Protein AF-A0A2V7Z9N4-F1 (afdb_monomer)

Foldseek 3Di:
DVVLLVVCVVVLLFDDLVSCVVLLVLLVVLQVLLVVQCPDPDPVSVVLSVLQDNCVVLNVLCPLQADPVSHGDCVSDPQSVVLVVLLVVLVVVLVVVVLVCLVVPVVQAPDSDFDAAPNFTWTWGFLVSVVVAAFDFRDADPVNGTTTGDGPVCPVSRVVSVVSVVVSVVVSSVSSSVSSVVCNVCVVSSVSSVVSVVVVVVLVVLVVQCVLLVFALAAEDPLQKFWFAQFDDLVLAPSCVVVCCVPVVDDDQPPDDNDHGFGATDTDGSLAQEEEEEDDPQQCLLVVLCRSVVQQVCSVVVRGGSTDHNGYHYAAPDEAEDDDDQDPPPPPDHSVVVSVVSLVVLLVVQAQRYEYEYEAFLPSDDLVVRLVVRLVSVVSSVVRNHGYYYYHHRPSVQVSQLVDPNHWYWYFDADLVVRHTNNYTDTNAPDAHCPLSNCVVVPNDPVVSVVVDVVVDDVSVVVNVVSVVVVVVVVVVVVVVVVVVVVVVVVVVVVVVVVVVVVVVVVVVVVCVVVVVVVVVVVVVVVVVVVVVVVVVCVVVPPDDDDDDPVVVVVVVCVVVVVVVVVVVVVVQQVQLVPQDQQFWKDFAPDPFIAGFHDDDPQWTWGQGPNDIDIDGSSRIGTDPDDDDDDDDDDDDDDDDDDPDPDPDDAAEDEQAPHDLVVLLVSVVVSVVVCVVVVPQKHKYFHADPPCPNVVSNVVVLVPDPQFDDKDADDPVRRGNRMIMTGGD

Secondary structure (DSSP, 8-state):
-HHHHHHHHHTTT---TTTHHHHHHHHHHHHHHHHHHTT-S-HHHHHHHHHS---HHHHHHHHHHB-TTSPBPTTSSHHHHHHHHHHHHHHHHHHHHHHHHHHH-GGGBS-SS-EEETTEEEEEEEGGGGGGS-EEEEEE-TTSSEEEEEEGGGHHHHHHHHHHHHHHHHHHHHHHHHHHHHHHTTHHHHHHHHHHHHHHHHHHHHHHHHHHTT-BPPEEESS--EEEEEE--TTT-GGGHHHHHHHH---SSSTT----PPPEEEEE-TT--EEEEES-GGG-HHHHHHHHHHHHHHHHTTPPBSS-TT-EEE--SEEEEE---S--TTSSS-HHHHHHHHHHHHHHT--TTEEEEESSTT-SS-HHHHHHHHHHHHHHHHHTT-EEEEEE--HHHHHHHHT-TTEEEEEEEEETTTTEEEEEEEET------HHHHHHHTT--HHHHHHHHHHHHHHHHHHHHHHHHHHHHHHHHHHHHHHHHHHHHHHHHHHHHHHHHHHHHHHHHHHHHHHHHHHHHHHHHHHHHHHHHHHHHHHHS-SS---S-HHHHHHHHHHHHHHHHHHHHHHHHHHHHHT--TT-EEEETTSS-EEEEEEEETTEEEEEETTEEEEEEGGGEEE-----PPPP--------S-----------EEE-TT--HHHHHHHHHHHHHHHHHTT-SEEEEE--SSSSHHHHHHHHHHTT-TTEEEEEEPPTTTTGGGEEEEEE-

pLDDT: mean 79.45, std 16.52, range [24.05, 96.56]

Sequence (729 aa):
MSASLAALEDSGGAAAPEDFRPILSSARAGQAVRRVLARSESPALAERATRLPDLQGLVDAAARIFGPDGAVRDDASPELAAIRRRLRRRRTEVSRMLDRMLETRRDALADSVIVLRNDRYCLPIAASARSRVAGIVHDRSGSGQTVFVEPLEVVESNNELALAGAEERREVERLLAEFGRAVLDRAGDLLTVEEELAALDAGEASVEFGEISAGRVPEISDDGGWTIAGARHPLLDARLAPLRSRVLGESGPPTGIARDAVPLDLELSAEKRMLVVSGPNAGGKTVVLKTAGLLTLMAQSGIPVPAGSGTRLPVFSAVRTEIGDAQEILSDRSTFSSSMETLAQMLEAAAPDRLALVDEIGTATDPEEGSAIAVAFLEEFLARGGRAIVTTHLSAVKGFAAARDDAVCAAMEFDEKTGRPNYRLHPGLSGRSRALSVAGQQGLPPNVIRRAREILGSAWERRDRAESEAEAALERLRQAESGLAGERETARREVERLAVEREAVFRERERMLETGLAGFEKAKKDLARRVEAELQAIRAEAPRRAGRSAASVLSRAEEESAAEAVAEARLERDRRALEVSVGDRARVRGTKADGVVVSIEGADAWLEAGGKRMRVPRTELERTASLQKVAPRAARRASPDDATPDLGGSTPEVNVIGRRLDEAIEDVEKALDGALLAGAGRFRVVHGHGTGRLRAGLRDHLRKHPAVSRLRAADPREGGNGATIVEMK

Mean predicted aligned error: 20.21 Å

Radius of gyration: 50.17 Å; Cα contacts (8 Å, |Δi|>4): 948; chains: 1; bounding box: 95×110×152 Å

Structure (mmCIF, N/CA/C/O backbone):
data_AF-A0A2V7Z9N4-F1
#
_entry.id   AF-A0A2V7Z9N4-F1
#
loop_
_atom_site.group_PDB
_atom_site.id
_atom_site.type_symbol
_atom_site.label_atom_id
_atom_site.label_alt_id
_atom_site.label_comp_id
_atom_site.label_asym_id
_atom_site.label_entity_id
_atom_site.label_seq_id
_atom_site.pdbx_PDB_ins_code
_atom_site.Cartn_x
_atom_site.Cartn_y
_atom_site.Cartn_z
_atom_site.occupancy
_atom_site.B_iso_or_equiv
_atom_site.auth_seq_id
_atom_site.auth_comp_id
_atom_site.auth_asym_id
_atom_site.auth_atom_id
_atom_site.pdbx_PDB_model_num
ATOM 1 N N . MET A 1 1 ? -9.793 -3.010 15.992 1.00 81.81 1 MET A N 1
ATOM 2 C CA . MET A 1 1 ? -11.175 -3.152 16.502 1.00 81.81 1 MET A CA 1
ATOM 3 C C . MET A 1 1 ? -11.563 -4.608 16.742 1.00 81.81 1 MET A C 1
ATOM 5 O O . MET A 1 1 ? -12.200 -4.872 17.754 1.00 81.81 1 MET A O 1
ATOM 9 N N . SER A 1 2 ? -11.139 -5.545 15.885 1.00 81.81 2 SER A N 1
ATOM 10 C CA . SER A 1 2 ? -11.373 -6.995 16.049 1.00 81.81 2 SER A CA 1
ATOM 11 C C . SER A 1 2 ? -11.160 -7.532 17.481 1.00 81.81 2 SER A C 1
ATOM 13 O O . SER A 1 2 ? -12.065 -8.148 18.035 1.00 81.81 2 SER A O 1
ATOM 15 N N . ALA A 1 3 ? -10.040 -7.210 18.143 1.00 85.06 3 ALA A N 1
ATOM 16 C CA . ALA A 1 3 ? -9.787 -7.649 19.523 1.00 85.06 3 ALA A CA 1
ATOM 17 C C . ALA A 1 3 ? -10.809 -7.110 20.547 1.00 85.06 3 ALA A C 1
ATOM 19 O O . ALA A 1 3 ? -11.177 -7.813 21.482 1.00 85.06 3 ALA A O 1
ATOM 20 N N . SER A 1 4 ? -11.289 -5.874 20.367 1.00 86.94 4 SER A N 1
ATOM 21 C CA . SER A 1 4 ? -12.307 -5.272 21.239 1.00 86.94 4 SER A CA 1
ATOM 22 C C . SER A 1 4 ? -13.687 -5.893 21.022 1.00 86.94 4 SER A C 1
ATOM 24 O O . SER A 1 4 ? -14.434 -6.046 21.980 1.00 86.94 4 SER A O 1
ATOM 26 N N . LEU A 1 5 ? -14.023 -6.263 19.780 1.00 88.88 5 LEU A N 1
ATOM 27 C CA . LEU A 1 5 ? -15.268 -6.970 19.471 1.00 88.88 5 LEU A CA 1
ATOM 28 C C . LEU A 1 5 ? -15.246 -8.404 20.009 1.00 88.88 5 LEU A C 1
ATOM 30 O O . LEU A 1 5 ? -16.222 -8.814 20.622 1.00 88.88 5 LEU A O 1
ATOM 34 N N . ALA A 1 6 ? -14.125 -9.118 19.868 1.00 87.81 6 ALA A N 1
ATOM 35 C CA . ALA A 1 6 ? -13.961 -10.459 20.428 1.00 87.81 6 ALA A CA 1
ATOM 36 C C . ALA A 1 6 ? -14.093 -10.456 21.961 1.00 87.81 6 ALA A C 1
ATOM 38 O O . ALA A 1 6 ? -14.852 -11.239 22.519 1.00 87.81 6 ALA A O 1
ATOM 39 N N . ALA A 1 7 ? -13.440 -9.507 22.641 1.00 88.31 7 ALA A N 1
ATOM 40 C CA . ALA A 1 7 ? -13.569 -9.360 24.091 1.00 88.31 7 ALA A CA 1
ATOM 41 C C . ALA A 1 7 ? -15.014 -9.059 24.534 1.00 88.31 7 ALA A C 1
ATOM 43 O O . ALA A 1 7 ? -15.450 -9.522 25.587 1.00 88.31 7 ALA A O 1
ATOM 44 N N . LEU A 1 8 ? -15.759 -8.288 23.733 1.00 91.00 8 LEU A N 1
ATOM 45 C CA . LEU A 1 8 ? -17.166 -7.980 23.984 1.00 91.00 8 LEU A CA 1
ATOM 46 C C . LEU A 1 8 ? -18.084 -9.185 23.719 1.00 91.00 8 LEU A C 1
ATOM 48 O O . LEU A 1 8 ? -19.098 -9.350 24.395 1.00 91.00 8 LEU A O 1
ATOM 52 N N . GLU A 1 9 ? -17.749 -10.018 22.737 1.00 89.69 9 GLU A N 1
ATOM 53 C CA . GLU A 1 9 ? -18.471 -11.251 22.420 1.00 89.69 9 GLU A CA 1
ATOM 54 C C . GLU A 1 9 ? -18.289 -12.293 23.531 1.00 89.69 9 GLU A C 1
ATOM 56 O O . GLU A 1 9 ? -19.279 -12.825 24.038 1.00 89.69 9 GLU A O 1
ATOM 61 N N . ASP A 1 10 ? -17.051 -12.485 23.999 1.00 88.69 10 ASP A N 1
ATOM 62 C CA . ASP A 1 10 ? -16.708 -13.392 25.103 1.00 88.69 10 ASP A CA 1
ATOM 63 C C . ASP A 1 10 ? -17.442 -13.038 26.406 1.00 88.69 10 ASP A C 1
ATOM 65 O O . ASP A 1 10 ? -17.790 -13.912 27.204 1.00 88.69 10 ASP A O 1
ATOM 69 N N . SER A 1 11 ? -17.713 -11.749 26.626 1.00 87.06 11 SER A N 1
ATOM 70 C CA . SER A 1 11 ? -18.449 -11.257 27.791 1.00 87.06 11 SER A CA 1
ATOM 71 C C . SER A 1 11 ? -19.968 -11.172 27.585 1.00 87.06 11 SER A C 1
ATOM 73 O O . SER A 1 11 ? -20.688 -10.724 28.483 1.00 87.06 11 SER A O 1
ATOM 75 N N . GLY A 1 12 ? -20.486 -11.571 26.418 1.00 84.00 12 GLY A N 1
ATOM 76 C CA . GLY A 1 12 ? -21.914 -11.500 26.091 1.00 84.00 12 GLY A CA 1
ATOM 77 C C . GLY A 1 12 ? -22.468 -10.070 26.027 1.00 84.00 12 GLY A C 1
ATOM 78 O O . GLY A 1 12 ? -23.645 -9.843 26.334 1.00 84.00 12 GLY A O 1
ATOM 79 N N . GLY A 1 13 ? -21.622 -9.100 25.669 1.00 84.38 13 GLY A N 1
ATOM 80 C CA . GLY A 1 13 ? -21.951 -7.677 25.593 1.00 84.38 13 GLY A CA 1
ATOM 81 C C . GLY A 1 13 ? -21.674 -6.889 26.876 1.00 84.38 13 GLY A C 1
ATOM 82 O O . GLY A 1 13 ? -21.928 -5.686 26.910 1.00 84.38 13 GLY A O 1
ATOM 83 N N . ALA A 1 14 ? -21.165 -7.524 27.936 1.00 87.31 14 ALA A N 1
ATOM 84 C CA . ALA A 1 14 ? -20.836 -6.841 29.184 1.00 87.31 14 ALA A CA 1
ATOM 85 C C . ALA A 1 14 ? -19.435 -6.213 29.116 1.00 87.31 14 ALA A C 1
ATOM 87 O O . ALA A 1 14 ? -18.434 -6.920 29.033 1.00 87.31 14 ALA A O 1
ATOM 88 N N . ALA A 1 15 ? -19.345 -4.886 29.179 1.00 90.38 15 ALA A N 1
ATOM 89 C CA . ALA A 1 15 ? -18.062 -4.190 29.165 1.00 90.38 15 ALA A CA 1
ATOM 90 C C . ALA A 1 15 ? -18.120 -2.870 29.940 1.00 90.38 15 ALA A C 1
ATOM 92 O O . ALA A 1 15 ? -19.201 -2.320 30.184 1.00 90.38 15 ALA A O 1
ATOM 93 N N . ALA A 1 16 ? -16.956 -2.358 30.335 1.00 90.19 16 ALA A N 1
ATOM 94 C CA . ALA A 1 16 ? -16.849 -1.045 30.947 1.00 90.19 16 ALA A CA 1
ATOM 95 C C . ALA A 1 16 ? -17.033 0.058 29.883 1.00 90.19 16 ALA A C 1
ATOM 97 O O . ALA A 1 16 ? -16.794 -0.164 28.695 1.00 90.19 16 ALA A O 1
ATOM 98 N N . PRO A 1 17 ? -17.403 1.292 30.277 1.00 89.62 17 PRO A N 1
ATOM 99 C CA . PRO A 1 17 ? -17.531 2.411 29.338 1.00 89.62 17 PRO A CA 1
ATOM 100 C C . PRO A 1 17 ? -16.279 2.659 28.481 1.00 89.62 17 PRO A C 1
ATOM 102 O O . PRO A 1 17 ? -16.374 3.103 27.338 1.00 89.62 17 PRO A O 1
ATOM 105 N N . GLU A 1 18 ? -15.100 2.372 29.034 1.00 89.44 18 GLU A N 1
ATOM 106 C CA . GLU A 1 18 ? -13.811 2.578 28.375 1.00 89.44 18 GLU A CA 1
ATOM 107 C C . GLU A 1 18 ? -13.592 1.620 27.200 1.00 89.44 18 GLU A C 1
ATOM 109 O O . GLU A 1 18 ? -13.040 2.032 26.178 1.00 89.44 18 GLU A O 1
ATOM 114 N N . ASP A 1 19 ? -14.111 0.395 27.299 1.00 90.12 19 ASP A N 1
ATOM 115 C CA . ASP A 1 19 ? -13.966 -0.652 26.284 1.00 90.12 19 ASP A CA 1
ATOM 116 C C . ASP A 1 19 ? -14.721 -0.303 24.990 1.00 90.12 19 ASP A C 1
ATOM 118 O O . ASP A 1 19 ? -14.312 -0.673 23.888 1.00 90.12 19 ASP A O 1
ATOM 122 N N . PHE A 1 20 ? -15.792 0.493 25.096 1.00 91.62 20 PHE A N 1
ATOM 123 C CA . PHE A 1 20 ? -16.563 0.966 23.944 1.00 91.62 20 PHE A CA 1
ATOM 124 C C . PHE A 1 20 ? -15.900 2.130 23.199 1.00 91.62 20 PHE A C 1
ATOM 126 O O . PHE A 1 20 ? -16.242 2.386 22.042 1.00 91.62 20 PHE A O 1
ATOM 133 N N . ARG A 1 21 ? -14.950 2.850 23.811 1.00 89.19 21 ARG A N 1
ATOM 134 C CA . ARG A 1 21 ? -14.308 4.028 23.195 1.00 89.19 21 ARG A CA 1
ATOM 135 C C . ARG A 1 21 ? -13.687 3.745 21.818 1.00 89.19 21 ARG A C 1
ATOM 137 O O . ARG A 1 21 ? -14.018 4.490 20.892 1.00 89.19 21 ARG A O 1
ATOM 144 N N . PRO A 1 22 ? -12.827 2.723 21.631 1.00 89.88 22 PRO A N 1
ATOM 145 C CA . PRO A 1 22 ? -12.243 2.439 20.320 1.00 89.88 22 PRO A CA 1
ATOM 146 C C . PRO A 1 22 ? -13.304 2.080 19.270 1.00 89.88 22 PRO A C 1
ATOM 148 O O . PRO A 1 22 ? -13.238 2.580 18.150 1.00 89.88 22 PRO A O 1
ATOM 151 N N . ILE A 1 23 ? -14.329 1.308 19.645 1.00 92.31 23 ILE A N 1
ATOM 152 C CA . ILE A 1 23 ? -15.433 0.922 18.750 1.00 92.31 23 ILE A CA 1
ATOM 153 C C . ILE A 1 23 ? -16.213 2.162 18.290 1.00 92.31 23 ILE A C 1
ATOM 155 O O . ILE A 1 23 ? -16.446 2.365 17.098 1.00 92.31 23 ILE A O 1
ATOM 159 N N . LEU A 1 24 ? -16.571 3.037 19.232 1.00 91.75 24 LEU A N 1
ATOM 160 C CA . LEU A 1 24 ? -17.293 4.276 18.948 1.00 91.75 24 LEU A CA 1
ATOM 161 C C . LEU A 1 24 ? -16.475 5.257 18.112 1.00 91.75 24 LEU A C 1
ATOM 163 O O . LEU A 1 24 ? -17.041 5.951 17.268 1.00 91.75 24 LEU A O 1
ATOM 167 N N . SER A 1 25 ? -15.164 5.329 18.347 1.00 91.31 25 SER A N 1
ATOM 168 C CA . SER A 1 25 ? -14.258 6.163 17.558 1.00 91.31 25 SER A CA 1
ATOM 169 C C . SER A 1 25 ? -14.312 5.766 16.085 1.00 91.31 25 SER A C 1
ATOM 171 O O . SER A 1 25 ? -14.604 6.600 15.227 1.00 91.31 25 SER A O 1
ATOM 173 N N . SER A 1 26 ? -14.149 4.475 15.795 1.00 92.25 26 SER A N 1
ATOM 174 C CA . SER A 1 26 ? -14.210 3.965 14.429 1.00 92.25 26 SER A CA 1
ATOM 175 C C . SER A 1 26 ? -15.600 4.085 13.805 1.00 92.25 26 SER A C 1
ATOM 177 O O . SER A 1 26 ? -15.702 4.482 12.650 1.00 92.25 26 SER A O 1
ATOM 179 N N . ALA A 1 27 ? -16.677 3.827 14.556 1.00 94.00 27 ALA A N 1
ATOM 180 C CA . ALA A 1 27 ? -18.042 4.006 14.054 1.00 94.00 27 ALA A CA 1
ATOM 181 C C . ALA A 1 27 ? -18.317 5.467 13.650 1.00 94.00 27 ALA A C 1
ATOM 183 O O . ALA A 1 27 ? -18.882 5.742 12.589 1.00 94.00 27 ALA A O 1
ATOM 184 N N . ARG A 1 28 ? -17.868 6.426 14.472 1.00 94.38 28 ARG A N 1
ATOM 185 C CA . ARG A 1 28 ? -17.971 7.864 14.177 1.00 94.38 28 ARG A CA 1
ATOM 186 C C . ARG A 1 28 ? -17.118 8.257 12.974 1.00 94.38 28 ARG A C 1
ATOM 188 O O . ARG A 1 28 ? -17.599 9.017 12.134 1.00 94.38 28 ARG A O 1
ATOM 195 N N . ALA A 1 29 ? -15.891 7.743 12.884 1.00 94.31 29 ALA A N 1
ATOM 196 C CA . ALA A 1 29 ? -15.000 7.979 11.751 1.00 94.31 29 ALA A CA 1
ATOM 197 C C . ALA A 1 29 ? -15.611 7.443 10.449 1.00 94.31 29 ALA A C 1
ATOM 199 O O . ALA A 1 29 ? -15.750 8.201 9.492 1.00 94.31 29 ALA A O 1
ATOM 200 N N . GLY A 1 30 ? -16.093 6.197 10.447 1.00 95.00 30 GLY A N 1
ATOM 201 C CA . GLY A 1 30 ? -16.779 5.585 9.309 1.00 95.00 30 GLY A CA 1
ATOM 202 C C . GLY A 1 30 ? -17.972 6.411 8.838 1.00 95.00 30 GLY A C 1
ATOM 203 O O . GLY A 1 30 ? -18.089 6.717 7.654 1.00 95.00 30 GLY A O 1
ATOM 204 N N . GLN A 1 31 ? -18.807 6.884 9.767 1.00 94.69 31 GLN A N 1
ATOM 205 C CA . GLN A 1 31 ? -19.958 7.726 9.431 1.00 94.69 31 GLN A CA 1
ATOM 206 C C . GLN A 1 31 ? -19.565 9.124 8.921 1.00 94.69 31 GLN A C 1
ATOM 208 O O . GLN A 1 31 ? -20.280 9.730 8.117 1.00 94.69 31 GLN A O 1
ATOM 213 N N . ALA A 1 32 ? -18.453 9.686 9.398 1.00 94.88 32 ALA A N 1
ATOM 214 C CA . ALA A 1 32 ? -17.924 10.946 8.883 1.00 94.88 32 ALA A CA 1
ATOM 215 C C . ALA A 1 32 ? -17.396 10.770 7.452 1.00 94.88 32 ALA A C 1
ATOM 217 O O . ALA A 1 32 ? -17.808 11.511 6.559 1.00 94.88 32 ALA A O 1
ATOM 218 N N . VAL A 1 33 ? -16.572 9.745 7.225 1.00 95.31 33 VAL A N 1
ATOM 219 C CA . VAL A 1 33 ? -15.995 9.413 5.917 1.00 95.31 33 VAL A CA 1
ATOM 220 C C . VAL A 1 33 ? -17.088 9.087 4.905 1.00 95.31 33 VAL A C 1
ATOM 222 O O . VAL A 1 33 ? -17.110 9.678 3.830 1.00 95.31 33 VAL A O 1
ATOM 225 N N . ARG A 1 34 ? -18.073 8.257 5.267 1.00 95.00 34 ARG A N 1
ATOM 226 C CA . ARG A 1 34 ? -19.227 7.938 4.413 1.00 95.00 34 ARG A CA 1
ATOM 227 C C . ARG A 1 34 ? -19.954 9.193 3.923 1.00 95.00 34 ARG A C 1
ATOM 229 O O . ARG A 1 34 ? -20.277 9.295 2.743 1.00 95.00 34 ARG A O 1
ATOM 236 N N . ARG A 1 35 ? -20.172 10.181 4.802 1.00 93.06 35 ARG A N 1
ATOM 237 C CA . ARG A 1 35 ? -20.813 11.461 4.440 1.00 93.06 35 ARG A CA 1
ATOM 238 C C . ARG A 1 35 ? -19.970 12.308 3.490 1.00 93.06 35 ARG A C 1
ATOM 240 O O . ARG A 1 35 ? -20.543 12.996 2.649 1.00 93.06 35 ARG A O 1
ATOM 247 N N . VAL A 1 36 ? -18.647 12.291 3.642 1.00 94.62 36 VAL A N 1
ATOM 248 C CA . VAL A 1 36 ? -17.725 13.008 2.750 1.00 94.62 36 VAL A CA 1
ATOM 249 C C . VAL A 1 36 ? -17.684 12.332 1.381 1.00 94.62 36 VAL A C 1
ATOM 251 O O . VAL A 1 36 ? -17.902 12.997 0.372 1.00 94.62 36 VAL A O 1
ATOM 254 N N . LEU A 1 37 ? -17.498 11.010 1.343 1.00 94.38 37 LEU A N 1
ATOM 255 C CA . LEU A 1 37 ? -17.428 10.237 0.103 1.00 94.38 37 LEU A CA 1
ATOM 256 C C . LEU A 1 37 ? -18.728 10.307 -0.706 1.00 94.38 37 LEU A C 1
ATOM 258 O O . LEU A 1 37 ? -18.678 10.479 -1.918 1.00 94.38 37 LEU A O 1
ATOM 262 N N . ALA A 1 38 ? -19.892 10.279 -0.047 1.00 91.69 38 ALA A N 1
ATOM 263 C CA . ALA A 1 38 ? -21.191 10.406 -0.713 1.00 91.69 38 ALA A CA 1
ATOM 264 C C . ALA A 1 38 ? -21.401 11.762 -1.417 1.00 91.69 38 ALA A C 1
ATOM 266 O O . ALA A 1 38 ? -22.300 11.895 -2.243 1.00 91.69 38 ALA A O 1
ATOM 267 N N . ARG A 1 39 ? -20.599 12.780 -1.077 1.00 93.56 39 ARG A N 1
ATOM 268 C CA . ARG A 1 39 ? -20.611 14.111 -1.705 1.00 93.56 39 ARG A CA 1
ATOM 269 C C . ARG A 1 39 ? -19.460 14.306 -2.695 1.00 93.56 39 ARG A C 1
ATOM 271 O O . ARG A 1 39 ? -19.282 15.417 -3.184 1.00 93.56 39 ARG A O 1
ATOM 278 N N . SER A 1 40 ? -18.657 13.272 -2.944 1.00 92.38 40 SER A N 1
ATOM 279 C CA . SER A 1 40 ? -17.524 13.350 -3.862 1.00 92.38 40 SER A CA 1
ATOM 280 C C . SER A 1 40 ? -17.996 13.504 -5.308 1.00 92.38 40 SER A C 1
ATOM 282 O O . SER A 1 40 ? -18.946 12.849 -5.730 1.00 92.38 40 SER A O 1
ATOM 284 N N . GLU A 1 41 ? -17.293 14.331 -6.083 1.00 92.94 41 GLU A N 1
ATOM 285 C CA . GLU A 1 41 ? -17.489 14.439 -7.535 1.00 92.94 41 GLU A CA 1
ATOM 286 C C . GLU A 1 41 ? -16.897 13.236 -8.292 1.00 92.94 41 GLU A C 1
ATOM 288 O O . GLU A 1 41 ? -17.246 13.000 -9.446 1.00 92.94 41 GLU A O 1
ATOM 293 N N . SER A 1 42 ? -16.017 12.454 -7.649 1.00 92.25 42 SER A N 1
ATOM 294 C CA . SER A 1 42 ? -15.440 11.235 -8.224 1.00 92.25 42 SER A CA 1
ATOM 295 C C . SER A 1 42 ? -16.422 10.063 -8.099 1.00 92.25 42 SER A C 1
ATOM 297 O O . SER A 1 42 ? -16.718 9.649 -6.972 1.00 92.25 42 SER A O 1
ATOM 299 N N . PRO A 1 43 ? -16.876 9.457 -9.217 1.00 91.19 43 PRO A N 1
ATOM 300 C CA . PRO A 1 43 ? -17.800 8.323 -9.177 1.00 91.19 43 PRO A CA 1
ATOM 301 C C . PRO A 1 43 ? -17.253 7.132 -8.384 1.00 91.19 43 PRO A C 1
ATOM 303 O O . PRO A 1 43 ? -17.987 6.521 -7.616 1.00 91.19 43 PRO A O 1
ATOM 306 N N . ALA A 1 44 ? -15.951 6.849 -8.505 1.00 89.44 44 ALA A N 1
ATOM 307 C CA . ALA A 1 44 ? -15.306 5.749 -7.792 1.00 89.44 44 ALA A CA 1
ATOM 308 C C . ALA A 1 44 ? -15.302 5.968 -6.269 1.00 89.44 44 ALA A C 1
ATOM 310 O O . ALA A 1 44 ? -15.524 5.032 -5.504 1.00 89.44 44 ALA A O 1
ATOM 311 N N . LEU A 1 45 ? -15.084 7.205 -5.807 1.00 90.62 45 LEU A N 1
ATOM 312 C CA . LEU A 1 45 ? -15.144 7.532 -4.377 1.00 90.62 45 LEU A CA 1
ATOM 313 C C . LEU A 1 45 ? -16.588 7.543 -3.857 1.00 90.62 45 LEU A C 1
ATOM 315 O O . LEU A 1 45 ? -16.836 7.077 -2.745 1.00 90.62 45 LEU A O 1
ATOM 319 N N . ALA A 1 46 ? -17.540 8.014 -4.665 1.00 91.25 46 ALA A N 1
ATOM 320 C CA . ALA A 1 46 ? -18.960 7.962 -4.332 1.00 91.25 46 ALA A CA 1
ATOM 321 C C . ALA A 1 46 ? -19.474 6.515 -4.215 1.00 91.25 46 ALA A C 1
ATOM 323 O O . ALA A 1 46 ? -20.224 6.201 -3.292 1.00 91.25 46 ALA A O 1
ATOM 324 N N . GLU A 1 47 ? -19.020 5.608 -5.084 1.00 91.06 47 GLU A N 1
ATOM 325 C CA . GLU A 1 47 ? -19.332 4.179 -5.000 1.00 91.06 47 GLU A CA 1
ATOM 326 C C . GLU A 1 47 ? -18.789 3.562 -3.705 1.00 91.06 47 GLU A C 1
ATOM 328 O O . GLU A 1 47 ? -19.521 2.850 -3.018 1.00 91.06 47 GLU A O 1
ATOM 333 N N . ARG A 1 48 ? -17.565 3.909 -3.277 1.00 91.31 48 ARG A N 1
ATOM 334 C CA . ARG A 1 48 ? -17.031 3.458 -1.975 1.00 91.31 48 ARG A CA 1
ATOM 335 C C . ARG A 1 48 ? -17.917 3.867 -0.796 1.00 91.31 48 ARG A C 1
ATOM 337 O O . ARG A 1 48 ? -18.046 3.104 0.158 1.00 91.31 48 ARG A O 1
ATOM 344 N N . ALA A 1 49 ? -18.594 5.016 -0.872 1.00 92.31 49 ALA A N 1
ATOM 345 C CA . ALA A 1 49 ? -19.549 5.434 0.157 1.00 92.31 49 ALA A CA 1
ATOM 346 C C . ALA A 1 49 ? -20.726 4.458 0.321 1.00 92.31 49 ALA A C 1
ATOM 348 O O . ALA A 1 49 ? -21.273 4.343 1.417 1.00 92.31 49 ALA A O 1
ATOM 349 N N . THR A 1 50 ? -21.117 3.755 -0.749 1.00 89.38 50 THR A N 1
ATOM 350 C CA . THR A 1 50 ? -22.188 2.746 -0.704 1.00 89.38 50 THR A CA 1
ATOM 351 C C . THR A 1 50 ? -21.746 1.429 -0.072 1.00 89.38 50 THR A C 1
ATOM 353 O O . THR A 1 50 ? -22.588 0.713 0.464 1.00 89.38 50 THR A O 1
ATOM 356 N N . ARG A 1 51 ? -20.438 1.138 -0.083 1.00 91.12 51 ARG A N 1
ATOM 357 C CA . ARG A 1 51 ? -19.854 -0.035 0.584 1.00 91.12 51 ARG A CA 1
ATOM 358 C C . ARG A 1 51 ? -19.696 0.175 2.085 1.00 91.12 51 ARG A C 1
ATOM 360 O O . ARG A 1 51 ? -19.740 -0.793 2.831 1.00 91.12 51 ARG A O 1
ATOM 367 N N . LEU A 1 52 ? -19.557 1.430 2.527 1.00 94.50 52 LEU A N 1
ATOM 368 C CA . LEU A 1 52 ? -19.549 1.787 3.943 1.00 94.50 52 LEU A CA 1
ATOM 369 C C . LEU A 1 52 ? -20.957 1.638 4.551 1.00 94.50 52 LEU A C 1
ATOM 371 O O . LEU A 1 52 ? -21.877 2.368 4.152 1.00 94.50 52 LEU A O 1
ATOM 375 N N . PRO A 1 53 ? -21.134 0.755 5.549 1.00 94.81 53 PRO A N 1
ATOM 376 C CA . PRO A 1 53 ? -22.404 0.597 6.244 1.00 94.81 53 PRO A CA 1
ATOM 377 C C . PRO A 1 53 ? -22.862 1.865 6.972 1.00 94.81 53 PRO A C 1
ATOM 379 O O . PRO A 1 53 ? -22.061 2.703 7.391 1.00 94.81 53 PRO A O 1
ATOM 382 N N . ASP A 1 54 ? -24.176 1.993 7.168 1.00 94.75 54 ASP A N 1
ATOM 383 C CA . ASP A 1 54 ? -24.735 3.064 7.992 1.00 94.75 54 ASP A CA 1
ATOM 384 C C . ASP A 1 54 ? -24.661 2.714 9.478 1.00 94.75 54 ASP A C 1
ATOM 386 O O . ASP A 1 54 ? -25.333 1.795 9.958 1.00 94.75 54 ASP A O 1
ATOM 390 N N . LEU A 1 55 ? -23.869 3.477 10.225 1.00 95.19 55 LEU A N 1
ATOM 391 C CA . LEU A 1 55 ? -23.733 3.317 11.670 1.00 95.19 55 LEU A CA 1
ATOM 392 C C . LEU A 1 55 ? -24.406 4.451 12.450 1.00 95.19 55 LEU A C 1
ATOM 394 O O . LEU A 1 55 ? -24.220 4.536 13.665 1.00 95.19 55 LEU A O 1
ATOM 398 N N . GLN A 1 56 ? -25.218 5.301 11.804 1.00 94.50 56 GLN A N 1
ATOM 399 C CA . GLN A 1 56 ? -25.862 6.436 12.473 1.00 94.50 56 GLN A CA 1
ATOM 400 C C . GLN A 1 56 ? -26.690 5.998 13.684 1.00 94.50 56 GLN A C 1
ATOM 402 O O . GLN A 1 56 ? -26.548 6.579 14.754 1.00 94.50 56 GLN A O 1
ATOM 407 N N . GLY A 1 57 ? -27.478 4.926 13.553 1.00 94.88 57 GLY A N 1
ATOM 408 C CA . GLY A 1 57 ? -28.287 4.407 14.659 1.00 94.88 57 GLY A CA 1
ATOM 409 C C . GLY A 1 57 ? -27.452 3.979 15.873 1.00 94.88 57 GLY A C 1
ATOM 410 O O . GLY A 1 57 ? -27.843 4.238 17.011 1.00 94.88 57 GLY A O 1
ATOM 411 N N . LEU A 1 58 ? -26.271 3.392 15.643 1.00 95.06 58 LEU A N 1
ATOM 412 C CA . LEU A 1 58 ? -25.342 3.008 16.709 1.00 95.06 58 LEU A CA 1
ATOM 413 C C . LEU A 1 58 ? -24.697 4.243 17.358 1.00 95.06 58 LEU A C 1
ATOM 415 O O . LEU A 1 58 ? -24.606 4.326 18.583 1.00 95.06 58 LEU A O 1
ATOM 419 N N . VAL A 1 59 ? -24.294 5.227 16.548 1.00 94.94 59 VAL A N 1
ATOM 420 C CA . VAL A 1 59 ? -23.725 6.499 17.024 1.00 94.94 59 VAL A CA 1
ATOM 421 C C . VAL A 1 59 ? -24.746 7.288 17.852 1.00 94.94 59 VAL A C 1
ATOM 423 O O . VAL A 1 59 ? -24.393 7.824 18.904 1.00 94.94 59 VAL A O 1
ATOM 426 N N . ASP A 1 60 ? -26.010 7.312 17.431 1.00 95.00 60 ASP A N 1
ATOM 427 C CA . ASP A 1 60 ? -27.101 7.981 18.142 1.00 95.00 60 ASP A CA 1
ATOM 428 C C . ASP A 1 60 ? -27.445 7.256 19.452 1.00 95.00 60 ASP A C 1
ATOM 430 O O . ASP A 1 60 ? -27.653 7.893 20.488 1.00 95.00 60 ASP A O 1
ATOM 434 N N . ALA A 1 61 ? -27.454 5.917 19.449 1.00 94.12 61 ALA A N 1
ATOM 435 C CA . ALA A 1 61 ? -27.601 5.125 20.669 1.00 94.12 61 ALA A CA 1
ATOM 436 C C . ALA A 1 61 ? -26.475 5.423 21.670 1.00 94.12 61 ALA A C 1
ATOM 438 O O . ALA A 1 61 ? -26.748 5.679 22.843 1.00 94.12 61 ALA A O 1
ATOM 439 N N . ALA A 1 62 ? -25.233 5.497 21.194 1.00 94.62 62 ALA A N 1
ATOM 440 C CA . ALA A 1 62 ? -24.086 5.848 22.016 1.00 94.62 62 ALA A CA 1
ATOM 441 C C . ALA A 1 62 ? -24.179 7.273 22.580 1.00 94.62 62 ALA A C 1
ATOM 443 O O . ALA A 1 62 ? -23.860 7.488 23.744 1.00 94.62 62 ALA A O 1
ATOM 444 N N . ALA A 1 63 ? -24.645 8.249 21.795 1.00 93.31 63 ALA A N 1
ATOM 445 C CA . ALA A 1 63 ? -24.791 9.638 22.240 1.00 93.31 63 ALA A CA 1
ATOM 446 C C . ALA A 1 63 ? -25.829 9.814 23.366 1.00 93.31 63 ALA A C 1
ATOM 448 O O . ALA A 1 63 ? -25.729 10.756 24.156 1.00 93.31 63 ALA A O 1
ATOM 449 N N . ARG A 1 64 ? -26.811 8.906 23.461 1.00 93.69 64 ARG A N 1
ATOM 450 C CA . ARG A 1 64 ? -27.772 8.865 24.576 1.00 93.69 64 ARG A CA 1
ATOM 451 C C . ARG A 1 64 ? -27.159 8.321 25.865 1.00 93.69 64 ARG A C 1
ATOM 453 O O . ARG A 1 64 ? -27.571 8.743 26.937 1.00 93.69 64 ARG A O 1
ATOM 460 N N . ILE A 1 65 ? -26.184 7.417 25.772 1.00 95.00 65 ILE A N 1
ATOM 461 C CA . ILE A 1 65 ? -25.600 6.729 26.933 1.00 95.00 65 ILE A CA 1
ATOM 462 C C . ILE A 1 65 ? -24.332 7.430 27.424 1.00 95.00 65 ILE A C 1
ATOM 464 O O . ILE A 1 65 ? -24.169 7.626 28.626 1.00 95.00 65 ILE A O 1
ATOM 468 N N . PHE A 1 66 ? -23.450 7.836 26.512 1.00 94.44 66 PHE A N 1
ATOM 469 C CA . PHE A 1 66 ? -22.123 8.359 26.828 1.00 94.44 66 PHE A CA 1
ATOM 470 C C . PHE A 1 66 ? -22.048 9.882 26.686 1.00 94.44 66 PHE A C 1
ATOM 472 O O . PHE A 1 66 ? -22.554 10.476 25.732 1.00 94.44 66 PHE A O 1
ATOM 479 N N . GLY A 1 67 ? -21.392 10.521 27.652 1.00 89.19 67 GLY A N 1
ATOM 480 C CA . GLY A 1 67 ? -21.028 11.929 27.621 1.00 89.19 67 GLY A CA 1
ATOM 481 C C . GLY A 1 67 ? -19.798 12.201 26.743 1.00 89.19 67 GLY A C 1
ATOM 482 O O . GLY A 1 67 ? -19.186 11.271 26.210 1.00 89.19 67 GLY A O 1
ATOM 483 N N . PRO A 1 68 ? -19.401 13.477 26.591 1.00 83.44 68 PRO A N 1
ATOM 484 C CA . PRO A 1 68 ? -18.216 13.863 25.816 1.00 83.44 68 PRO A CA 1
ATOM 485 C C . PRO A 1 68 ? -16.902 13.274 26.354 1.00 83.44 68 PRO A C 1
ATOM 487 O O . PRO A 1 68 ? -15.985 13.011 25.585 1.00 83.44 68 PRO A O 1
ATOM 490 N N . ASP A 1 69 ? -16.826 13.052 27.666 1.00 83.81 69 ASP A N 1
ATOM 491 C CA . ASP A 1 69 ? -15.712 12.431 28.393 1.00 83.81 69 ASP A CA 1
ATOM 492 C C . ASP A 1 69 ? -15.736 10.888 28.348 1.00 83.81 69 ASP A C 1
ATOM 494 O O . ASP A 1 69 ? -14.815 10.217 28.824 1.00 83.81 69 ASP A O 1
ATOM 498 N N . GLY A 1 70 ? -16.781 10.301 27.758 1.00 82.75 70 GLY A N 1
ATOM 499 C CA . GLY A 1 70 ? -17.012 8.859 27.725 1.00 82.75 70 GLY A CA 1
ATOM 500 C C . GLY A 1 70 ? -17.623 8.289 29.008 1.00 82.75 70 GLY A C 1
ATOM 501 O O . GLY A 1 70 ? -17.758 7.073 29.104 1.00 82.75 70 GLY A O 1
ATOM 502 N N . ALA A 1 71 ? -18.009 9.125 29.978 1.00 89.19 71 ALA A N 1
ATOM 503 C CA . ALA A 1 71 ? -18.742 8.673 31.157 1.00 89.19 71 ALA A CA 1
ATOM 504 C C . ALA A 1 71 ? -20.222 8.415 30.827 1.00 89.19 71 ALA A C 1
ATOM 506 O O . ALA A 1 71 ? -20.779 9.005 29.901 1.00 89.19 71 ALA A O 1
ATOM 507 N N . VAL A 1 72 ? -20.890 7.559 31.606 1.00 93.94 72 VAL A N 1
ATOM 508 C CA . VAL A 1 72 ? -22.334 7.322 31.444 1.00 93.94 72 VAL A CA 1
ATOM 509 C C . VAL A 1 72 ? -23.117 8.544 31.922 1.00 93.94 72 VAL A C 1
ATOM 511 O O . VAL A 1 72 ? -22.996 8.963 33.081 1.00 93.94 72 VAL A O 1
ATOM 514 N N . ARG A 1 73 ? -23.941 9.102 31.036 1.00 94.31 73 ARG A N 1
ATOM 515 C CA . ARG A 1 73 ? -24.719 10.318 31.282 1.00 94.31 73 ARG A CA 1
ATOM 516 C C . ARG A 1 73 ? -25.716 10.143 32.426 1.00 94.31 73 ARG A C 1
ATOM 518 O O . ARG A 1 73 ? -26.277 9.069 32.624 1.00 94.31 73 ARG A O 1
ATOM 525 N N . ASP A 1 74 ? -25.982 11.235 33.144 1.00 92.19 74 ASP A N 1
ATOM 526 C CA . ASP A 1 74 ? -26.987 11.272 34.220 1.00 92.19 74 ASP A CA 1
ATOM 527 C C . ASP A 1 74 ? -28.406 10.964 33.725 1.00 92.19 74 ASP A C 1
ATOM 529 O O . ASP A 1 74 ? -29.231 10.461 34.485 1.00 92.19 74 ASP A O 1
ATOM 533 N N . ASP A 1 75 ? -28.680 11.281 32.462 1.00 92.31 75 ASP A N 1
ATOM 534 C CA . ASP A 1 75 ? -29.963 11.141 31.781 1.00 92.31 75 ASP A CA 1
ATOM 535 C C . ASP A 1 75 ? -29.988 9.982 30.771 1.00 92.31 75 ASP A C 1
ATOM 537 O O . ASP A 1 75 ? -30.901 9.926 29.949 1.00 92.31 75 ASP A O 1
ATOM 541 N N . ALA A 1 76 ? -29.031 9.044 30.846 1.00 93.38 76 ALA A N 1
ATOM 542 C CA . ALA A 1 76 ? -28.951 7.910 29.918 1.00 93.38 76 ALA A CA 1
ATOM 543 C C . ALA A 1 76 ? -30.228 7.048 29.903 1.00 93.38 76 ALA A C 1
ATOM 545 O O . ALA A 1 76 ? -30.600 6.501 28.866 1.00 93.38 76 ALA A O 1
ATOM 546 N N . SER A 1 77 ? -30.935 6.974 31.035 1.00 95.75 77 SER A N 1
ATOM 547 C CA . SER A 1 77 ? -32.305 6.468 31.112 1.00 95.75 77 SER A CA 1
ATOM 548 C C . SER A 1 77 ? -33.135 7.290 32.112 1.00 95.75 77 SER A C 1
ATOM 550 O O . SER A 1 77 ? -32.581 7.875 33.054 1.00 95.75 77 SER A O 1
ATOM 552 N N . PRO A 1 78 ? -34.475 7.347 31.960 1.00 95.62 78 PRO A N 1
ATOM 553 C CA . PRO A 1 78 ? -35.348 7.987 32.946 1.00 95.62 78 PRO A CA 1
ATOM 554 C C . PRO A 1 78 ? -35.202 7.385 34.353 1.00 95.62 78 PRO A C 1
ATOM 556 O O . PRO A 1 78 ? -35.297 8.107 35.351 1.00 95.62 78 PRO A O 1
ATOM 559 N N . GLU A 1 79 ? -34.948 6.076 34.419 1.00 95.19 79 GLU A N 1
ATOM 560 C CA . GLU A 1 79 ? -34.730 5.320 35.651 1.00 95.19 79 GLU A CA 1
ATOM 561 C C . GLU A 1 79 ? -33.396 5.690 36.310 1.00 95.19 79 GLU A C 1
ATOM 563 O O . GLU A 1 79 ? -33.389 6.095 37.475 1.00 95.19 79 GLU A O 1
ATOM 568 N N . LEU A 1 80 ? -32.290 5.702 35.556 1.00 96.19 80 LEU A N 1
ATOM 569 C CA . LEU A 1 80 ? -30.981 6.131 36.054 1.00 96.19 80 LEU A CA 1
ATOM 570 C C . LEU A 1 80 ? -31.024 7.573 36.573 1.00 96.19 80 LEU A C 1
ATOM 572 O O . LEU A 1 80 ? -30.523 7.863 37.661 1.00 96.19 80 LEU A O 1
ATOM 576 N N . ALA A 1 81 ? -31.702 8.471 35.853 1.00 95.94 81 ALA A N 1
ATOM 577 C CA . ALA A 1 81 ? -31.887 9.852 36.286 1.00 95.94 81 ALA A CA 1
ATOM 578 C C . ALA A 1 81 ? -32.666 9.941 37.610 1.00 95.94 81 ALA A C 1
ATOM 580 O O . ALA A 1 81 ? -32.355 10.766 38.478 1.00 95.94 81 ALA A O 1
ATOM 581 N N . ALA A 1 82 ? -33.690 9.102 37.801 1.00 95.94 82 ALA A N 1
ATOM 582 C CA . ALA A 1 82 ? -34.437 9.029 39.053 1.00 95.94 82 ALA A CA 1
ATOM 583 C C . ALA A 1 82 ? -33.573 8.494 40.208 1.00 95.94 82 ALA A C 1
ATOM 585 O O . ALA A 1 82 ? -33.566 9.106 41.285 1.00 95.94 82 ALA A O 1
ATOM 586 N N . ILE A 1 83 ? -32.801 7.429 39.968 1.00 95.75 83 ILE A N 1
ATOM 587 C CA . ILE A 1 83 ? -31.875 6.833 40.939 1.00 95.75 83 ILE A CA 1
ATOM 588 C C . ILE A 1 83 ? -30.808 7.852 41.348 1.00 95.75 83 ILE A C 1
ATOM 590 O O . ILE A 1 83 ? -30.669 8.134 42.540 1.00 95.75 83 ILE A O 1
ATOM 594 N N . ARG A 1 84 ? -30.125 8.496 40.392 1.00 95.50 84 ARG A N 1
ATOM 595 C CA . ARG A 1 84 ? -29.090 9.510 40.665 1.00 95.50 84 ARG A CA 1
ATOM 596 C C . ARG A 1 84 ? -29.639 10.718 41.420 1.00 95.50 84 ARG A C 1
ATOM 598 O O . ARG A 1 84 ? -28.986 11.216 42.339 1.00 95.50 84 ARG A O 1
ATOM 605 N N . ARG A 1 85 ? -30.864 11.174 41.120 1.00 95.06 85 ARG A N 1
ATOM 606 C CA . ARG A 1 85 ? -31.540 12.223 41.915 1.00 95.06 85 ARG A CA 1
ATOM 607 C C . ARG A 1 85 ? -31.797 11.775 43.353 1.00 95.06 85 ARG A C 1
ATOM 609 O O . ARG A 1 85 ? -31.579 12.559 44.277 1.00 95.06 85 ARG A O 1
ATOM 616 N N . ARG A 1 86 ? -32.259 10.537 43.562 1.00 93.94 86 ARG A N 1
ATOM 617 C CA . ARG A 1 86 ? -32.459 9.972 44.907 1.00 93.94 86 ARG A CA 1
ATOM 618 C C . ARG A 1 86 ? -31.131 9.855 45.658 1.00 93.94 86 ARG A C 1
ATOM 620 O O . ARG A 1 86 ? -31.070 10.276 46.808 1.00 93.94 86 ARG A O 1
ATOM 627 N N . LEU A 1 87 ? -30.073 9.400 44.992 1.00 93.75 87 LEU A N 1
ATOM 628 C CA . LEU A 1 87 ? -28.728 9.258 45.550 1.00 93.75 87 LEU A CA 1
ATOM 629 C C . LEU A 1 87 ? -28.161 10.612 46.001 1.00 93.75 87 LEU A C 1
ATOM 631 O O . LEU A 1 87 ? -27.719 10.743 47.140 1.00 93.75 87 LEU A O 1
ATOM 635 N N . ARG A 1 88 ? -28.274 11.658 45.167 1.00 94.44 88 ARG A N 1
ATOM 636 C CA . ARG A 1 88 ? -27.880 13.030 45.544 1.00 94.44 88 ARG A CA 1
ATOM 637 C C . ARG A 1 88 ? -28.664 13.534 46.755 1.00 94.44 88 ARG A C 1
ATOM 639 O O . ARG A 1 88 ? -28.053 14.044 47.689 1.00 94.44 88 ARG A O 1
ATOM 646 N N . ARG A 1 89 ? -29.991 13.346 46.779 1.00 93.12 89 ARG A N 1
ATOM 647 C CA . ARG A 1 89 ? -30.837 13.753 47.917 1.00 93.12 89 ARG A CA 1
ATOM 648 C C . ARG A 1 89 ? -30.429 13.061 49.219 1.00 93.12 89 ARG A C 1
ATOM 650 O O . ARG A 1 89 ? -30.198 13.754 50.206 1.00 93.12 89 ARG A O 1
ATOM 657 N N . ARG A 1 90 ? -30.293 11.730 49.208 1.00 91.44 90 ARG A N 1
ATOM 658 C CA . ARG A 1 90 ? -29.903 10.944 50.392 1.00 91.44 90 ARG A CA 1
ATOM 659 C C . ARG A 1 90 ? -28.488 11.260 50.856 1.00 91.44 90 ARG A C 1
ATOM 661 O O . ARG A 1 90 ? -28.262 11.415 52.049 1.00 91.44 90 ARG A O 1
ATOM 668 N N . ARG A 1 91 ? -27.549 11.467 49.930 1.00 93.25 91 ARG A N 1
ATOM 669 C CA . ARG A 1 91 ? -26.189 11.906 50.264 1.00 93.25 91 ARG A CA 1
ATOM 670 C C . ARG A 1 91 ? -26.196 13.254 50.981 1.00 93.25 91 ARG A C 1
ATOM 672 O O . ARG A 1 91 ? -25.549 13.394 52.010 1.00 93.25 91 ARG A O 1
ATOM 679 N N . THR A 1 92 ? -26.948 14.234 50.476 1.00 93.50 92 THR A N 1
ATOM 680 C CA . THR A 1 92 ? -27.070 15.542 51.136 1.00 93.50 92 THR A CA 1
ATOM 681 C C . THR A 1 92 ? -27.723 15.432 52.518 1.00 93.50 92 THR A C 1
ATOM 683 O O . THR A 1 92 ? -27.324 16.142 53.436 1.00 93.50 92 THR A O 1
ATOM 686 N N . GLU A 1 93 ? -28.711 14.555 52.686 1.00 92.44 93 GLU A N 1
ATOM 687 C CA . GLU A 1 93 ? -29.345 14.285 53.980 1.00 92.44 93 GLU A CA 1
ATOM 688 C C . GLU A 1 93 ? -28.359 13.686 54.993 1.00 92.44 93 GLU A C 1
ATOM 690 O O . GLU A 1 93 ? -28.193 14.254 56.073 1.00 92.44 93 GLU A O 1
ATOM 695 N N . VAL A 1 94 ? -27.643 12.620 54.615 1.00 92.50 94 VAL A N 1
ATOM 696 C CA . VAL A 1 94 ? -26.600 11.988 55.441 1.00 92.50 94 VAL A CA 1
ATOM 697 C C . VAL A 1 94 ? -25.519 12.999 55.821 1.00 92.50 94 VAL A C 1
ATOM 699 O O . VAL A 1 94 ? -25.203 13.131 57.002 1.00 92.50 94 VAL A O 1
ATOM 702 N N . SER A 1 95 ? -24.990 13.760 54.855 1.00 92.12 95 SER A N 1
ATOM 703 C CA . SER A 1 95 ? -23.974 14.783 55.129 1.00 92.12 95 SER A CA 1
ATOM 704 C C . SER A 1 95 ? -24.479 15.826 56.123 1.00 92.12 95 SER A C 1
ATOM 706 O O . SER A 1 95 ? -23.819 16.050 57.127 1.00 92.12 95 SER A O 1
ATOM 708 N N . ARG A 1 96 ? -25.691 16.373 55.947 1.00 93.38 96 ARG A N 1
ATOM 709 C CA . ARG A 1 96 ? -26.265 17.345 56.900 1.00 93.38 96 ARG A CA 1
ATOM 710 C C . ARG A 1 96 ? -26.435 16.773 58.308 1.00 93.38 96 ARG A C 1
ATOM 712 O O . ARG A 1 96 ? -26.285 17.502 59.286 1.00 93.38 96 ARG A O 1
ATOM 719 N N . MET A 1 97 ? -26.810 15.500 58.438 1.00 91.94 97 MET A N 1
ATOM 720 C CA . MET A 1 97 ? -26.936 14.847 59.746 1.00 91.94 97 MET A CA 1
ATOM 721 C C . MET A 1 97 ? -25.572 14.691 60.416 1.00 91.94 97 MET A C 1
ATOM 723 O O . MET A 1 97 ? -25.432 15.034 61.588 1.00 91.94 97 MET A O 1
ATOM 727 N N . LEU A 1 98 ? -24.570 14.246 59.659 1.00 91.81 98 LEU A N 1
ATOM 728 C CA . LEU A 1 98 ? -23.201 14.081 60.137 1.00 91.81 98 LEU A CA 1
ATOM 729 C C . LEU A 1 98 ? -22.518 15.419 60.448 1.00 91.81 98 LEU A C 1
ATOM 731 O O . LEU A 1 98 ? -21.855 15.513 61.471 1.00 91.81 98 LEU A O 1
ATOM 735 N N . ASP A 1 99 ? -22.738 16.466 59.653 1.00 92.12 99 ASP A N 1
ATOM 736 C CA . ASP A 1 99 ? -22.210 17.814 59.907 1.00 92.12 99 ASP A CA 1
ATOM 737 C C . ASP A 1 99 ? -22.758 18.386 61.226 1.00 92.12 99 ASP A C 1
ATOM 739 O O . ASP A 1 99 ? -21.999 18.875 62.063 1.00 92.12 99 ASP A O 1
ATOM 743 N N . ARG A 1 100 ? -24.064 18.224 61.494 1.00 90.94 100 ARG A N 1
ATOM 744 C CA . ARG A 1 100 ? -24.651 18.601 62.796 1.00 90.94 100 ARG A CA 1
ATOM 745 C C . ARG A 1 100 ? -24.030 17.825 63.959 1.00 90.94 100 ARG A C 1
ATOM 747 O O . ARG A 1 100 ? -23.864 18.367 65.053 1.00 90.94 100 ARG A O 1
ATOM 754 N N . MET A 1 101 ? -23.683 16.557 63.749 1.00 88.69 101 MET A N 1
ATOM 755 C CA . MET A 1 101 ? -22.989 15.753 64.759 1.00 88.69 101 MET A CA 1
ATOM 756 C C . MET A 1 101 ? -21.538 16.184 64.957 1.00 88.69 101 MET A C 1
ATOM 758 O O . MET A 1 101 ? -21.069 16.195 66.094 1.00 88.69 101 MET A O 1
ATOM 762 N N . LEU A 1 102 ? -20.845 16.565 63.880 1.00 88.44 102 LEU A N 1
ATOM 763 C CA . LEU A 1 102 ? -19.493 17.114 63.947 1.00 88.44 102 LEU A CA 1
ATOM 764 C C . LEU A 1 102 ? -19.460 18.389 64.800 1.00 88.44 102 LEU A C 1
ATOM 766 O O . LEU A 1 102 ? -18.546 18.578 65.600 1.00 88.44 102 LEU A O 1
ATOM 770 N N . GLU A 1 103 ? -20.482 19.237 64.683 1.00 87.00 103 GLU A N 1
ATOM 771 C CA . GLU A 1 103 ? -20.600 20.462 65.477 1.00 87.00 103 GLU A CA 1
ATOM 772 C C . GLU A 1 103 ? -20.954 20.201 66.946 1.00 87.00 103 GLU A C 1
ATOM 774 O O . GLU A 1 103 ? -20.400 20.853 67.831 1.00 87.00 103 GLU A O 1
ATOM 779 N N . THR A 1 104 ? -21.853 19.248 67.212 1.00 86.12 104 THR A N 1
ATOM 780 C CA . THR A 1 104 ? -22.389 18.988 68.561 1.00 86.12 104 THR A CA 1
ATOM 781 C C . THR A 1 104 ? -21.536 18.047 69.413 1.00 86.12 104 THR A C 1
ATOM 783 O O . THR A 1 104 ? -21.670 18.074 70.633 1.00 86.12 104 THR A O 1
ATOM 786 N N . ARG A 1 105 ? -20.661 17.226 68.813 1.00 84.62 105 ARG A N 1
ATOM 787 C CA . ARG A 1 105 ? -19.884 16.177 69.513 1.00 84.62 105 ARG A CA 1
ATOM 788 C C . ARG A 1 105 ? -18.364 16.326 69.365 1.00 84.62 105 ARG A C 1
ATOM 790 O O . ARG A 1 105 ? -17.650 15.324 69.327 1.00 84.62 105 ARG A O 1
ATOM 797 N N . ARG A 1 106 ? -17.856 17.564 69.270 1.00 82.56 106 ARG A N 1
ATOM 798 C CA . ARG A 1 106 ? -16.425 17.862 69.019 1.00 82.56 106 ARG A CA 1
ATOM 799 C C . ARG A 1 106 ? -15.453 17.212 70.003 1.00 82.56 106 ARG A C 1
ATOM 801 O O . ARG A 1 106 ? -14.336 16.889 69.626 1.00 82.56 106 ARG A O 1
ATOM 808 N N . ASP A 1 107 ? -15.871 17.013 71.245 1.00 83.25 107 ASP A N 1
ATOM 809 C CA . ASP A 1 107 ? -15.077 16.431 72.329 1.00 83.25 107 ASP A CA 1
ATOM 810 C C . ASP A 1 107 ? -14.842 14.915 72.190 1.00 83.25 107 ASP A C 1
ATOM 812 O O . ASP A 1 107 ? -13.939 14.370 72.824 1.00 83.25 107 ASP A O 1
ATOM 816 N N . ALA A 1 108 ? -15.641 14.228 71.366 1.00 84.56 108 ALA A N 1
ATOM 817 C CA . ALA A 1 108 ? -15.511 12.795 71.098 1.00 84.56 108 ALA A CA 1
ATOM 818 C C . ALA A 1 108 ? -14.790 12.482 69.770 1.00 84.56 108 ALA A C 1
ATOM 820 O O . ALA A 1 108 ? -14.445 11.324 69.512 1.00 84.56 108 ALA A O 1
ATOM 821 N N . LEU A 1 109 ? -14.566 13.487 68.922 1.00 87.62 109 LEU A N 1
ATOM 822 C CA . LEU A 1 109 ? -13.971 13.325 67.596 1.00 87.62 109 LEU A CA 1
ATOM 823 C C . LEU A 1 109 ? -12.445 13.232 67.667 1.00 87.62 109 LEU A C 1
ATOM 825 O O . LEU A 1 109 ? -11.795 13.978 68.393 1.00 87.62 109 LEU A O 1
ATOM 829 N N . ALA A 1 110 ? -11.872 12.339 66.864 1.00 85.62 110 ALA A N 1
ATOM 830 C CA . ALA A 1 110 ? -10.437 12.344 66.580 1.00 85.62 110 ALA A CA 1
ATOM 831 C C . ALA A 1 110 ? -10.086 13.305 65.431 1.00 85.62 110 ALA A C 1
ATOM 833 O O . ALA A 1 110 ? -8.988 13.851 65.409 1.00 85.62 110 ALA A O 1
ATOM 834 N N . ASP A 1 111 ? -11.016 13.509 64.493 1.00 85.81 111 ASP A N 1
ATOM 835 C CA . ASP A 1 111 ? -10.899 14.446 63.373 1.00 85.81 111 ASP A CA 1
ATOM 836 C C . ASP A 1 111 ? -12.288 15.045 63.064 1.00 85.81 111 ASP A C 1
ATOM 838 O O . ASP A 1 111 ? -13.318 14.421 63.314 1.00 85.81 111 ASP A O 1
ATOM 842 N N . SER A 1 112 ? -12.343 16.269 62.546 1.00 84.44 112 SER A N 1
ATOM 843 C CA . SER A 1 112 ? -13.592 16.990 62.249 1.00 84.44 112 SER A CA 1
ATOM 844 C C . SER A 1 112 ? -14.015 16.866 60.782 1.00 84.44 112 SER A C 1
ATOM 846 O O . SER A 1 112 ? -14.596 17.790 60.218 1.00 84.44 112 SER A O 1
ATOM 848 N N . VAL A 1 113 ? -13.710 15.730 60.154 1.00 88.38 113 VAL A N 1
ATOM 849 C CA . VAL A 1 113 ? -14.013 15.457 58.745 1.00 88.38 113 VAL A CA 1
ATOM 850 C C . VAL A 1 113 ? -14.855 14.191 58.637 1.00 88.38 113 VAL A C 1
ATOM 852 O O . VAL A 1 113 ? -14.532 13.160 59.230 1.00 88.38 113 VAL A O 1
ATOM 855 N N . ILE A 1 114 ? -15.938 14.255 57.858 1.00 91.12 114 ILE A N 1
ATOM 856 C CA . ILE A 1 114 ? -16.725 13.070 57.507 1.00 91.12 114 ILE A CA 1
ATOM 857 C C . ILE A 1 114 ? -15.862 12.160 56.635 1.00 91.12 114 ILE A C 1
ATOM 859 O O . ILE A 1 114 ? -15.362 12.581 55.592 1.00 91.12 114 ILE A O 1
ATOM 863 N N . VAL A 1 115 ? -15.738 10.892 57.018 1.00 91.75 115 VAL A N 1
ATOM 864 C CA . VAL A 1 115 ? -14.977 9.906 56.247 1.00 91.75 115 VAL A CA 1
ATOM 865 C C . VAL A 1 115 ? -15.892 8.855 55.630 1.00 91.75 115 VAL A C 1
ATOM 867 O O . VAL A 1 115 ? -16.937 8.517 56.181 1.00 91.75 115 VAL A O 1
ATOM 870 N N . LEU A 1 116 ? -15.483 8.302 54.490 1.00 90.94 116 LEU A N 1
ATOM 871 C CA . LEU A 1 116 ? -16.124 7.135 53.888 1.00 90.94 116 LEU A CA 1
ATOM 872 C C . LEU A 1 116 ? -15.314 5.877 54.245 1.00 90.94 116 LEU A C 1
ATOM 874 O O . LEU A 1 116 ? -14.098 5.830 54.020 1.00 90.94 116 LEU A O 1
ATOM 878 N N . ARG A 1 117 ? -15.969 4.869 54.830 1.00 91.06 117 ARG A N 1
ATOM 879 C CA . ARG A 1 117 ? -15.382 3.563 55.179 1.00 91.06 117 ARG A CA 1
ATOM 880 C C . ARG A 1 117 ? -16.342 2.451 54.794 1.00 91.06 117 ARG A C 1
ATOM 882 O O . ARG A 1 117 ? -17.500 2.505 55.186 1.00 91.06 117 ARG A O 1
ATOM 889 N N . ASN A 1 118 ? -15.867 1.468 54.027 1.00 85.44 118 ASN A N 1
ATOM 890 C CA . ASN A 1 118 ? -16.689 0.368 53.503 1.00 85.44 118 ASN A CA 1
ATOM 891 C C . ASN A 1 118 ? -17.986 0.871 52.832 1.00 85.44 118 ASN A C 1
ATOM 893 O O . ASN A 1 118 ? -19.073 0.378 53.120 1.00 85.44 118 ASN A O 1
ATOM 897 N N . ASP A 1 119 ? -17.873 1.922 52.011 1.00 84.56 119 ASP A N 1
ATOM 898 C CA . ASP A 1 119 ? -18.993 2.629 51.365 1.00 84.56 119 ASP A CA 1
ATOM 899 C C . ASP A 1 119 ? -20.034 3.252 52.314 1.00 84.56 119 ASP A C 1
ATOM 901 O O . ASP A 1 119 ? -21.128 3.628 51.890 1.00 84.56 119 ASP A O 1
ATOM 905 N N . ARG A 1 120 ? -19.701 3.421 53.600 1.00 89.88 120 ARG A N 1
ATOM 906 C CA . ARG A 1 120 ? -20.549 4.071 54.609 1.00 89.88 120 ARG A CA 1
ATOM 907 C C . ARG A 1 120 ? -19.937 5.368 55.108 1.00 89.88 120 ARG A C 1
ATOM 909 O O . ARG A 1 120 ? -18.747 5.433 55.424 1.00 89.88 120 ARG A O 1
ATOM 916 N N . TYR A 1 121 ? -20.758 6.411 55.205 1.00 92.38 121 TYR A N 1
ATOM 917 C CA . TYR A 1 121 ? -20.333 7.672 55.800 1.00 92.38 121 TYR A CA 1
ATOM 918 C C . TYR A 1 121 ? -20.254 7.523 57.319 1.00 92.38 121 TYR A C 1
ATOM 920 O O . TYR A 1 121 ? -21.239 7.180 57.973 1.00 92.38 121 TYR A O 1
ATOM 928 N N . CYS A 1 122 ? -19.067 7.777 57.859 1.00 93.00 122 CYS A N 1
ATOM 929 C CA . CYS A 1 122 ? -18.710 7.561 59.252 1.00 93.00 122 CYS A CA 1
ATOM 930 C C . CYS A 1 122 ? -18.071 8.819 59.852 1.00 93.00 122 CYS A C 1
ATOM 932 O O . CYS A 1 122 ? -17.499 9.654 59.147 1.00 93.00 122 CYS A O 1
ATOM 934 N N . LEU A 1 123 ? -18.111 8.908 61.180 1.00 93.62 123 LEU A N 1
ATOM 935 C CA . LEU A 1 123 ? -17.358 9.887 61.955 1.00 93.62 123 LEU A CA 1
ATOM 936 C C . LEU A 1 123 ? -16.101 9.231 62.546 1.00 93.62 123 LEU A C 1
ATOM 938 O O . LEU A 1 123 ? -16.186 8.118 63.079 1.00 93.62 123 LEU A O 1
ATOM 942 N N . PRO A 1 124 ? -14.935 9.893 62.485 1.00 93.38 124 PRO A N 1
ATOM 943 C CA . PRO A 1 124 ? -13.730 9.429 63.159 1.00 93.38 124 PRO A CA 1
ATOM 944 C C . PRO A 1 124 ? -13.796 9.784 64.652 1.00 93.38 124 PRO A C 1
ATOM 946 O O . PRO A 1 124 ? -13.614 10.932 65.054 1.00 93.38 124 PRO A O 1
ATOM 949 N N . ILE A 1 125 ? -14.053 8.784 65.492 1.00 93.75 125 ILE A N 1
ATOM 950 C CA . ILE A 1 125 ? -14.184 8.924 66.949 1.00 93.75 125 ILE A CA 1
ATOM 951 C C . ILE A 1 125 ? -12.868 8.526 67.620 1.00 93.75 125 ILE A C 1
ATOM 953 O O . ILE A 1 125 ? -12.262 7.516 67.252 1.00 93.75 125 ILE A O 1
ATOM 957 N N . ALA A 1 126 ? -12.419 9.281 68.624 1.00 93.06 126 ALA A N 1
ATOM 958 C CA . ALA A 1 126 ? -11.261 8.886 69.425 1.00 93.06 126 ALA A CA 1
ATOM 959 C C . ALA A 1 126 ? -11.552 7.560 70.146 1.00 93.06 126 ALA A C 1
ATOM 961 O O . ALA A 1 126 ? -12.626 7.384 70.724 1.00 93.06 126 ALA A O 1
ATOM 962 N N . ALA A 1 127 ? -10.607 6.616 70.146 1.00 90.69 127 ALA A N 1
ATOM 963 C CA . ALA A 1 127 ? -10.820 5.289 70.733 1.00 90.69 127 ALA A CA 1
ATOM 964 C C . ALA A 1 127 ? -11.238 5.358 72.216 1.00 90.69 127 ALA A C 1
ATOM 966 O O . ALA A 1 127 ? -12.086 4.581 72.657 1.00 90.69 127 ALA A O 1
ATOM 967 N N . SER A 1 128 ? -10.722 6.346 72.954 1.00 90.19 128 SER A N 1
ATOM 968 C CA . SER A 1 128 ? -11.086 6.648 74.346 1.00 90.19 128 SER A CA 1
ATOM 969 C C . SER A 1 128 ? -12.526 7.152 74.524 1.00 90.19 128 SER A C 1
ATOM 971 O O . SER A 1 128 ? -13.111 6.976 75.591 1.00 90.19 128 SER A O 1
ATOM 973 N N . ALA A 1 129 ? -13.118 7.750 73.488 1.00 88.25 129 ALA A N 1
ATOM 974 C CA . ALA A 1 129 ? -14.466 8.312 73.491 1.00 88.25 129 ALA A CA 1
ATOM 975 C C . ALA A 1 129 ? -15.497 7.425 72.767 1.00 88.25 129 ALA A C 1
ATOM 977 O O . ALA A 1 129 ? -16.654 7.818 72.615 1.00 88.25 129 ALA A O 1
ATOM 978 N N . ARG A 1 130 ? -15.121 6.205 72.351 1.00 85.94 130 ARG A N 1
ATOM 979 C CA . ARG A 1 130 ? -15.974 5.305 71.555 1.00 85.94 130 ARG A CA 1
ATOM 980 C C . ARG A 1 130 ? -17.348 5.043 72.178 1.00 85.94 130 ARG A C 1
ATOM 982 O O . ARG A 1 130 ? -18.336 5.000 71.448 1.00 85.94 130 ARG A O 1
ATOM 989 N N . SER A 1 131 ? -17.432 4.853 73.493 1.00 85.12 131 SER A N 1
ATOM 990 C CA . SER A 1 131 ? -18.695 4.569 74.194 1.00 85.12 131 SER A CA 1
ATOM 991 C C . SER A 1 131 ? -19.659 5.760 74.237 1.00 85.12 131 SER A C 1
ATOM 993 O O . SER A 1 131 ? -20.844 5.563 74.489 1.00 85.12 131 SER A O 1
ATOM 995 N N . ARG A 1 132 ? -19.181 6.983 73.962 1.00 85.62 132 ARG A N 1
ATOM 996 C CA . ARG A 1 132 ? -19.993 8.213 73.984 1.00 85.62 132 ARG A CA 1
ATOM 997 C C . ARG A 1 132 ? -20.825 8.413 72.720 1.00 85.62 132 ARG A C 1
ATOM 999 O O . ARG A 1 132 ? -21.787 9.171 72.737 1.00 85.62 132 ARG A O 1
ATOM 1006 N N . VAL A 1 133 ? -20.468 7.740 71.626 1.00 85.88 133 VAL A N 1
ATOM 1007 C CA . VAL A 1 133 ? -21.190 7.812 70.351 1.00 85.88 133 VAL A CA 1
ATOM 1008 C C . VAL A 1 133 ? -21.789 6.444 70.049 1.00 85.88 133 VAL A C 1
ATOM 1010 O O . VAL A 1 133 ? -21.082 5.505 69.681 1.00 85.88 133 VAL A O 1
ATOM 1013 N N . ALA A 1 134 ? -23.105 6.315 70.210 1.00 88.12 134 ALA A N 1
ATOM 1014 C CA . ALA A 1 134 ? -23.815 5.095 69.845 1.00 88.12 134 ALA A CA 1
ATOM 1015 C C . ALA A 1 134 ? -23.834 4.931 68.315 1.00 88.12 134 ALA A C 1
ATOM 1017 O O . ALA A 1 134 ? -24.222 5.845 67.585 1.00 88.12 134 ALA A O 1
ATOM 1018 N N . GLY A 1 135 ? -23.387 3.775 67.826 1.00 91.12 135 GLY A N 1
ATOM 1019 C CA . GLY A 1 135 ? -23.190 3.538 66.398 1.00 91.12 135 GLY A CA 1
ATOM 1020 C C . GLY A 1 135 ? -22.481 2.221 66.102 1.00 91.12 135 GLY A C 1
ATOM 1021 O O . GLY A 1 135 ? -22.035 1.531 67.024 1.00 91.12 135 GLY A O 1
ATOM 1022 N N . ILE A 1 136 ? -22.366 1.891 64.820 1.00 92.50 136 ILE A N 1
ATOM 1023 C CA . ILE A 1 136 ? -21.729 0.678 64.296 1.00 92.50 136 ILE A CA 1
ATOM 1024 C C . ILE A 1 136 ? -20.272 1.002 63.951 1.00 92.50 136 ILE A C 1
ATOM 1026 O O . ILE A 1 136 ? -19.990 2.041 63.362 1.00 92.50 136 ILE A O 1
ATOM 1030 N N . VAL A 1 137 ? -19.325 0.147 64.348 1.00 92.06 137 VAL A N 1
ATOM 1031 C CA . VAL A 1 137 ? -17.913 0.318 63.963 1.00 92.06 137 VAL A CA 1
ATOM 1032 C C . VAL A 1 137 ? -17.691 -0.325 62.606 1.00 92.06 137 VAL A C 1
ATOM 1034 O O . VAL A 1 137 ? -17.913 -1.525 62.477 1.00 92.06 137 VAL A O 1
ATOM 1037 N N . HIS A 1 138 ? -17.204 0.451 61.641 1.00 90.75 138 HIS A N 1
ATOM 1038 C CA . HIS A 1 138 ? -16.857 -0.063 60.313 1.00 90.75 138 HIS A CA 1
ATOM 1039 C C . HIS A 1 138 ? -15.373 -0.357 60.163 1.00 90.75 138 HIS A C 1
ATOM 1041 O O . HIS A 1 138 ? -15.010 -1.289 59.454 1.00 90.75 138 HIS A O 1
ATOM 1047 N N . ASP A 1 139 ? -14.519 0.424 60.826 1.00 91.81 139 ASP A N 1
ATOM 1048 C CA . ASP A 1 139 ? -13.070 0.305 60.678 1.00 91.81 139 ASP A CA 1
ATOM 1049 C C . ASP A 1 139 ? -12.313 0.963 61.856 1.00 91.81 139 ASP A C 1
ATOM 1051 O O . ASP A 1 139 ? -12.896 1.707 62.658 1.00 91.81 139 ASP A O 1
ATOM 1055 N N . ARG A 1 140 ? -11.006 0.705 61.976 1.00 91.81 140 ARG A N 1
ATOM 1056 C CA . ARG A 1 140 ? -10.092 1.321 62.956 1.00 91.81 140 ARG A CA 1
ATOM 1057 C C . ARG A 1 140 ? -8.815 1.802 62.266 1.00 91.81 140 ARG A C 1
ATOM 1059 O O . ARG A 1 140 ? -8.328 1.168 61.341 1.00 91.81 140 ARG A O 1
ATOM 1066 N N . SER A 1 141 ? -8.238 2.909 62.731 1.00 91.38 141 SER A N 1
ATOM 1067 C CA . SER A 1 141 ? -6.953 3.385 62.203 1.00 91.38 141 SER A CA 1
ATOM 1068 C C . SER A 1 141 ? -5.812 2.409 62.513 1.00 91.38 141 SER A C 1
ATOM 1070 O O . SER A 1 141 ? -5.863 1.675 63.500 1.00 91.38 141 SER A O 1
ATOM 1072 N N . GLY A 1 142 ? -4.740 2.440 61.712 1.00 87.12 142 GLY A N 1
ATOM 1073 C CA . GLY A 1 142 ? -3.569 1.573 61.908 1.00 87.12 142 GLY A CA 1
ATOM 1074 C C . GLY A 1 142 ? -2.861 1.755 63.260 1.00 87.12 142 GLY A C 1
ATOM 1075 O O . GLY A 1 142 ? -2.245 0.821 63.758 1.00 87.12 142 GLY A O 1
ATOM 1076 N N . SER A 1 143 ? -2.993 2.927 63.895 1.00 87.50 143 SER A N 1
ATOM 1077 C CA . SER A 1 143 ? -2.504 3.189 65.259 1.00 87.50 143 SER A CA 1
ATOM 1078 C C . SER A 1 143 ? -3.481 2.756 66.362 1.00 87.50 143 SER A C 1
ATOM 1080 O O . SER A 1 143 ? -3.159 2.853 67.545 1.00 87.50 143 SER A O 1
ATOM 1082 N N . GLY A 1 144 ? -4.700 2.342 66.000 1.00 87.06 144 GLY A N 1
ATOM 1083 C CA . GLY A 1 144 ? -5.786 1.984 66.916 1.00 87.06 144 GLY A CA 1
ATOM 1084 C C . GLY A 1 144 ? -6.415 3.160 67.673 1.00 87.06 144 GLY A C 1
ATOM 1085 O O . GLY A 1 144 ? -7.381 2.957 68.402 1.00 87.06 144 GLY A O 1
ATOM 1086 N N . GLN A 1 145 ? -5.900 4.383 67.503 1.00 89.31 145 GLN A N 1
ATOM 1087 C CA . GLN A 1 145 ? -6.333 5.574 68.249 1.00 89.31 145 GLN A CA 1
ATOM 1088 C C . GLN A 1 145 ? -7.647 6.180 67.735 1.00 89.31 145 GLN A C 1
ATOM 1090 O O . GLN A 1 145 ? -8.303 6.931 68.457 1.00 89.31 145 GLN A O 1
ATOM 1095 N N . THR A 1 146 ? -8.062 5.838 66.514 1.00 91.81 146 THR A N 1
ATOM 1096 C CA . THR A 1 146 ? -9.288 6.344 65.886 1.00 91.81 146 THR A CA 1
ATOM 1097 C C . THR A 1 146 ? -10.164 5.180 65.457 1.00 91.81 146 THR A C 1
ATOM 1099 O O . THR A 1 146 ? -9.699 4.232 64.825 1.00 91.81 146 THR A O 1
ATOM 1102 N N . VAL A 1 147 ? -11.449 5.262 65.782 1.00 92.81 147 VAL A N 1
ATOM 1103 C CA . VAL A 1 147 ? -12.469 4.288 65.401 1.00 92.81 147 VAL A CA 1
ATOM 1104 C C . VAL A 1 147 ? -13.462 4.982 64.480 1.00 92.81 147 VAL A C 1
ATOM 1106 O O . VAL A 1 147 ? -14.027 6.012 64.841 1.00 92.81 147 VAL A O 1
ATOM 1109 N N . PHE A 1 148 ? -13.686 4.422 63.296 1.00 94.56 148 PHE A N 1
ATOM 1110 C CA . PHE A 1 148 ? -14.640 4.961 62.334 1.00 94.56 148 PHE A CA 1
ATOM 1111 C C . PHE A 1 148 ? -16.026 4.392 62.632 1.00 94.56 148 PHE A C 1
ATOM 1113 O O . PHE A 1 148 ? -16.273 3.194 62.462 1.00 94.56 148 PHE A O 1
ATOM 1120 N N . VAL A 1 149 ? -16.907 5.250 63.143 1.00 93.06 149 VAL A N 1
ATOM 1121 C CA . VAL A 1 149 ? -18.233 4.867 63.638 1.00 93.06 149 VAL A CA 1
ATOM 1122 C C . VAL A 1 149 ? -19.305 5.465 62.738 1.00 93.06 149 VAL A C 1
ATOM 1124 O O . VAL A 1 149 ? -19.277 6.662 62.471 1.00 93.06 149 VAL A O 1
ATOM 1127 N N . GLU A 1 150 ? -20.266 4.649 62.312 1.00 94.44 150 GLU A N 1
ATOM 1128 C CA . GLU A 1 150 ? -21.544 5.078 61.739 1.00 94.44 150 GLU A CA 1
ATOM 1129 C C . GLU A 1 150 ? -22.543 5.300 62.886 1.00 94.44 150 GLU A C 1
ATOM 1131 O O . GLU A 1 150 ? -22.963 4.328 63.522 1.00 94.44 150 GLU A O 1
ATOM 1136 N N . PRO A 1 151 ? -22.909 6.551 63.215 1.00 93.50 151 PRO A N 1
ATOM 1137 C CA . PRO A 1 151 ? -23.857 6.831 64.292 1.00 93.50 151 PRO A CA 1
ATOM 1138 C C . PRO A 1 151 ? -25.234 6.210 64.029 1.00 93.50 151 PRO A C 1
ATOM 1140 O O . PRO A 1 151 ? -25.711 6.243 62.899 1.00 93.50 151 PRO A O 1
ATOM 1143 N N . LEU A 1 152 ? -25.913 5.715 65.074 1.00 92.12 152 LEU A N 1
ATOM 1144 C CA . LEU A 1 152 ? -27.236 5.071 64.941 1.00 92.12 152 LEU A CA 1
ATOM 1145 C C . LEU A 1 152 ? -28.259 5.939 64.192 1.00 92.12 152 LEU A C 1
ATOM 1147 O O . LEU A 1 152 ? -29.051 5.420 63.414 1.00 92.12 152 LEU A O 1
ATOM 1151 N N . GLU A 1 153 ? -28.205 7.256 64.394 1.00 90.62 153 GLU A N 1
ATOM 1152 C CA . GLU A 1 153 ? -29.131 8.223 63.794 1.00 90.62 153 GLU A CA 1
ATOM 1153 C C . GLU A 1 153 ? -29.009 8.296 62.262 1.00 90.62 153 GLU A C 1
ATOM 1155 O O . GLU A 1 153 ? -29.969 8.689 61.613 1.00 90.62 153 GLU A O 1
ATOM 1160 N N . VAL A 1 154 ? -27.867 7.917 61.670 1.00 92.88 154 VAL A N 1
ATOM 1161 C CA . VAL A 1 154 ? -27.656 7.949 60.207 1.00 92.88 154 VAL A CA 1
ATOM 1162 C C . VAL A 1 154 ? -27.703 6.571 59.547 1.00 92.88 154 VAL A C 1
ATOM 1164 O O . VAL A 1 154 ? -27.654 6.504 58.320 1.00 92.88 154 VAL A O 1
ATOM 1167 N N . VAL A 1 155 ? -27.807 5.483 60.324 1.00 92.69 155 VAL A N 1
ATOM 1168 C CA . VAL A 1 155 ? -27.754 4.097 59.813 1.00 92.69 155 VAL A CA 1
ATOM 1169 C C . VAL A 1 155 ? -28.812 3.849 58.738 1.00 92.69 155 VAL A C 1
ATOM 1171 O O . VAL A 1 155 ? -28.511 3.264 57.699 1.00 92.69 155 VAL A O 1
ATOM 1174 N N . GLU A 1 156 ? -30.047 4.307 58.956 1.00 91.38 156 GLU A N 1
ATOM 1175 C CA . GLU A 1 156 ? -31.141 4.134 57.993 1.00 91.38 156 GLU A CA 1
ATOM 1176 C C . GLU A 1 156 ? -30.852 4.876 56.680 1.00 91.38 156 GLU A C 1
ATOM 1178 O O . GLU A 1 156 ? -30.833 4.262 55.612 1.00 91.38 156 GLU A O 1
ATOM 1183 N N . SER A 1 157 ? -30.503 6.162 56.757 1.00 90.88 157 SER A N 1
ATOM 1184 C CA . SER A 1 157 ? -30.176 6.982 55.585 1.00 90.88 157 SER A CA 1
ATOM 1185 C C . SER A 1 157 ? -28.951 6.463 54.819 1.00 90.88 157 SER A C 1
ATOM 1187 O O . SER A 1 157 ? -28.929 6.498 53.589 1.00 90.88 157 SER A O 1
ATOM 1189 N N . ASN A 1 158 ? -27.940 5.936 55.517 1.00 92.00 158 ASN A N 1
ATOM 1190 C CA . ASN A 1 158 ? -26.787 5.277 54.898 1.00 92.00 158 ASN A CA 1
ATOM 1191 C C . ASN A 1 158 ? -27.164 3.941 54.238 1.00 92.00 158 ASN A C 1
ATOM 1193 O O . ASN A 1 158 ? -26.649 3.636 53.163 1.00 92.00 158 ASN A O 1
ATOM 1197 N N . ASN A 1 159 ? -28.051 3.141 54.845 1.00 91.69 159 ASN A N 1
ATOM 1198 C CA . ASN A 1 159 ? -28.550 1.900 54.242 1.00 91.69 159 ASN A CA 1
ATOM 1199 C C . ASN A 1 159 ? -29.292 2.186 52.937 1.00 91.69 159 ASN A C 1
ATOM 1201 O O . ASN A 1 159 ? -29.012 1.555 51.920 1.00 91.69 159 ASN A O 1
ATOM 1205 N N . GLU A 1 160 ? -30.189 3.168 52.941 1.00 92.00 160 GLU A N 1
ATOM 1206 C CA . GLU A 1 160 ? -30.894 3.589 51.733 1.00 92.00 160 GLU A CA 1
ATOM 1207 C C . GLU A 1 160 ? -29.950 4.160 50.669 1.00 92.00 160 GLU A C 1
ATOM 1209 O O . GLU A 1 160 ? -30.134 3.904 49.478 1.00 92.00 160 GLU A O 1
ATOM 1214 N N . LEU A 1 161 ? -28.922 4.913 51.075 1.00 92.75 161 LEU A N 1
ATOM 1215 C CA . LEU A 1 161 ? -27.904 5.422 50.159 1.00 92.75 161 LEU A CA 1
ATOM 1216 C C . LEU A 1 161 ? -27.109 4.279 49.510 1.00 92.75 161 LEU A C 1
ATOM 1218 O O . LEU A 1 161 ? -26.885 4.303 48.300 1.00 92.75 161 LEU A O 1
ATOM 1222 N N . ALA A 1 162 ? -26.734 3.262 50.290 1.00 90.88 162 ALA A N 1
ATOM 1223 C CA . ALA A 1 162 ? -26.054 2.071 49.790 1.00 90.88 162 ALA A CA 1
ATOM 1224 C C . ALA A 1 162 ? -26.942 1.259 48.830 1.00 90.88 162 ALA A C 1
ATOM 1226 O O . ALA A 1 162 ? -26.465 0.824 47.780 1.00 90.88 162 ALA A O 1
ATOM 1227 N N . LEU A 1 163 ? -28.236 1.102 49.143 1.00 91.94 163 LEU A N 1
ATOM 1228 C CA . LEU A 1 163 ? -29.217 0.463 48.257 1.00 91.94 163 LEU A CA 1
ATOM 1229 C C . LEU A 1 163 ? -29.365 1.234 46.941 1.00 91.94 163 LEU A C 1
ATOM 1231 O O . LEU A 1 163 ? -29.244 0.640 45.872 1.00 91.94 163 LEU A O 1
ATOM 1235 N N . ALA A 1 164 ? -29.527 2.559 47.004 1.00 92.75 164 ALA A N 1
ATOM 1236 C CA . ALA A 1 164 ? -29.610 3.402 45.815 1.00 92.75 164 ALA A CA 1
ATOM 1237 C C . ALA A 1 164 ? -28.331 3.338 44.961 1.00 92.75 164 ALA A C 1
ATOM 1239 O O . ALA A 1 164 ? -28.428 3.351 43.738 1.00 92.75 164 ALA A O 1
ATOM 1240 N N . GLY A 1 165 ? -27.150 3.238 45.581 1.00 93.69 165 GLY A N 1
ATOM 1241 C CA . GLY A 1 165 ? -25.883 3.044 44.869 1.00 93.69 165 GLY A CA 1
ATOM 1242 C C . GLY A 1 165 ? -25.758 1.663 44.216 1.00 93.69 165 GLY A C 1
ATOM 1243 O O . GLY A 1 165 ? -25.225 1.545 43.117 1.00 93.69 165 GLY A O 1
ATOM 1244 N N . ALA A 1 166 ? -26.279 0.608 44.849 1.00 93.50 166 ALA A N 1
ATOM 1245 C CA . ALA A 1 166 ? -26.346 -0.716 44.233 1.00 93.50 166 ALA A CA 1
ATOM 1246 C C . ALA A 1 166 ? -27.334 -0.756 43.054 1.00 93.50 166 ALA A C 1
ATOM 1248 O O . ALA A 1 166 ? -27.038 -1.372 42.034 1.00 93.50 166 ALA A O 1
ATOM 1249 N N . GLU A 1 167 ? -28.482 -0.086 43.175 1.00 95.44 167 GLU A N 1
ATOM 1250 C CA . GLU A 1 167 ? -29.440 0.085 42.077 1.00 95.44 167 GLU A CA 1
ATOM 1251 C C . GLU A 1 167 ? -28.838 0.881 40.913 1.00 95.44 167 GLU A C 1
ATOM 1253 O O . GLU A 1 167 ? -29.009 0.481 39.766 1.00 95.44 167 GLU A O 1
ATOM 1258 N N . GLU A 1 168 ? -28.074 1.945 41.192 1.00 95.81 168 GLU A N 1
ATOM 1259 C CA . GLU A 1 168 ? -27.358 2.697 40.155 1.00 95.81 168 GLU A CA 1
ATOM 1260 C C . GLU A 1 168 ? -26.397 1.796 39.378 1.00 95.81 168 GLU A C 1
ATOM 1262 O O . GLU A 1 168 ? -26.433 1.791 38.150 1.00 95.81 168 GLU A O 1
ATOM 1267 N N . ARG A 1 169 ? -25.562 1.014 40.077 1.00 94.31 169 ARG A N 1
ATOM 1268 C CA . ARG A 1 169 ? -24.612 0.100 39.425 1.00 94.31 169 ARG A CA 1
ATOM 1269 C C . ARG A 1 169 ? -25.320 -0.907 38.524 1.00 94.31 169 ARG A C 1
ATOM 1271 O O . ARG A 1 169 ? -24.922 -1.052 37.375 1.00 94.31 169 ARG A O 1
ATOM 1278 N N . ARG A 1 170 ? -26.404 -1.530 39.003 1.00 94.75 170 ARG A N 1
ATOM 1279 C CA . ARG A 1 170 ? -27.190 -2.486 38.202 1.00 94.75 170 ARG A CA 1
ATOM 1280 C C . ARG A 1 170 ? -27.824 -1.839 36.976 1.00 94.75 170 ARG A C 1
ATOM 1282 O O . ARG A 1 170 ? -27.822 -2.446 35.912 1.00 94.75 170 ARG A O 1
ATOM 1289 N N . GLU A 1 171 ? -28.366 -0.630 37.111 1.00 95.50 171 GLU A N 1
ATOM 1290 C CA . GLU A 1 171 ? -28.970 0.076 35.976 1.00 95.50 171 GLU A CA 1
ATOM 1291 C C . GLU A 1 171 ? -27.911 0.487 34.944 1.00 95.50 171 GLU A C 1
ATOM 1293 O O . GLU A 1 171 ? -28.130 0.345 33.743 1.00 95.50 171 GLU A O 1
ATOM 1298 N N . VAL A 1 172 ? -26.729 0.927 35.391 1.00 95.56 172 VAL A N 1
ATOM 1299 C CA . VAL A 1 172 ? -25.595 1.206 34.497 1.00 95.56 172 VAL A CA 1
ATOM 1300 C C . VAL A 1 172 ? -25.132 -0.067 33.784 1.00 95.56 172 VAL A C 1
ATOM 1302 O O . VAL A 1 172 ? -24.998 -0.052 32.564 1.00 95.56 172 VAL A O 1
ATOM 1305 N N . GLU A 1 173 ? -24.937 -1.174 34.503 1.00 94.38 173 GLU A N 1
ATOM 1306 C CA . GLU A 1 173 ? -24.569 -2.472 33.916 1.00 94.38 173 GLU A CA 1
ATOM 1307 C C . GLU A 1 173 ? -25.609 -2.948 32.893 1.00 94.38 173 GLU A C 1
ATOM 1309 O O . GLU A 1 173 ? -25.243 -3.399 31.808 1.00 94.38 173 GLU A O 1
ATOM 1314 N N . ARG A 1 174 ? -26.906 -2.787 33.191 1.00 94.94 174 ARG A N 1
ATOM 1315 C CA . ARG A 1 174 ? -28.001 -3.120 32.270 1.00 94.94 174 ARG A CA 1
ATOM 1316 C C . ARG A 1 174 ? -27.920 -2.304 30.979 1.00 94.94 174 ARG A C 1
ATOM 1318 O O . ARG A 1 174 ? -28.015 -2.884 29.899 1.00 94.94 174 ARG A O 1
ATOM 1325 N N . LEU A 1 175 ? -27.735 -0.985 31.083 1.00 95.50 175 LEU A N 1
ATOM 1326 C CA . LEU A 1 175 ? -27.611 -0.088 29.928 1.00 95.50 175 LEU A CA 1
ATOM 1327 C C . LEU A 1 175 ? -26.377 -0.410 29.079 1.00 95.50 175 LEU A C 1
ATOM 1329 O O . LEU A 1 175 ? -26.462 -0.416 27.852 1.00 95.50 175 LEU A O 1
ATOM 1333 N N . LEU A 1 176 ? -25.239 -0.696 29.717 1.00 94.94 176 LEU A N 1
ATOM 1334 C CA . LEU A 1 176 ? -24.006 -1.060 29.017 1.00 94.94 176 LEU A CA 1
ATOM 1335 C C . LEU A 1 176 ? -24.127 -2.419 28.323 1.00 94.94 176 LEU A C 1
ATOM 1337 O O . LEU A 1 176 ? -23.699 -2.538 27.182 1.00 94.94 176 LEU A O 1
ATOM 1341 N N . ALA A 1 177 ? -24.759 -3.411 28.955 1.00 93.75 177 ALA A N 1
ATOM 1342 C CA . ALA A 1 177 ? -25.004 -4.714 28.339 1.00 93.75 177 ALA A CA 1
ATOM 1343 C C . ALA A 1 177 ? -25.980 -4.627 27.153 1.00 93.75 177 ALA A C 1
ATOM 1345 O O . ALA 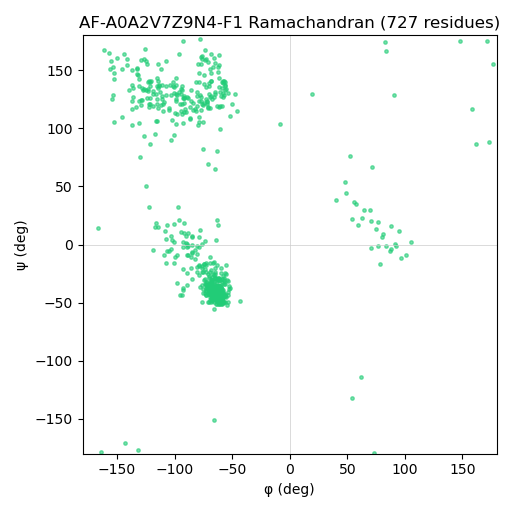A 1 177 ? -25.782 -5.276 26.127 1.00 93.75 177 ALA A O 1
ATOM 1346 N N . GLU A 1 178 ? -27.029 -3.807 27.269 1.00 94.44 178 GLU A N 1
ATOM 1347 C CA . GLU A 1 178 ? -27.958 -3.524 26.169 1.00 94.44 178 GLU A CA 1
ATOM 1348 C C . GLU A 1 178 ? -27.232 -2.856 24.993 1.00 94.44 178 GLU A C 1
ATOM 1350 O O . GLU A 1 178 ? -27.381 -3.279 23.846 1.00 94.44 178 GLU A O 1
ATOM 1355 N N . PHE A 1 179 ? -26.381 -1.868 25.279 1.00 96.00 179 PHE A N 1
ATOM 1356 C CA . PHE A 1 179 ? -25.553 -1.225 24.265 1.00 96.00 179 PHE A CA 1
ATOM 1357 C C . PHE A 1 179 ? -24.530 -2.185 23.645 1.00 96.00 179 PHE A C 1
ATOM 1359 O O . PHE A 1 179 ? -24.357 -2.191 22.429 1.00 96.00 179 PHE A O 1
ATOM 1366 N N . GLY A 1 180 ? -23.892 -3.033 24.452 1.00 95.81 180 GLY A N 1
ATOM 1367 C CA . GLY A 1 180 ? -22.944 -4.036 23.980 1.00 95.81 180 GLY A CA 1
ATOM 1368 C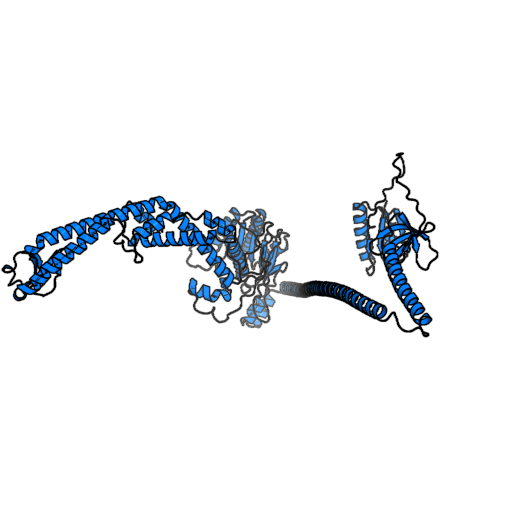 C . GLY A 1 180 ? -23.577 -5.039 23.024 1.00 95.81 180 GLY A C 1
ATOM 1369 O O . GLY A 1 180 ? -22.990 -5.341 21.991 1.00 95.81 180 GLY A O 1
ATOM 1370 N N . ARG A 1 181 ? -24.815 -5.474 23.280 1.00 94.75 181 ARG A N 1
ATOM 1371 C CA . ARG A 1 181 ? -25.575 -6.294 22.319 1.00 94.75 181 ARG A CA 1
ATOM 1372 C C . ARG A 1 181 ? -25.847 -5.549 21.017 1.00 94.75 181 ARG A C 1
ATOM 1374 O O . ARG A 1 181 ? -25.605 -6.103 19.956 1.00 94.75 181 ARG A O 1
ATOM 1381 N N . ALA A 1 182 ? -26.247 -4.278 21.088 1.00 95.12 182 ALA A N 1
ATOM 1382 C CA . ALA A 1 182 ? -26.445 -3.462 19.889 1.00 95.12 182 ALA A CA 1
ATOM 1383 C C . ALA A 1 182 ? -25.148 -3.268 19.074 1.00 95.12 182 ALA A C 1
ATOM 1385 O O . ALA A 1 182 ? -25.203 -3.133 17.852 1.00 95.12 182 ALA A O 1
ATOM 1386 N N . VAL A 1 183 ? -23.983 -3.256 19.731 1.00 95.94 183 VAL A N 1
ATOM 1387 C CA . VAL A 1 183 ? -22.672 -3.278 19.065 1.00 95.94 183 VAL A CA 1
ATOM 1388 C C . VAL A 1 183 ? -22.424 -4.633 18.396 1.00 95.94 183 VAL A C 1
ATOM 1390 O O . VAL A 1 183 ? -22.041 -4.655 17.228 1.00 95.94 183 VAL A O 1
ATOM 1393 N N . LEU A 1 184 ? -22.664 -5.746 19.098 1.00 95.00 184 LEU A N 1
ATOM 1394 C CA . LEU A 1 184 ? -22.473 -7.103 18.567 1.00 95.00 184 LEU A CA 1
ATOM 1395 C C . LEU A 1 184 ? -23.390 -7.397 17.370 1.00 95.00 184 LEU A C 1
ATOM 1397 O O . LEU A 1 184 ? -22.927 -7.931 16.366 1.00 95.00 184 LEU A O 1
ATOM 1401 N N . ASP A 1 185 ? -24.643 -6.938 17.406 1.00 95.19 185 ASP A N 1
ATOM 1402 C CA . ASP A 1 185 ? -25.592 -7.032 16.284 1.00 95.19 185 ASP A CA 1
ATOM 1403 C C . ASP A 1 185 ? -25.088 -6.313 15.017 1.00 95.19 185 ASP A C 1
ATOM 1405 O O . ASP A 1 185 ? -25.549 -6.575 13.904 1.00 95.19 185 ASP A O 1
ATOM 1409 N N . ARG A 1 186 ? -24.140 -5.380 15.174 1.00 95.81 186 ARG A N 1
ATOM 1410 C CA . ARG A 1 186 ? -23.517 -4.597 14.098 1.00 95.81 186 ARG A CA 1
ATOM 1411 C C . ARG A 1 186 ? -22.028 -4.920 13.932 1.00 95.81 186 ARG A C 1
ATOM 1413 O O . ARG A 1 186 ? -21.326 -4.164 13.264 1.00 95.81 186 ARG A O 1
ATOM 1420 N N . ALA A 1 187 ? -21.534 -6.020 14.507 1.00 94.56 187 ALA A N 1
ATOM 1421 C CA . ALA A 1 187 ? -20.113 -6.371 14.477 1.00 94.56 187 ALA A CA 1
ATOM 1422 C C . ALA A 1 187 ? -19.578 -6.541 13.046 1.00 94.56 187 ALA A C 1
ATOM 1424 O O . ALA A 1 187 ? -18.516 -6.011 12.730 1.00 94.56 187 ALA A O 1
ATOM 1425 N N . GLY A 1 188 ? -20.336 -7.208 12.165 1.00 94.94 188 GLY A N 1
ATOM 1426 C CA . GLY A 1 188 ? -19.970 -7.355 10.751 1.00 94.94 188 GLY A CA 1
ATOM 1427 C C . GLY A 1 188 ? -19.800 -6.004 10.052 1.00 94.94 188 GLY A C 1
ATOM 1428 O O . GLY A 1 188 ? -18.759 -5.739 9.462 1.00 94.94 188 GLY A O 1
ATOM 1429 N N . ASP A 1 189 ? -20.776 -5.108 10.210 1.00 95.75 189 ASP A N 1
ATOM 1430 C CA . ASP A 1 189 ? -20.733 -3.761 9.635 1.00 95.75 189 ASP A CA 1
ATOM 1431 C C . ASP A 1 189 ? -19.553 -2.934 10.169 1.00 95.75 189 ASP A C 1
ATOM 1433 O O . ASP A 1 189 ? -18.927 -2.183 9.424 1.00 95.75 189 ASP A O 1
ATOM 1437 N N . LEU A 1 190 ? -19.227 -3.072 11.457 1.00 95.12 190 LEU A N 1
ATOM 1438 C CA . LEU A 1 190 ? -18.078 -2.410 12.076 1.00 95.12 190 LEU A CA 1
ATOM 1439 C C . LEU A 1 190 ? -16.744 -2.901 11.491 1.00 95.12 190 LEU A C 1
ATOM 1441 O O . LEU A 1 190 ? -15.872 -2.076 11.215 1.00 95.12 190 LEU A O 1
ATOM 1445 N N . LEU A 1 191 ? -16.606 -4.209 11.252 1.00 94.50 191 LEU A N 1
ATOM 1446 C CA . LEU A 1 191 ? -15.431 -4.784 10.589 1.00 94.50 191 LEU A CA 1
ATOM 1447 C C . LEU A 1 191 ? -15.319 -4.309 9.134 1.00 94.50 191 LEU A C 1
ATOM 1449 O O . LEU A 1 191 ? -14.243 -3.892 8.719 1.00 94.50 191 LEU A O 1
ATOM 1453 N N . THR A 1 192 ? -16.429 -4.256 8.390 1.00 94.75 192 THR A N 1
ATOM 1454 C CA . THR A 1 192 ? -16.442 -3.683 7.032 1.00 94.75 192 THR A CA 1
ATOM 1455 C C . THR A 1 192 ? -16.022 -2.211 7.029 1.00 94.75 192 THR A C 1
ATOM 1457 O O . THR A 1 192 ? -15.281 -1.780 6.148 1.00 94.75 192 THR A O 1
ATOM 1460 N N . VAL A 1 193 ? -16.450 -1.420 8.023 1.00 94.88 193 VAL A N 1
ATOM 1461 C CA . VAL A 1 193 ? -15.962 -0.042 8.183 1.00 94.88 193 VAL A CA 1
ATOM 1462 C C . VAL A 1 193 ? -14.454 -0.014 8.436 1.00 94.88 193 VAL A C 1
ATOM 1464 O O . VAL A 1 193 ? -13.774 0.807 7.830 1.00 94.88 193 VAL A O 1
ATOM 1467 N N . GLU A 1 194 ? -13.918 -0.876 9.305 1.00 93.62 194 GLU A N 1
ATOM 1468 C CA . GLU A 1 194 ? -12.471 -0.952 9.568 1.00 93.62 194 GLU A CA 1
ATOM 1469 C C . GLU A 1 194 ? -11.681 -1.268 8.287 1.00 93.62 194 GLU A C 1
ATOM 1471 O O . GLU A 1 194 ? -10.719 -0.564 7.980 1.00 93.62 194 GLU 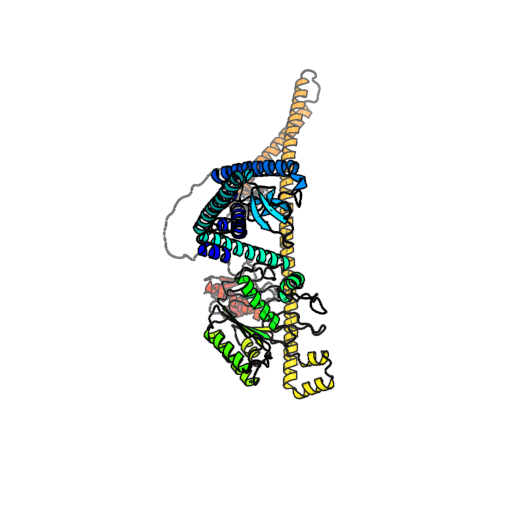A O 1
ATOM 1476 N N . GLU A 1 195 ? -12.126 -2.254 7.506 1.00 94.06 195 GLU A N 1
ATOM 1477 C CA . GLU A 1 195 ? -11.506 -2.645 6.233 1.00 94.06 195 GLU A CA 1
ATOM 1478 C C . GLU A 1 195 ? -11.540 -1.518 5.189 1.00 94.06 195 GLU A C 1
ATOM 1480 O O . GLU A 1 195 ? -10.517 -1.202 4.577 1.00 94.06 195 GLU A O 1
ATOM 1485 N N . GLU A 1 196 ? -12.691 -0.868 5.000 1.00 94.00 196 GLU A N 1
ATOM 1486 C CA . GLU A 1 196 ? -12.829 0.229 4.035 1.00 94.00 196 GLU A CA 1
ATOM 1487 C C . GLU A 1 196 ? -12.033 1.471 4.455 1.00 94.00 196 GLU A C 1
ATOM 1489 O O . GLU A 1 196 ? -11.412 2.117 3.608 1.00 94.00 196 GLU A O 1
ATOM 1494 N N . LEU A 1 197 ? -12.003 1.801 5.751 1.00 94.06 197 LEU A N 1
ATOM 1495 C CA . LEU A 1 197 ? -11.171 2.890 6.266 1.00 94.06 197 LEU A CA 1
ATOM 1496 C C . LEU A 1 197 ? -9.682 2.589 6.077 1.00 94.06 197 LEU A C 1
ATOM 1498 O O . LEU A 1 197 ? -8.955 3.467 5.623 1.00 94.06 197 LEU A O 1
ATOM 1502 N N . ALA A 1 198 ? -9.235 1.359 6.348 1.00 94.19 198 ALA A N 1
ATOM 1503 C CA . ALA A 1 198 ? -7.851 0.949 6.114 1.00 94.19 198 ALA A CA 1
ATOM 1504 C C . ALA A 1 198 ? -7.476 1.010 4.623 1.00 94.19 198 ALA A C 1
ATOM 1506 O O . ALA A 1 198 ? -6.385 1.453 4.268 1.00 94.19 198 ALA A O 1
ATOM 1507 N N . ALA A 1 199 ? -8.388 0.622 3.728 1.00 93.00 199 ALA A N 1
ATOM 1508 C CA . ALA A 1 199 ? -8.170 0.718 2.286 1.00 93.00 199 ALA A CA 1
ATOM 1509 C C . ALA A 1 199 ? -8.119 2.172 1.779 1.00 93.00 199 ALA A C 1
ATOM 1511 O O . ALA A 1 199 ? -7.443 2.450 0.787 1.00 93.00 199 ALA A O 1
ATOM 1512 N N . LEU A 1 200 ? -8.855 3.093 2.410 1.00 93.19 200 LEU A N 1
ATOM 1513 C CA . LEU A 1 200 ? -8.782 4.528 2.113 1.00 93.19 200 LEU A CA 1
ATOM 1514 C C . LEU A 1 200 ? -7.483 5.138 2.642 1.00 93.19 200 LEU A C 1
ATOM 1516 O O . LEU A 1 200 ? -6.831 5.857 1.893 1.00 93.19 200 LEU A O 1
ATOM 1520 N N . ASP A 1 201 ? -7.084 4.789 3.865 1.00 94.81 201 ASP A N 1
ATOM 1521 C CA . ASP A 1 201 ? -5.821 5.212 4.482 1.00 94.81 201 ASP A CA 1
ATOM 1522 C C . ASP A 1 201 ? -4.610 4.763 3.645 1.00 94.81 201 ASP A C 1
ATOM 1524 O O . ASP A 1 201 ? -3.755 5.569 3.289 1.00 94.81 201 ASP A O 1
ATOM 1528 N N . ALA A 1 202 ? -4.589 3.504 3.192 1.00 94.75 202 ALA A N 1
ATOM 1529 C CA . ALA A 1 202 ? -3.559 3.005 2.276 1.00 94.75 202 ALA A CA 1
ATOM 1530 C C . ALA A 1 202 ? -3.546 3.747 0.922 1.00 94.75 202 ALA A C 1
ATOM 1532 O O . ALA A 1 202 ? -2.484 3.970 0.330 1.00 94.75 202 ALA A O 1
ATOM 1533 N N . GLY A 1 203 ? -4.723 4.141 0.424 1.00 93.44 203 GLY A N 1
ATOM 1534 C CA . GLY A 1 203 ? -4.857 4.950 -0.785 1.00 93.44 203 GLY A CA 1
ATOM 1535 C C . GLY A 1 203 ? -4.304 6.364 -0.601 1.00 93.44 203 GLY A C 1
ATOM 1536 O O . GLY A 1 203 ? -3.526 6.826 -1.433 1.00 93.44 203 GLY A O 1
ATOM 1537 N N . GLU A 1 204 ? -4.649 7.026 0.502 1.00 93.56 204 GLU A N 1
ATOM 1538 C CA . GLU A 1 204 ? -4.141 8.355 0.860 1.00 93.56 204 GLU A CA 1
ATOM 1539 C C . GLU A 1 204 ? -2.621 8.332 1.062 1.00 93.56 204 GLU A C 1
ATOM 1541 O O . GLU A 1 204 ? -1.914 9.154 0.481 1.00 93.56 204 GLU A O 1
ATOM 1546 N N . ALA A 1 205 ? -2.095 7.314 1.748 1.00 94.19 205 ALA A N 1
ATOM 1547 C CA . ALA A 1 205 ? -0.657 7.098 1.889 1.00 94.19 205 ALA A CA 1
ATOM 1548 C C . ALA A 1 205 ? 0.049 6.909 0.532 1.00 94.19 205 ALA A C 1
ATOM 1550 O O . ALA A 1 205 ? 1.164 7.395 0.330 1.00 94.19 205 ALA A O 1
ATOM 1551 N N . SER A 1 206 ? -0.598 6.233 -0.424 1.00 95.44 206 SER A N 1
ATOM 1552 C CA . SER A 1 206 ? -0.070 6.074 -1.786 1.00 95.44 206 SER A CA 1
ATOM 1553 C C . SER A 1 206 ? -0.041 7.404 -2.547 1.00 95.44 206 SER A C 1
ATOM 1555 O O . SER A 1 206 ? 0.915 7.670 -3.278 1.00 95.44 206 SER A O 1
ATOM 1557 N N . VAL A 1 207 ? -1.049 8.261 -2.353 1.00 93.88 207 VAL A N 1
ATOM 1558 C CA . VAL A 1 207 ? -1.081 9.620 -2.918 1.00 93.88 207 VAL A CA 1
ATOM 1559 C C . VAL A 1 207 ? 0.028 10.479 -2.312 1.00 93.88 207 VAL A C 1
ATOM 1561 O O . VAL A 1 207 ? 0.813 11.044 -3.071 1.00 93.88 207 VAL A O 1
ATOM 1564 N N . GLU A 1 208 ? 0.167 10.505 -0.983 1.00 93.81 208 GLU A N 1
ATOM 1565 C CA . GLU A 1 208 ? 1.234 11.248 -0.292 1.00 93.81 208 GLU A CA 1
ATOM 1566 C C . GLU A 1 208 ? 2.621 10.786 -0.770 1.00 93.81 208 GLU A C 1
ATOM 1568 O O . GLU A 1 208 ? 3.488 11.600 -1.103 1.00 93.81 208 GLU A O 1
ATOM 1573 N N . PHE A 1 209 ? 2.830 9.469 -0.891 1.00 94.62 209 PHE A N 1
ATOM 1574 C CA . PHE A 1 209 ? 4.063 8.918 -1.450 1.00 94.62 209 PHE A CA 1
ATOM 1575 C C . PHE A 1 209 ? 4.309 9.403 -2.888 1.00 94.62 209 PHE A C 1
ATOM 1577 O O . PHE A 1 209 ? 5.435 9.779 -3.236 1.00 94.62 209 PHE A O 1
ATOM 1584 N N . GLY A 1 210 ? 3.271 9.413 -3.729 1.00 94.38 210 GLY A N 1
ATOM 1585 C CA . GLY A 1 210 ? 3.329 9.935 -5.092 1.00 94.38 210 GLY A CA 1
ATOM 1586 C C . GLY A 1 210 ? 3.714 11.412 -5.141 1.00 94.38 210 GLY A C 1
ATOM 1587 O O . GLY A 1 210 ? 4.601 11.784 -5.904 1.00 94.38 210 GLY A O 1
ATOM 1588 N N . GLU A 1 211 ? 3.135 12.249 -4.284 1.00 93.88 211 GLU A N 1
ATOM 1589 C CA . GLU A 1 211 ? 3.452 13.679 -4.213 1.00 93.88 211 GLU A CA 1
ATOM 1590 C C . GLU A 1 211 ? 4.908 13.927 -3.793 1.00 93.88 211 GLU A C 1
ATOM 1592 O O . GLU A 1 211 ? 5.630 14.664 -4.470 1.00 93.88 211 GLU A O 1
ATOM 1597 N N . ILE A 1 212 ? 5.381 13.255 -2.736 1.00 92.81 212 ILE A N 1
ATOM 1598 C CA . ILE A 1 212 ? 6.762 13.396 -2.240 1.00 92.81 212 ILE A CA 1
ATOM 1599 C C . ILE A 1 212 ? 7.772 12.922 -3.293 1.00 92.81 212 ILE A C 1
ATOM 1601 O O . ILE A 1 212 ? 8.794 13.568 -3.537 1.00 92.81 212 ILE A O 1
ATOM 1605 N N . SER A 1 213 ? 7.497 11.785 -3.934 1.00 91.06 213 SER A N 1
ATOM 1606 C CA . SER A 1 213 ? 8.384 11.195 -4.942 1.00 91.06 213 SER A CA 1
ATOM 1607 C C . SER A 1 213 ? 8.250 11.831 -6.333 1.00 91.06 213 SER A C 1
ATOM 1609 O O . SER A 1 213 ? 8.951 11.425 -7.264 1.00 91.06 213 SER A O 1
ATOM 1611 N N . ALA A 1 214 ? 7.351 12.811 -6.501 1.00 91.25 214 ALA A N 1
ATOM 1612 C CA . ALA A 1 214 ? 6.804 13.240 -7.794 1.00 91.25 214 ALA A CA 1
ATOM 1613 C C . ALA A 1 214 ? 6.508 12.052 -8.733 1.00 91.25 214 ALA A C 1
ATOM 1615 O O . ALA A 1 214 ? 6.800 12.090 -9.933 1.00 91.25 214 ALA A O 1
ATOM 1616 N N . GLY A 1 215 ? 6.012 10.969 -8.139 1.00 93.19 215 GLY A N 1
ATOM 1617 C CA . GLY A 1 215 ? 5.630 9.747 -8.805 1.00 93.19 215 GLY A CA 1
ATOM 1618 C C . GLY A 1 215 ? 4.293 9.887 -9.515 1.00 93.19 215 GLY A C 1
ATOM 1619 O O . GLY A 1 215 ? 3.503 10.796 -9.261 1.00 93.19 215 GLY A O 1
ATOM 1620 N N . ARG A 1 216 ? 4.052 8.982 -10.456 1.00 93.25 216 ARG A N 1
ATOM 1621 C CA . ARG A 1 216 ? 2.862 8.978 -11.307 1.00 93.25 216 ARG A CA 1
ATOM 1622 C C . ARG A 1 216 ? 2.272 7.582 -11.348 1.00 93.25 216 ARG A C 1
ATOM 1624 O O . ARG A 1 216 ? 2.999 6.600 -11.228 1.00 93.25 216 ARG A O 1
ATOM 1631 N N . VAL A 1 217 ? 0.962 7.493 -11.539 1.00 94.50 217 VAL A N 1
ATOM 1632 C CA . VAL A 1 217 ? 0.330 6.224 -11.910 1.00 94.50 217 VAL A CA 1
ATOM 1633 C C . VAL A 1 217 ? 0.752 5.929 -13.356 1.00 94.50 217 VAL A C 1
ATOM 1635 O O . VAL A 1 217 ? 0.486 6.766 -14.223 1.00 94.50 217 VAL A O 1
ATOM 1638 N N . PRO A 1 218 ? 1.478 4.829 -13.618 1.00 95.12 218 PRO A N 1
ATOM 1639 C CA . PRO A 1 218 ? 1.970 4.522 -14.955 1.00 95.12 218 PRO A CA 1
ATOM 1640 C C . PRO A 1 218 ? 0.842 3.982 -15.838 1.00 95.12 218 PRO A C 1
ATOM 1642 O O . PRO A 1 218 ? -0.185 3.519 -15.340 1.00 95.12 218 PRO A O 1
ATOM 1645 N N . GLU A 1 219 ? 1.048 4.006 -17.153 1.00 95.00 219 GLU A N 1
ATOM 1646 C CA . GLU A 1 219 ? 0.168 3.280 -18.068 1.00 95.00 219 GLU A CA 1
ATOM 1647 C C . GLU A 1 219 ? 0.392 1.771 -17.893 1.00 95.00 219 GLU A C 1
ATOM 1649 O O . GLU A 1 219 ? 1.533 1.308 -17.793 1.00 95.00 219 GLU A O 1
ATOM 1654 N N . ILE A 1 220 ? -0.687 0.995 -17.845 1.00 95.25 220 ILE A N 1
ATOM 1655 C CA . ILE A 1 220 ? -0.590 -0.462 -17.789 1.00 95.25 220 ILE A CA 1
ATOM 1656 C C . ILE A 1 220 ? -0.478 -1.015 -19.207 1.00 95.25 220 ILE A C 1
ATOM 1658 O O . ILE A 1 220 ? -1.196 -0.608 -20.117 1.00 95.25 220 ILE A O 1
ATOM 1662 N N . SER A 1 221 ? 0.470 -1.926 -19.390 1.00 92.62 221 SER A N 1
ATOM 1663 C CA . SER A 1 221 ? 0.760 -2.547 -20.672 1.00 92.62 221 SER A CA 1
ATOM 1664 C C . SER A 1 221 ? 0.013 -3.858 -20.868 1.00 92.62 221 SER A C 1
ATOM 1666 O O . SER A 1 221 ? 0.338 -4.855 -20.221 1.00 92.62 221 SER A O 1
ATOM 1668 N N . ASP A 1 222 ? -0.925 -3.867 -21.815 1.00 87.06 222 ASP A N 1
ATOM 1669 C CA . ASP A 1 222 ? -1.708 -5.059 -22.174 1.00 87.06 222 ASP A CA 1
ATOM 1670 C C . ASP A 1 222 ? -1.050 -5.918 -23.269 1.00 87.06 222 ASP A C 1
ATOM 1672 O O . ASP A 1 222 ? -1.302 -7.116 -23.370 1.00 87.06 222 ASP A O 1
ATOM 1676 N N . ASP A 1 223 ? -0.194 -5.320 -24.100 1.00 87.62 223 ASP A N 1
ATOM 1677 C CA . ASP A 1 223 ? 0.528 -6.007 -25.183 1.00 87.62 223 ASP A CA 1
ATOM 1678 C C . ASP A 1 223 ? 1.870 -6.589 -24.719 1.00 87.62 223 ASP A C 1
ATOM 1680 O O . ASP A 1 223 ? 2.514 -7.344 -25.445 1.00 87.62 223 ASP A O 1
ATOM 1684 N N . GLY A 1 224 ? 2.303 -6.255 -23.501 1.00 83.50 224 GLY A N 1
ATOM 1685 C CA . GLY A 1 224 ? 3.580 -6.685 -22.966 1.00 83.50 224 GLY A CA 1
ATOM 1686 C C . GLY A 1 224 ? 4.747 -5.736 -23.201 1.00 83.50 224 GLY A C 1
ATOM 1687 O O . GLY A 1 224 ? 5.832 -6.043 -22.713 1.00 83.50 224 GLY A O 1
ATOM 1688 N N . GLY A 1 225 ? 4.568 -4.605 -23.880 1.00 88.94 225 GLY A N 1
ATOM 1689 C CA . GLY A 1 225 ? 5.609 -3.579 -23.947 1.00 88.94 225 GLY A CA 1
ATOM 1690 C C . GLY A 1 225 ? 6.012 -3.106 -22.545 1.00 88.94 225 GLY A C 1
ATOM 1691 O O . GLY A 1 225 ? 5.165 -2.978 -21.661 1.00 88.94 225 GLY A O 1
ATOM 1692 N N . TRP A 1 226 ? 7.298 -2.865 -22.323 1.00 92.31 226 TRP A N 1
ATOM 1693 C CA . TRP A 1 226 ? 7.827 -2.454 -21.030 1.00 92.31 226 TRP A CA 1
ATOM 1694 C C . TRP A 1 226 ? 8.733 -1.242 -21.199 1.00 92.31 226 TRP A C 1
ATOM 1696 O O . TRP A 1 226 ? 9.872 -1.345 -21.653 1.00 92.31 226 TRP A O 1
ATOM 1706 N N . THR A 1 227 ? 8.210 -0.087 -20.809 1.00 92.38 227 THR A N 1
ATOM 1707 C CA . THR A 1 227 ? 8.874 1.205 -20.940 1.00 92.38 227 THR A CA 1
ATOM 1708 C C . THR A 1 227 ? 8.965 1.867 -19.575 1.00 92.38 227 THR A C 1
ATOM 1710 O O . THR A 1 227 ? 7.973 2.049 -18.876 1.00 92.38 227 THR A O 1
ATOM 1713 N N . ILE A 1 228 ? 10.165 2.256 -19.181 1.00 92.81 228 ILE A N 1
ATOM 1714 C CA . ILE A 1 228 ? 10.445 3.021 -17.976 1.00 92.81 228 ILE A CA 1
ATOM 1715 C C . ILE A 1 228 ? 11.162 4.282 -18.431 1.00 92.81 228 ILE A C 1
ATOM 1717 O O . ILE A 1 228 ? 12.236 4.190 -19.015 1.00 92.81 228 ILE A O 1
ATOM 1721 N N . ALA A 1 229 ? 10.572 5.446 -18.172 1.00 91.12 229 ALA A N 1
ATOM 1722 C CA . ALA A 1 229 ? 11.138 6.729 -18.573 1.00 91.12 229 ALA A CA 1
ATOM 1723 C C . ALA A 1 229 ? 11.578 7.504 -17.331 1.00 91.12 229 ALA A C 1
ATOM 1725 O O . ALA A 1 229 ? 10.751 7.812 -16.478 1.00 91.12 229 ALA A O 1
ATOM 1726 N N . GLY A 1 230 ? 12.857 7.844 -17.210 1.00 89.12 230 GLY A N 1
ATOM 1727 C CA . GLY A 1 230 ? 13.386 8.689 -16.143 1.00 89.12 230 GLY A CA 1
ATOM 1728 C C . GLY A 1 230 ? 13.095 8.191 -14.721 1.00 89.12 230 GLY A C 1
ATOM 1729 O O . GLY A 1 230 ? 12.825 9.003 -13.832 1.00 89.12 230 GLY A O 1
ATOM 1730 N N . ALA A 1 231 ? 13.117 6.878 -14.495 1.00 91.62 231 ALA A N 1
ATOM 1731 C CA . ALA A 1 231 ? 12.806 6.290 -13.198 1.00 91.62 231 ALA A CA 1
ATOM 1732 C C . ALA A 1 231 ? 13.913 6.477 -12.167 1.00 91.62 231 ALA A C 1
ATOM 1734 O O . ALA A 1 231 ? 15.099 6.381 -12.469 1.00 91.62 231 ALA A O 1
ATOM 1735 N N . ARG A 1 232 ? 13.530 6.644 -10.905 1.00 90.38 232 ARG A N 1
ATOM 1736 C CA . ARG A 1 232 ? 14.465 6.709 -9.778 1.00 90.38 232 ARG A CA 1
ATOM 1737 C C . ARG A 1 232 ? 14.138 5.610 -8.785 1.00 90.38 232 ARG A C 1
ATOM 1739 O O . ARG A 1 232 ? 12.981 5.375 -8.465 1.00 90.38 232 ARG A O 1
ATOM 1746 N N . HIS A 1 233 ? 15.158 4.925 -8.281 1.00 90.50 233 HIS A N 1
ATOM 1747 C CA . HIS A 1 233 ? 14.940 3.906 -7.260 1.00 90.50 233 HIS A CA 1
ATOM 1748 C C . HIS A 1 233 ? 14.461 4.586 -5.958 1.00 90.50 233 HIS A C 1
ATOM 1750 O O . HIS A 1 233 ? 15.198 5.433 -5.451 1.00 90.50 233 HIS A O 1
ATOM 1756 N N . PRO A 1 234 ? 13.312 4.215 -5.353 1.00 90.62 234 PRO A N 1
ATOM 1757 C CA . PRO A 1 234 ? 12.784 4.883 -4.154 1.00 90.62 234 PRO A CA 1
ATOM 1758 C C . PRO A 1 234 ? 13.781 4.988 -2.985 1.00 90.62 234 PRO A C 1
ATOM 1760 O O . PRO A 1 234 ? 13.877 6.011 -2.306 1.00 90.62 234 PRO A O 1
ATOM 1763 N N . LEU A 1 235 ? 14.587 3.938 -2.779 1.00 87.00 235 LEU A N 1
ATOM 1764 C CA . LEU A 1 235 ? 15.639 3.924 -1.750 1.00 87.00 235 LEU A CA 1
ATOM 1765 C C . LEU A 1 235 ? 16.865 4.800 -2.063 1.00 87.00 235 LEU A C 1
ATOM 1767 O O . LEU A 1 235 ? 17.638 5.089 -1.159 1.00 87.00 235 LEU A O 1
ATOM 1771 N N . LEU A 1 236 ? 17.046 5.232 -3.313 1.00 84.75 236 LEU A N 1
ATOM 1772 C CA . LEU A 1 236 ? 18.155 6.097 -3.737 1.00 84.75 236 LEU A CA 1
ATOM 1773 C C . LEU A 1 236 ? 17.693 7.523 -4.070 1.00 84.75 236 LEU A C 1
ATOM 1775 O O . LEU A 1 236 ? 18.519 8.410 -4.272 1.00 84.75 236 LEU A O 1
ATOM 1779 N N . ASP A 1 237 ? 16.383 7.762 -4.131 1.00 86.56 237 ASP A N 1
ATOM 1780 C CA . ASP A 1 237 ? 15.818 9.065 -4.457 1.00 86.56 237 ASP A CA 1
ATOM 1781 C C . ASP A 1 237 ? 16.021 10.048 -3.298 1.00 86.56 237 ASP A C 1
ATOM 1783 O O . ASP A 1 237 ? 15.549 9.829 -2.179 1.00 86.56 237 ASP A O 1
ATOM 1787 N N . ALA A 1 238 ? 16.713 11.157 -3.553 1.00 83.69 238 ALA A N 1
ATOM 1788 C CA . ALA A 1 238 ? 16.977 12.172 -2.538 1.00 83.69 238 ALA A CA 1
ATOM 1789 C C . ALA A 1 238 ? 15.687 12.805 -1.985 1.00 83.69 238 ALA A C 1
ATOM 1791 O O . ALA A 1 238 ? 15.645 13.168 -0.809 1.00 83.69 238 ALA A O 1
ATOM 1792 N N . ARG A 1 239 ? 14.616 12.878 -2.788 1.00 87.62 239 ARG A N 1
ATOM 1793 C CA . ARG A 1 239 ? 13.312 13.429 -2.373 1.00 87.62 239 ARG A CA 1
ATOM 1794 C C . ARG A 1 239 ? 12.656 12.597 -1.275 1.00 87.62 239 ARG A C 1
ATOM 1796 O O . ARG A 1 239 ? 11.941 13.132 -0.436 1.00 87.62 239 ARG A O 1
ATOM 1803 N N . LEU A 1 240 ? 12.953 11.299 -1.248 1.00 89.06 240 LEU A N 1
ATOM 1804 C CA . LEU A 1 240 ? 12.430 10.357 -0.263 1.00 89.06 240 LEU A CA 1
ATOM 1805 C C . LEU A 1 240 ? 13.305 10.243 0.993 1.00 89.06 240 LEU A C 1
ATOM 1807 O O . LEU A 1 240 ? 12.922 9.538 1.923 1.00 89.06 240 LEU A O 1
ATOM 1811 N N . ALA A 1 241 ? 14.442 10.943 1.074 1.00 85.62 241 ALA A N 1
ATOM 1812 C CA . ALA A 1 241 ? 15.320 10.881 2.245 1.00 85.62 241 ALA A CA 1
ATOM 1813 C C . ALA A 1 241 ? 14.621 11.249 3.575 1.00 85.62 241 ALA A C 1
ATOM 1815 O O . ALA A 1 241 ? 14.810 10.514 4.547 1.00 85.62 241 ALA A O 1
ATOM 1816 N N . PRO A 1 242 ? 13.761 12.291 3.656 1.00 86.31 242 PRO A N 1
ATOM 1817 C CA . PRO A 1 242 ? 13.019 12.581 4.886 1.00 86.31 242 PRO A CA 1
ATOM 1818 C C . PRO A 1 242 ? 12.086 11.434 5.294 1.00 86.31 242 PRO A C 1
ATOM 1820 O O . PRO A 1 242 ? 12.021 11.068 6.468 1.00 86.31 242 PRO A O 1
ATOM 1823 N N . LEU A 1 243 ? 11.402 10.827 4.317 1.00 87.69 243 LEU A N 1
ATOM 1824 C CA . LEU A 1 243 ? 10.498 9.704 4.553 1.00 87.69 243 LEU A CA 1
ATOM 1825 C C . LEU A 1 243 ? 11.265 8.464 5.030 1.00 87.69 243 LEU A C 1
ATOM 1827 O O . LEU A 1 243 ? 10.850 7.823 5.993 1.00 87.69 243 LEU A O 1
ATOM 1831 N N . ARG A 1 244 ? 12.412 8.156 4.412 1.00 87.81 244 ARG A N 1
ATOM 1832 C CA . ARG A 1 244 ? 13.276 7.046 4.837 1.00 87.81 244 ARG A CA 1
ATOM 1833 C C . ARG A 1 244 ? 13.863 7.262 6.223 1.00 87.81 244 ARG A C 1
ATOM 1835 O O . ARG A 1 244 ? 13.898 6.319 7.001 1.00 87.81 244 ARG A O 1
ATOM 1842 N N . SER A 1 245 ? 14.249 8.486 6.576 1.00 86.12 245 SER A N 1
ATOM 1843 C CA . SER A 1 245 ? 14.708 8.789 7.935 1.00 86.12 245 SER A CA 1
ATOM 1844 C C . SER A 1 245 ? 13.611 8.514 8.970 1.00 86.12 245 SER A C 1
ATOM 1846 O O . SER A 1 245 ? 13.860 7.844 9.970 1.00 86.12 245 SER A O 1
ATOM 1848 N N . ARG A 1 246 ? 12.369 8.931 8.683 1.00 86.44 246 ARG A N 1
ATOM 1849 C CA . ARG A 1 246 ? 11.204 8.697 9.552 1.00 86.44 246 ARG A CA 1
ATOM 1850 C C . ARG A 1 246 ? 10.837 7.215 9.687 1.00 86.44 246 ARG A C 1
ATOM 1852 O O . ARG A 1 246 ? 10.518 6.779 10.786 1.00 86.44 246 ARG A O 1
ATOM 1859 N N . VAL A 1 247 ? 10.829 6.467 8.582 1.00 86.88 247 VAL A N 1
ATOM 1860 C CA . VAL A 1 247 ? 10.289 5.093 8.530 1.00 86.88 247 VAL A CA 1
ATOM 1861 C C . VAL A 1 247 ? 11.361 4.027 8.775 1.00 86.88 247 VAL A C 1
ATOM 1863 O O . VAL A 1 247 ? 11.097 3.039 9.448 1.00 86.88 247 VAL A O 1
ATOM 1866 N N . LEU A 1 248 ? 12.570 4.220 8.242 1.00 86.31 248 LEU A N 1
ATOM 1867 C CA . LEU A 1 248 ? 13.676 3.254 8.300 1.00 86.31 248 LEU A CA 1
ATOM 1868 C C . LEU A 1 248 ? 14.751 3.631 9.333 1.00 86.31 248 LEU A C 1
ATOM 1870 O O . LEU A 1 248 ? 15.712 2.886 9.504 1.00 86.31 248 LEU A O 1
ATOM 1874 N N . GLY A 1 249 ? 14.629 4.784 10.003 1.00 84.69 249 GLY A N 1
ATOM 1875 C CA . GLY A 1 249 ? 15.622 5.255 10.975 1.00 84.69 249 GLY A CA 1
ATOM 1876 C C . GLY A 1 249 ? 16.952 5.696 10.350 1.00 84.69 249 GLY A C 1
ATOM 1877 O O . GLY A 1 249 ? 17.975 5.736 11.036 1.00 84.69 249 GLY A O 1
ATOM 1878 N N . GLU A 1 250 ? 16.966 6.014 9.049 1.00 80.69 250 GLU A N 1
ATOM 1879 C CA . GLU A 1 250 ? 18.173 6.445 8.333 1.00 80.69 250 GLU A CA 1
ATOM 1880 C C . GLU A 1 250 ? 18.720 7.750 8.951 1.00 80.69 250 GLU A C 1
ATOM 1882 O O . GLU A 1 250 ? 18.035 8.778 8.997 1.00 80.69 250 GLU A O 1
ATOM 1887 N N . SER A 1 251 ? 19.948 7.697 9.477 1.00 62.28 251 SER A N 1
ATOM 1888 C CA . SER A 1 251 ? 20.599 8.819 10.164 1.00 62.28 251 SER A CA 1
ATOM 1889 C C . SER A 1 251 ? 21.451 9.637 9.190 1.00 62.28 251 SER A C 1
ATOM 1891 O O . SER A 1 251 ? 22.557 9.238 8.835 1.00 62.28 251 SER A O 1
ATOM 1893 N N . GLY A 1 252 ? 20.946 10.813 8.805 1.00 58.28 252 GLY A N 1
ATOM 1894 C CA . GLY A 1 252 ? 21.629 11.766 7.922 1.00 58.28 252 GLY A CA 1
ATOM 1895 C C . GLY A 1 252 ? 21.468 11.462 6.425 1.00 58.28 252 GLY A C 1
ATOM 1896 O O . GLY A 1 252 ? 21.004 10.385 6.058 1.00 58.28 252 GLY A O 1
ATOM 1897 N N . PRO A 1 253 ? 21.812 12.412 5.529 1.00 52.41 253 PRO A N 1
ATOM 1898 C CA . PRO A 1 253 ? 21.900 12.111 4.104 1.00 52.41 253 PRO A CA 1
ATOM 1899 C C . PRO A 1 253 ? 22.920 10.977 3.903 1.00 52.41 253 PRO A C 1
ATOM 1901 O O . PRO A 1 253 ? 23.951 10.993 4.586 1.00 52.41 253 PRO A O 1
ATOM 1904 N N . PRO A 1 254 ? 22.664 10.016 2.994 1.00 51.44 254 PRO A N 1
ATOM 1905 C CA . PRO A 1 254 ? 23.533 8.865 2.790 1.00 51.44 254 PRO A CA 1
ATOM 1906 C C . PRO A 1 254 ? 24.973 9.348 2.614 1.00 51.44 254 PRO A C 1
ATOM 1908 O O . PRO A 1 254 ? 25.261 10.210 1.782 1.00 51.44 254 PRO A O 1
ATOM 1911 N N . THR A 1 255 ? 25.831 8.861 3.506 1.00 44.22 255 THR A N 1
ATOM 1912 C CA . THR A 1 255 ? 27.277 9.085 3.602 1.00 44.22 255 THR A CA 1
ATOM 1913 C C . THR A 1 255 ? 27.906 9.834 2.414 1.00 44.22 255 THR A C 1
ATOM 1915 O O . THR A 1 255 ? 28.181 9.292 1.347 1.00 44.22 255 THR A O 1
ATOM 1918 N N . GLY A 1 256 ? 28.211 11.115 2.623 1.00 44.03 256 GLY A N 1
ATOM 1919 C CA . GLY A 1 256 ? 29.299 11.807 1.927 1.00 44.03 256 GLY A CA 1
ATOM 1920 C C . GLY A 1 256 ? 29.065 12.270 0.490 1.00 44.03 256 GLY A C 1
ATOM 1921 O O . GLY A 1 256 ? 29.797 13.155 0.060 1.00 44.03 256 GLY A O 1
ATOM 1922 N N . ILE A 1 257 ? 28.056 11.793 -0.240 1.00 43.09 257 ILE A N 1
ATOM 1923 C CA . ILE A 1 257 ? 27.575 12.502 -1.427 1.00 43.09 257 ILE A CA 1
ATOM 1924 C C . ILE A 1 257 ? 26.058 12.314 -1.562 1.00 43.09 257 ILE A C 1
ATOM 1926 O O . ILE A 1 257 ? 25.601 11.246 -1.955 1.00 43.09 257 ILE A O 1
ATOM 1930 N N . ALA A 1 258 ? 25.281 13.378 -1.333 1.00 44.25 258 ALA A N 1
ATOM 1931 C CA . ALA A 1 258 ? 23.915 13.483 -1.843 1.00 44.25 258 ALA A CA 1
ATOM 1932 C C . ALA A 1 258 ? 23.981 13.493 -3.382 1.00 44.25 258 ALA A C 1
ATOM 1934 O O . ALA A 1 258 ? 24.047 14.548 -4.012 1.00 44.25 258 ALA A O 1
ATOM 1935 N N . ARG A 1 259 ? 24.110 12.316 -4.000 1.00 54.69 259 ARG A N 1
ATOM 1936 C CA . ARG A 1 259 ? 24.110 12.173 -5.459 1.00 54.69 259 ARG A CA 1
ATOM 1937 C C . ARG A 1 259 ? 22.672 11.964 -5.864 1.00 54.69 259 ARG A C 1
ATOM 1939 O O . ARG A 1 259 ? 22.083 10.952 -5.505 1.00 54.69 259 ARG A O 1
ATOM 1946 N N . ASP A 1 260 ? 22.131 12.928 -6.596 1.00 61.44 260 ASP A N 1
ATOM 1947 C CA . ASP A 1 260 ? 20.877 12.751 -7.310 1.00 61.44 260 ASP A CA 1
ATOM 1948 C C . ASP A 1 260 ? 20.991 11.470 -8.159 1.00 61.44 260 ASP A C 1
ATOM 1950 O O . ASP A 1 260 ? 21.840 11.393 -9.052 1.00 61.44 260 ASP A O 1
ATOM 1954 N N . ALA A 1 261 ? 20.252 10.418 -7.792 1.00 66.75 261 ALA A N 1
ATOM 1955 C CA . ALA A 1 261 ? 20.355 9.110 -8.433 1.00 66.75 261 ALA A CA 1
ATOM 1956 C C . ALA A 1 261 ? 19.998 9.253 -9.914 1.00 66.75 261 ALA A C 1
ATOM 1958 O O . ALA A 1 261 ? 18.885 9.672 -10.220 1.00 66.75 261 ALA A O 1
ATOM 1959 N N . VAL A 1 262 ? 20.924 8.942 -10.825 1.00 72.06 262 VAL A N 1
ATOM 1960 C CA . VAL A 1 262 ? 20.700 9.177 -12.258 1.00 72.06 262 VAL A CA 1
ATOM 1961 C C . VAL A 1 262 ? 19.436 8.431 -12.710 1.00 72.06 262 VAL A C 1
ATOM 1963 O O . VAL A 1 262 ? 19.313 7.243 -12.401 1.00 72.06 262 VAL A O 1
ATOM 1966 N N . PRO A 1 263 ? 18.491 9.108 -13.390 1.00 83.19 263 PRO A N 1
ATOM 1967 C CA . PRO A 1 263 ? 17.272 8.468 -13.860 1.00 83.19 263 PRO A CA 1
ATOM 1968 C C . PRO A 1 263 ? 17.558 7.297 -14.810 1.00 83.19 263 PRO A C 1
ATOM 1970 O O . PRO A 1 263 ? 18.446 7.385 -15.655 1.00 83.19 263 PRO A O 1
ATOM 1973 N N . LEU A 1 264 ? 16.789 6.221 -14.665 1.00 85.88 264 LEU A N 1
ATOM 1974 C CA . LEU A 1 264 ? 16.817 5.033 -15.508 1.00 85.88 264 LEU A CA 1
ATOM 1975 C C . LEU A 1 264 ? 15.808 5.167 -16.649 1.00 85.88 264 LEU A C 1
ATOM 1977 O O . LEU A 1 264 ? 14.612 5.329 -16.396 1.00 85.88 264 LEU A O 1
ATOM 1981 N N . ASP A 1 265 ? 16.296 4.996 -17.873 1.00 85.00 265 ASP A N 1
ATOM 1982 C CA . ASP A 1 265 ? 15.483 4.758 -19.062 1.00 85.00 265 ASP A CA 1
ATOM 1983 C C . ASP A 1 265 ? 15.634 3.291 -19.500 1.00 85.00 265 ASP A C 1
ATOM 1985 O O . ASP A 1 265 ? 16.754 2.785 -19.633 1.00 85.00 265 ASP A O 1
ATOM 1989 N N . LEU A 1 266 ? 14.514 2.595 -19.700 1.00 87.06 266 LEU A N 1
ATOM 1990 C CA . LEU A 1 266 ? 14.451 1.209 -20.172 1.00 87.06 266 LEU A CA 1
ATOM 1991 C C . LEU A 1 266 ? 13.307 1.080 -21.171 1.00 87.06 266 LEU A C 1
ATOM 1993 O O . LEU A 1 266 ? 12.193 1.506 -20.889 1.00 87.06 266 LEU A O 1
ATOM 1997 N N . GLU A 1 267 ? 13.564 0.449 -22.310 1.00 86.25 267 GLU A N 1
ATOM 1998 C CA . GLU A 1 267 ? 12.537 0.157 -23.305 1.00 86.25 267 GLU A CA 1
ATOM 1999 C C . GLU A 1 267 ? 12.716 -1.267 -23.835 1.00 86.25 267 GLU A C 1
ATOM 2001 O O . GLU A 1 267 ? 13.783 -1.644 -24.324 1.00 86.25 267 GLU A O 1
ATOM 2006 N N . LEU A 1 268 ? 11.659 -2.063 -23.712 1.00 87.75 268 LEU A N 1
ATOM 2007 C CA . LEU A 1 268 ? 11.518 -3.386 -24.302 1.00 87.75 268 LEU A CA 1
ATOM 2008 C C . LEU A 1 268 ? 10.182 -3.419 -25.035 1.00 87.75 268 LEU A C 1
ATOM 2010 O O . LEU A 1 268 ? 9.127 -3.227 -24.427 1.00 87.75 268 LEU A O 1
ATOM 2014 N N . SER A 1 269 ? 10.222 -3.655 -26.342 1.00 85.44 269 SER A N 1
ATOM 2015 C CA . SER A 1 269 ? 9.003 -3.854 -27.122 1.00 85.44 269 SER A CA 1
ATOM 2016 C C . SER A 1 269 ? 8.328 -5.177 -26.743 1.00 85.44 269 SER A C 1
ATOM 2018 O O . SER A 1 269 ? 8.943 -6.044 -26.119 1.00 85.44 269 SER A O 1
ATOM 2020 N N . ALA A 1 270 ? 7.060 -5.347 -27.116 1.00 83.12 270 ALA A N 1
ATOM 2021 C CA . ALA A 1 270 ? 6.267 -6.529 -26.770 1.00 83.12 270 ALA A CA 1
ATOM 2022 C C . ALA A 1 270 ? 6.897 -7.858 -27.239 1.00 83.12 270 ALA A C 1
ATOM 2024 O O . ALA A 1 270 ? 6.715 -8.898 -26.605 1.00 83.12 270 ALA A O 1
ATOM 2025 N N . GLU A 1 271 ? 7.673 -7.830 -28.325 1.00 86.50 271 GLU A N 1
ATOM 2026 C CA . GLU A 1 271 ? 8.366 -8.996 -28.881 1.00 86.50 271 GLU A CA 1
ATOM 2027 C C . GLU A 1 271 ? 9.615 -9.384 -28.072 1.00 86.50 271 GLU A 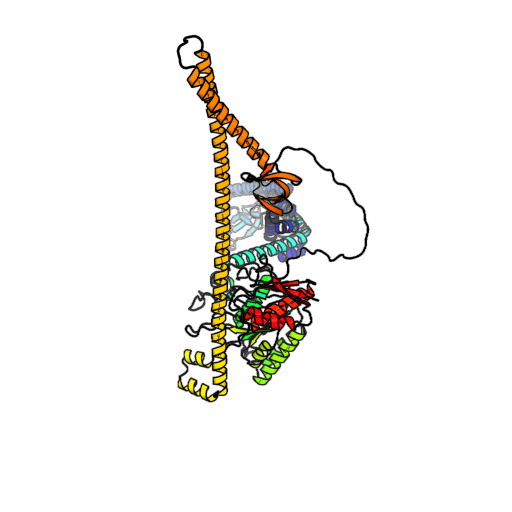C 1
ATOM 2029 O O . GLU A 1 271 ? 10.100 -10.515 -28.165 1.00 86.50 271 GLU A O 1
ATOM 2034 N N . LYS A 1 272 ? 10.155 -8.455 -27.272 1.00 89.25 272 LYS A N 1
ATOM 2035 C CA . LYS A 1 272 ? 11.361 -8.658 -26.469 1.00 89.25 272 LYS A CA 1
ATOM 2036 C C . LYS A 1 272 ? 10.983 -9.167 -25.083 1.00 89.25 272 LYS A C 1
ATOM 2038 O O . LYS A 1 272 ? 10.358 -8.479 -24.283 1.00 89.25 272 LYS A O 1
ATOM 2043 N N . ARG A 1 273 ? 11.415 -10.387 -24.772 1.00 90.94 273 ARG A N 1
ATOM 2044 C CA . ARG A 1 273 ? 11.084 -11.089 -23.522 1.00 90.94 273 ARG A CA 1
ATOM 2045 C C . ARG A 1 273 ? 12.256 -11.170 -22.553 1.00 90.94 273 ARG A C 1
ATOM 2047 O O . ARG A 1 273 ? 12.046 -11.434 -21.373 1.00 90.94 273 ARG A O 1
ATOM 2054 N N . MET A 1 274 ? 13.475 -10.917 -23.024 1.00 92.81 274 MET A N 1
ATOM 2055 C CA . MET A 1 274 ? 14.673 -10.921 -22.188 1.00 92.81 274 MET A CA 1
ATOM 2056 C C . MET A 1 274 ? 15.471 -9.629 -22.318 1.00 92.81 274 MET A C 1
ATOM 2058 O O . MET A 1 274 ? 15.791 -9.204 -23.427 1.00 92.81 274 MET A O 1
ATOM 2062 N N . LEU A 1 275 ? 15.882 -9.073 -21.182 1.00 91.69 275 LEU A N 1
ATOM 2063 C CA . LEU A 1 275 ? 16.903 -8.038 -21.091 1.00 91.69 275 LEU A CA 1
ATOM 2064 C C . LEU A 1 275 ? 18.123 -8.588 -20.359 1.00 91.69 275 LEU A C 1
ATOM 2066 O O . LEU A 1 275 ? 18.049 -8.909 -19.176 1.00 91.69 275 LEU A O 1
ATOM 2070 N N . VAL A 1 276 ? 19.261 -8.644 -21.044 1.00 90.56 276 VAL A N 1
ATOM 2071 C CA . VAL A 1 276 ? 20.553 -8.949 -20.427 1.00 90.56 276 VAL A CA 1
ATOM 2072 C C . VAL A 1 276 ? 21.314 -7.652 -20.204 1.00 90.56 276 VAL A C 1
ATOM 2074 O O . VAL A 1 276 ? 21.729 -6.997 -21.156 1.00 90.56 276 VAL A O 1
ATOM 2077 N N . VAL A 1 277 ? 21.520 -7.290 -18.942 1.00 86.88 277 VAL A N 1
ATOM 2078 C CA . VAL A 1 277 ? 22.284 -6.113 -18.530 1.00 86.88 277 VAL A CA 1
ATOM 2079 C C . VAL A 1 277 ? 23.721 -6.520 -18.233 1.00 86.88 277 VAL A C 1
ATOM 2081 O O . VAL A 1 277 ? 24.001 -7.334 -17.351 1.00 86.88 277 VAL A O 1
ATOM 2084 N N . SER A 1 278 ? 24.663 -5.916 -18.946 1.00 78.69 278 SER A N 1
ATOM 2085 C CA . SER A 1 278 ? 26.083 -6.184 -18.767 1.00 78.69 278 SER A CA 1
ATOM 2086 C C . SER A 1 278 ? 26.912 -4.940 -18.473 1.00 78.69 278 SER A C 1
ATOM 2088 O O . SER A 1 278 ? 26.516 -3.811 -18.757 1.00 78.69 278 SER A O 1
ATOM 2090 N N . GLY A 1 279 ? 28.081 -5.152 -17.867 1.00 69.06 279 GLY A N 1
ATOM 2091 C CA . GLY A 1 279 ? 28.992 -4.083 -17.459 1.00 69.06 279 GLY A CA 1
ATOM 2092 C C . GLY A 1 279 ? 29.774 -4.431 -16.187 1.00 69.06 279 GLY A C 1
ATOM 2093 O O . GLY A 1 279 ? 29.541 -5.489 -15.590 1.00 69.06 279 GLY A O 1
ATOM 2094 N N . PRO A 1 280 ? 30.717 -3.569 -15.764 1.00 60.94 280 PRO A N 1
ATOM 2095 C CA . PRO A 1 280 ? 31.457 -3.751 -14.516 1.00 60.94 280 PRO A CA 1
ATOM 2096 C C . PRO A 1 280 ? 30.515 -3.722 -13.298 1.00 60.94 280 PRO A C 1
ATOM 2098 O O . PRO A 1 280 ? 29.462 -3.086 -13.339 1.00 60.94 280 PRO A O 1
ATOM 2101 N N . ASN A 1 281 ? 30.886 -4.389 -12.200 1.00 59.19 281 ASN A N 1
ATOM 2102 C CA . ASN A 1 281 ? 30.026 -4.526 -11.009 1.00 59.19 281 ASN A CA 1
ATOM 2103 C C . ASN A 1 281 ? 29.689 -3.170 -10.353 1.00 59.19 281 ASN A C 1
ATOM 2105 O O . ASN A 1 281 ? 28.572 -2.969 -9.892 1.00 59.19 281 ASN A O 1
ATOM 2109 N N . ALA A 1 282 ? 30.582 -2.178 -10.452 1.00 51.94 282 ALA A N 1
ATOM 2110 C CA . ALA A 1 282 ? 30.328 -0.791 -10.033 1.00 51.94 282 ALA A CA 1
ATOM 2111 C C . ALA A 1 282 ? 29.396 0.008 -10.981 1.00 51.94 282 ALA A C 1
ATOM 2113 O O . ALA A 1 282 ? 29.183 1.203 -10.783 1.00 51.94 282 ALA A O 1
ATOM 2114 N N . GLY A 1 283 ? 28.870 -0.628 -12.033 1.00 57.41 283 GLY A N 1
ATOM 2115 C CA . GLY A 1 283 ? 28.091 -0.004 -13.103 1.00 57.41 283 GLY A CA 1
ATOM 2116 C C . GLY A 1 283 ? 26.595 0.160 -12.820 1.00 57.41 283 GLY A C 1
ATOM 2117 O O . GLY A 1 283 ? 25.911 0.766 -13.634 1.00 57.41 283 GLY A O 1
ATOM 2118 N N . GLY A 1 284 ? 26.073 -0.373 -11.707 1.00 70.62 284 GLY A N 1
ATOM 2119 C CA . GLY A 1 284 ? 24.661 -0.218 -11.328 1.00 70.62 284 GLY A CA 1
ATOM 2120 C C . GLY A 1 284 ? 23.690 -1.271 -11.885 1.00 70.62 284 GLY A C 1
ATOM 2121 O O . GLY A 1 284 ? 22.482 -1.049 -11.849 1.00 70.62 284 GLY A O 1
ATOM 2122 N N . LYS A 1 285 ? 24.186 -2.411 -12.394 1.00 81.88 285 LYS A N 1
ATOM 2123 C CA . LYS A 1 285 ? 23.372 -3.494 -12.997 1.00 81.88 285 LYS A CA 1
ATOM 2124 C C . LYS A 1 285 ? 22.252 -3.976 -12.063 1.00 81.88 285 LYS A C 1
ATOM 2126 O O . LYS A 1 285 ? 21.087 -3.991 -12.450 1.00 81.88 285 LYS A O 1
ATOM 2131 N N . THR A 1 286 ? 22.602 -4.273 -10.812 1.00 83.31 286 THR A N 1
ATOM 2132 C CA . THR A 1 286 ? 21.656 -4.689 -9.770 1.00 83.31 286 THR A CA 1
ATOM 2133 C C . THR A 1 286 ? 20.616 -3.608 -9.472 1.00 83.31 286 THR A C 1
ATOM 2135 O O . THR A 1 286 ? 19.459 -3.924 -9.218 1.00 83.31 286 THR A O 1
ATOM 2138 N N . VAL A 1 287 ? 20.994 -2.323 -9.530 1.00 85.38 287 VAL A N 1
ATOM 2139 C CA . VAL A 1 287 ? 20.059 -1.206 -9.306 1.00 85.38 287 VAL A CA 1
ATOM 2140 C C . VAL A 1 287 ? 19.017 -1.156 -10.415 1.00 85.38 287 VAL A C 1
ATOM 2142 O O . VAL A 1 287 ? 17.844 -1.001 -10.112 1.00 85.38 287 VAL A O 1
ATOM 2145 N N . VAL A 1 288 ? 19.406 -1.347 -11.678 1.00 86.38 288 VAL A N 1
ATOM 2146 C CA . VAL A 1 288 ? 18.455 -1.420 -12.800 1.00 86.38 288 VAL A CA 1
ATOM 2147 C C . VAL A 1 288 ? 17.453 -2.544 -12.614 1.00 86.38 288 VAL A C 1
ATOM 2149 O O . VAL A 1 288 ? 16.249 -2.316 -12.709 1.00 86.38 288 VAL A O 1
ATOM 2152 N N . LEU A 1 289 ? 17.955 -3.738 -12.308 1.00 90.75 289 LEU A N 1
ATOM 2153 C CA . LEU A 1 289 ? 17.132 -4.919 -12.093 1.00 90.75 289 LEU A CA 1
ATOM 2154 C C . LEU A 1 289 ? 16.146 -4.705 -10.931 1.00 90.75 289 LEU A C 1
ATOM 2156 O O . LEU A 1 289 ? 14.947 -4.938 -11.092 1.00 90.75 289 LEU A O 1
ATOM 2160 N N . LYS A 1 290 ? 16.625 -4.180 -9.794 1.00 91.44 290 LYS A N 1
ATOM 2161 C CA . LYS A 1 290 ? 15.784 -3.853 -8.631 1.00 91.44 290 LYS A CA 1
ATOM 2162 C C . LYS A 1 290 ? 14.777 -2.748 -8.936 1.00 91.44 290 LYS A C 1
ATOM 2164 O O . LYS A 1 290 ? 13.618 -2.892 -8.567 1.00 91.44 290 LYS A O 1
ATOM 2169 N N . THR A 1 291 ? 15.176 -1.681 -9.631 1.00 92.38 291 THR A N 1
ATOM 2170 C CA . THR A 1 291 ? 14.271 -0.587 -10.012 1.00 92.38 291 THR A CA 1
ATOM 2171 C C . THR A 1 291 ? 13.157 -1.100 -10.916 1.00 92.38 291 THR A C 1
ATOM 2173 O O . THR A 1 291 ? 11.992 -0.875 -10.609 1.00 92.38 291 THR A O 1
ATOM 2176 N N . ALA A 1 292 ? 13.477 -1.823 -11.993 1.00 92.75 292 ALA A N 1
ATOM 2177 C CA . ALA A 1 292 ? 12.468 -2.323 -12.926 1.00 92.75 292 ALA A CA 1
ATOM 2178 C C . ALA A 1 292 ? 11.461 -3.261 -12.236 1.00 92.75 292 ALA A C 1
ATOM 2180 O O . ALA A 1 292 ? 10.249 -3.090 -12.388 1.00 92.75 292 ALA A O 1
ATOM 2181 N N . GLY A 1 293 ? 11.951 -4.200 -11.420 1.00 94.25 293 GLY A N 1
ATOM 2182 C CA . GLY A 1 293 ? 11.103 -5.100 -10.638 1.00 94.25 293 GLY A CA 1
ATOM 2183 C C . GLY A 1 293 ? 10.225 -4.372 -9.622 1.00 94.25 293 GLY A C 1
ATOM 2184 O O . GLY A 1 293 ? 9.013 -4.578 -9.583 1.00 94.25 293 GLY A O 1
ATOM 2185 N N . LEU A 1 294 ? 10.823 -3.481 -8.828 1.00 95.25 294 LEU A N 1
ATOM 2186 C CA . LEU A 1 294 ? 10.122 -2.749 -7.777 1.00 95.25 294 LEU A CA 1
ATOM 2187 C C . LEU A 1 294 ? 9.045 -1.824 -8.345 1.00 95.25 294 LEU A C 1
ATOM 2189 O O . LEU A 1 294 ? 7.931 -1.827 -7.835 1.00 95.25 294 LEU A O 1
ATOM 2193 N N . LEU A 1 295 ? 9.338 -1.073 -9.412 1.00 95.75 295 LEU A N 1
ATOM 2194 C CA . LEU A 1 295 ? 8.341 -0.193 -10.028 1.00 95.75 295 LEU A CA 1
ATOM 2195 C C . LEU A 1 295 ? 7.156 -0.980 -10.592 1.00 95.75 295 LEU A C 1
ATOM 2197 O O . LEU A 1 295 ? 6.020 -0.528 -10.484 1.00 95.75 295 LEU A O 1
ATOM 2201 N N . THR A 1 296 ? 7.406 -2.174 -11.126 1.00 95.00 296 THR A N 1
ATOM 2202 C CA . THR A 1 296 ? 6.341 -3.064 -11.602 1.00 95.00 296 THR A CA 1
ATOM 2203 C C . THR A 1 296 ? 5.432 -3.513 -10.456 1.00 95.00 296 THR A C 1
ATOM 2205 O O . THR A 1 296 ? 4.211 -3.405 -10.551 1.00 95.00 296 THR A O 1
ATOM 2208 N N . LEU A 1 297 ? 6.013 -3.927 -9.325 1.00 95.88 297 LEU A N 1
ATOM 2209 C CA . LEU A 1 297 ? 5.250 -4.307 -8.130 1.00 95.88 297 LEU A CA 1
ATOM 2210 C C . LEU A 1 297 ? 4.485 -3.125 -7.519 1.00 95.88 297 LEU A C 1
ATOM 2212 O O . LEU A 1 297 ? 3.334 -3.282 -7.116 1.00 95.88 297 LEU A O 1
ATOM 2216 N N . MET A 1 298 ? 5.100 -1.940 -7.472 1.00 96.25 298 MET A N 1
ATOM 2217 C CA . MET A 1 298 ? 4.456 -0.712 -6.997 1.00 96.25 298 MET A CA 1
ATOM 2218 C C . MET A 1 298 ? 3.232 -0.370 -7.848 1.00 96.25 298 MET A C 1
ATOM 2220 O O . MET A 1 298 ? 2.149 -0.177 -7.300 1.00 96.25 298 MET A O 1
ATOM 2224 N N . ALA A 1 299 ? 3.378 -0.385 -9.176 1.00 95.19 299 ALA A N 1
ATOM 2225 C CA . ALA A 1 299 ? 2.282 -0.120 -10.102 1.00 95.19 299 ALA A CA 1
ATOM 2226 C C . ALA A 1 299 ? 1.129 -1.122 -9.942 1.00 95.19 299 ALA A C 1
ATOM 2228 O O . ALA A 1 299 ? -0.024 -0.715 -9.824 1.00 95.19 299 ALA A O 1
ATOM 2229 N N . GLN A 1 300 ? 1.441 -2.420 -9.844 1.00 94.56 300 GLN A N 1
ATOM 2230 C CA . GLN A 1 300 ? 0.450 -3.474 -9.587 1.00 94.56 300 GLN A CA 1
ATOM 2231 C C . GLN A 1 300 ? -0.220 -3.366 -8.208 1.00 94.56 300 GLN A C 1
ATOM 2233 O O . GLN A 1 300 ? -1.301 -3.915 -8.013 1.00 94.56 300 GLN A O 1
ATOM 2238 N N . SER A 1 301 ? 0.402 -2.657 -7.264 1.00 94.06 301 SER A N 1
ATOM 2239 C CA . SER A 1 301 ? -0.150 -2.379 -5.933 1.00 94.06 301 SER A CA 1
ATOM 2240 C C . SER A 1 301 ? -0.914 -1.049 -5.871 1.00 94.06 301 SER A C 1
ATOM 2242 O O . SER A 1 301 ? -1.368 -0.657 -4.800 1.00 94.06 301 SER A O 1
ATOM 2244 N N . GLY A 1 302 ? -1.044 -0.330 -6.993 1.00 92.88 302 GLY A N 1
ATOM 2245 C CA . GLY A 1 302 ? -1.691 0.985 -7.046 1.00 92.88 302 GLY A CA 1
ATOM 2246 C C . GLY A 1 302 ? -0.852 2.128 -6.462 1.00 92.88 302 GLY A C 1
ATOM 2247 O O . GLY A 1 302 ? -1.377 3.218 -6.244 1.00 92.88 302 GLY A O 1
ATOM 2248 N N . ILE A 1 303 ? 0.442 1.903 -6.222 1.00 95.94 303 ILE A N 1
ATOM 2249 C CA . ILE A 1 303 ? 1.360 2.910 -5.685 1.00 95.94 303 ILE A CA 1
ATOM 2250 C C . ILE A 1 303 ? 1.970 3.696 -6.857 1.00 95.94 303 ILE A C 1
ATOM 2252 O O . ILE A 1 303 ? 2.568 3.083 -7.749 1.00 95.94 303 ILE A O 1
ATOM 2256 N N . PRO A 1 304 ? 1.879 5.041 -6.872 1.00 96.12 304 PRO A N 1
ATOM 2257 C CA . PRO A 1 304 ? 2.539 5.863 -7.880 1.00 96.12 304 PRO A CA 1
ATOM 2258 C C . PRO A 1 304 ? 4.044 5.584 -7.948 1.00 96.12 304 PRO A C 1
ATOM 2260 O O . PRO A 1 304 ? 4.735 5.530 -6.930 1.00 96.12 304 PRO A O 1
ATOM 2263 N N . VAL A 1 305 ? 4.571 5.433 -9.160 1.00 96.56 305 VAL A N 1
ATOM 2264 C CA . VAL A 1 305 ? 5.983 5.116 -9.387 1.00 96.56 305 VAL A CA 1
ATOM 2265 C C . VAL A 1 305 ? 6.796 6.396 -9.605 1.00 96.56 305 VAL A C 1
ATOM 2267 O O . VAL A 1 305 ? 6.344 7.263 -10.355 1.00 96.56 305 VAL A O 1
ATOM 2270 N N . PRO A 1 306 ? 7.994 6.552 -9.007 1.00 95.06 306 PRO A N 1
ATOM 2271 C CA . PRO A 1 306 ? 8.899 7.684 -9.247 1.00 95.06 306 PRO A CA 1
ATOM 2272 C C . PRO A 1 306 ? 9.537 7.621 -10.643 1.00 95.06 306 PRO A C 1
ATOM 2274 O O . PRO A 1 306 ? 10.734 7.373 -10.792 1.00 95.06 306 PRO A O 1
ATOM 2277 N N . ALA A 1 307 ? 8.723 7.830 -11.673 1.00 94.44 307 ALA A N 1
ATOM 2278 C CA . ALA A 1 307 ? 9.116 7.804 -13.073 1.00 94.44 307 ALA A CA 1
ATOM 2279 C C . ALA A 1 307 ? 8.353 8.864 -13.890 1.00 94.44 307 ALA A C 1
ATOM 2281 O O . ALA A 1 307 ? 7.360 9.449 -13.451 1.00 94.44 307 ALA A O 1
ATOM 2282 N N . GLY A 1 308 ? 8.857 9.144 -15.086 1.00 91.38 308 GLY A N 1
ATOM 2283 C CA . GLY A 1 308 ? 8.303 10.088 -16.048 1.00 91.38 308 GLY A CA 1
ATOM 2284 C C . GLY A 1 308 ? 7.032 9.584 -16.737 1.00 91.38 308 GLY A C 1
ATOM 2285 O O . GLY A 1 308 ? 6.690 8.404 -16.685 1.00 91.38 308 GLY A O 1
ATOM 2286 N N . SER A 1 309 ? 6.340 10.496 -17.426 1.00 87.88 309 SER A N 1
ATOM 2287 C CA . SER A 1 309 ? 5.019 10.269 -18.037 1.00 87.88 309 SER A CA 1
ATOM 2288 C C . SER A 1 309 ? 4.987 9.253 -19.182 1.00 87.88 309 SER A C 1
ATOM 2290 O O . SER A 1 309 ? 3.906 8.813 -19.541 1.00 87.88 309 SER A O 1
ATOM 2292 N N . GLY A 1 310 ? 6.137 8.883 -19.754 1.00 88.62 310 GLY A N 1
ATOM 2293 C CA . GLY A 1 310 ? 6.238 7.830 -20.775 1.00 88.62 310 GLY A CA 1
ATOM 2294 C C . GLY A 1 310 ? 6.358 6.412 -20.206 1.00 88.62 310 GLY A C 1
ATOM 2295 O O . GLY A 1 310 ? 6.656 5.486 -20.952 1.00 88.62 310 GLY A O 1
ATOM 2296 N N . THR A 1 311 ? 6.206 6.237 -18.890 1.00 94.81 311 THR A N 1
ATOM 2297 C CA . THR A 1 311 ? 6.352 4.932 -18.234 1.00 94.81 311 THR A CA 1
ATOM 2298 C C . THR A 1 311 ? 5.113 4.071 -18.454 1.00 94.81 311 THR A C 1
ATOM 2300 O O . THR A 1 311 ? 4.006 4.455 -18.072 1.00 94.81 311 THR A O 1
ATOM 2303 N N . ARG A 1 312 ? 5.333 2.883 -19.016 1.00 95.31 312 ARG A N 1
ATOM 2304 C CA . ARG A 1 312 ? 4.327 1.874 -19.325 1.00 95.31 312 ARG A CA 1
ATOM 2305 C C . ARG A 1 312 ? 4.801 0.501 -18.848 1.00 95.31 312 ARG A C 1
ATOM 2307 O O . ARG A 1 312 ? 5.845 0.018 -19.285 1.00 95.31 312 ARG A O 1
ATOM 2314 N N . LEU A 1 313 ? 4.067 -0.117 -17.926 1.00 95.81 313 LEU A N 1
ATOM 2315 C CA . LEU A 1 313 ? 4.518 -1.313 -17.208 1.00 95.81 313 LEU A CA 1
ATOM 2316 C C . LEU A 1 313 ? 3.599 -2.514 -17.471 1.00 95.81 313 LEU A C 1
ATOM 2318 O O . LEU A 1 313 ? 2.382 -2.372 -17.353 1.00 95.81 313 LEU A O 1
ATOM 2322 N N . PRO A 1 314 ? 4.148 -3.696 -17.804 1.00 93.62 314 PRO A N 1
ATOM 2323 C CA . PRO A 1 314 ? 3.368 -4.926 -17.911 1.00 93.62 314 PRO A CA 1
ATOM 2324 C C . PRO A 1 314 ? 2.921 -5.430 -16.538 1.00 93.62 314 PRO A C 1
ATOM 2326 O O . PRO A 1 314 ? 3.543 -5.132 -15.518 1.00 93.62 314 PRO A O 1
ATOM 2329 N N . VAL A 1 315 ? 1.856 -6.233 -16.531 1.00 93.62 315 VAL A N 1
ATOM 2330 C CA . VAL A 1 315 ? 1.379 -6.939 -15.337 1.00 93.62 315 VAL A CA 1
ATOM 2331 C C . VAL A 1 315 ? 1.898 -8.371 -15.347 1.00 93.62 315 VAL A C 1
ATOM 2333 O O . VAL A 1 315 ? 1.711 -9.107 -16.314 1.00 93.62 315 VAL A O 1
ATOM 2336 N N . PHE A 1 316 ? 2.506 -8.780 -14.240 1.00 94.12 316 PHE A N 1
ATOM 2337 C CA . PHE A 1 316 ? 2.947 -10.146 -13.993 1.00 94.12 316 PHE A CA 1
ATOM 2338 C C . PHE A 1 316 ? 2.142 -10.764 -12.852 1.00 94.12 316 PHE A C 1
ATOM 2340 O O . PHE A 1 316 ? 1.955 -10.138 -11.805 1.00 94.12 316 PHE A O 1
ATOM 2347 N N . SER A 1 317 ? 1.719 -12.020 -13.001 1.00 93.94 317 SER A N 1
ATOM 2348 C CA . SER A 1 317 ? 1.078 -12.753 -11.900 1.00 93.94 317 SER A CA 1
ATOM 2349 C C . SER A 1 317 ? 2.079 -13.187 -10.828 1.00 93.94 317 SER A C 1
ATOM 2351 O O . SER A 1 317 ? 1.690 -13.438 -9.688 1.00 93.94 317 SER A O 1
ATOM 2353 N N . ALA A 1 318 ? 3.372 -13.262 -11.165 1.00 93.88 318 ALA A N 1
ATOM 2354 C CA . ALA A 1 318 ? 4.445 -13.409 -10.191 1.00 93.88 318 ALA A CA 1
ATOM 2355 C C . ALA A 1 318 ? 5.768 -12.822 -10.691 1.00 93.88 318 ALA A C 1
ATOM 2357 O O . ALA A 1 318 ? 6.156 -13.007 -11.848 1.00 93.88 318 ALA A O 1
ATOM 2358 N N . VAL A 1 319 ? 6.495 -12.203 -9.761 1.00 94.94 319 VAL A N 1
ATOM 2359 C CA . VAL A 1 319 ? 7.890 -11.789 -9.922 1.00 94.94 319 VAL A CA 1
ATOM 2360 C C . VAL A 1 319 ? 8.751 -12.699 -9.050 1.00 94.94 319 VAL A C 1
ATOM 2362 O O . VAL A 1 319 ? 8.520 -12.815 -7.847 1.00 94.94 319 VAL A O 1
ATOM 2365 N N . ARG A 1 320 ? 9.723 -13.382 -9.655 1.00 94.25 320 ARG A N 1
ATOM 2366 C CA . ARG A 1 320 ? 10.686 -14.250 -8.972 1.00 94.25 320 ARG A CA 1
ATOM 2367 C C . ARG A 1 320 ? 12.063 -13.617 -9.042 1.00 94.25 320 ARG A C 1
ATOM 2369 O O . ARG A 1 320 ? 12.460 -13.127 -10.096 1.00 94.25 320 ARG A O 1
ATOM 2376 N N . THR A 1 321 ? 12.797 -13.653 -7.939 1.00 92.94 321 THR A N 1
ATOM 2377 C CA . THR A 1 321 ? 14.098 -12.992 -7.834 1.00 92.94 321 THR A CA 1
ATOM 2378 C C . THR A 1 321 ? 15.166 -13.944 -7.329 1.00 92.94 321 THR A C 1
ATOM 2380 O O . THR A 1 321 ? 14.948 -14.622 -6.333 1.00 92.94 321 THR A O 1
ATOM 2383 N N . GLU A 1 322 ? 16.321 -13.925 -7.976 1.00 90.62 322 GLU A N 1
ATOM 2384 C CA . GLU A 1 322 ? 17.565 -14.523 -7.501 1.00 90.62 322 GLU A CA 1
ATOM 2385 C C . GLU A 1 322 ? 18.564 -13.365 -7.440 1.00 90.62 322 GLU A C 1
ATOM 2387 O O . GLU A 1 322 ? 19.188 -13.002 -8.435 1.00 90.62 322 GLU A O 1
ATOM 2392 N N . ILE A 1 323 ? 18.566 -12.665 -6.304 1.00 82.69 323 ILE A N 1
ATOM 2393 C CA . ILE A 1 323 ? 19.324 -11.431 -6.075 1.00 82.69 323 ILE A CA 1
ATOM 2394 C C . ILE A 1 323 ? 19.934 -11.532 -4.678 1.00 82.69 323 ILE A C 1
ATOM 2396 O O . ILE A 1 323 ? 19.193 -11.541 -3.696 1.00 82.69 323 ILE A O 1
ATOM 2400 N N . GLY A 1 324 ? 21.258 -11.556 -4.558 1.00 67.94 324 GLY A N 1
ATOM 2401 C CA . GLY A 1 324 ? 21.902 -11.617 -3.248 1.00 67.94 324 GLY A CA 1
ATOM 2402 C C . GLY A 1 324 ? 23.417 -11.724 -3.319 1.00 67.94 324 GLY A C 1
ATOM 2403 O O . GLY A 1 324 ? 23.971 -12.206 -4.304 1.00 67.94 324 GLY A O 1
ATOM 2404 N N . ASP A 1 325 ? 24.073 -11.280 -2.248 1.00 54.72 325 ASP A N 1
ATOM 2405 C CA . ASP A 1 325 ? 25.485 -11.555 -2.024 1.00 54.72 325 ASP A CA 1
ATOM 2406 C C . ASP A 1 325 ? 25.631 -12.989 -1.518 1.00 54.72 325 ASP A C 1
ATOM 2408 O O . ASP A 1 325 ? 25.023 -13.393 -0.529 1.00 54.72 325 ASP A O 1
ATOM 2412 N N . ALA A 1 326 ? 26.503 -13.742 -2.177 1.00 45.25 326 ALA A N 1
ATOM 2413 C CA . ALA A 1 326 ? 26.882 -15.114 -1.861 1.00 45.25 326 ALA A CA 1
ATOM 2414 C C . ALA A 1 326 ? 27.561 -15.315 -0.486 1.00 45.25 326 ALA A C 1
ATOM 2416 O O . ALA A 1 326 ? 28.248 -16.317 -0.293 1.00 45.25 326 ALA A O 1
ATOM 2417 N N . GLN A 1 327 ? 27.459 -14.357 0.438 1.00 48.84 327 GLN A N 1
ATOM 2418 C CA . GLN A 1 327 ? 28.336 -14.233 1.601 1.00 48.84 327 GLN A CA 1
ATOM 2419 C C . GLN A 1 327 ? 27.580 -14.186 2.933 1.00 48.84 327 GLN A C 1
ATOM 2421 O O . GLN A 1 327 ? 27.878 -13.369 3.800 1.00 48.84 327 GLN A O 1
ATOM 2426 N N . GLU A 1 328 ? 26.672 -15.136 3.149 1.00 42.00 328 GLU A N 1
ATOM 2427 C CA . GLU A 1 328 ? 26.349 -15.588 4.503 1.00 42.00 328 GLU A CA 1
ATOM 2428 C C . GLU A 1 328 ? 27.081 -16.903 4.785 1.00 42.00 328 GLU A C 1
ATOM 2430 O O . GLU A 1 328 ? 26.605 -17.997 4.489 1.00 42.00 328 GLU A O 1
ATOM 2435 N N . ILE A 1 329 ? 28.257 -16.774 5.407 1.00 44.00 329 ILE A N 1
ATOM 2436 C CA . ILE A 1 329 ? 29.107 -17.879 5.894 1.00 44.00 329 ILE A CA 1
ATOM 2437 C C . ILE A 1 329 ? 28.340 -18.815 6.860 1.00 44.00 329 ILE A C 1
ATOM 2439 O O . ILE A 1 329 ? 28.769 -19.935 7.111 1.00 44.00 329 ILE A O 1
ATOM 2443 N N . LEU A 1 330 ? 27.204 -18.361 7.404 1.00 43.75 330 LEU A N 1
ATOM 2444 C CA . LEU A 1 330 ? 26.407 -19.046 8.424 1.00 43.75 330 LEU A CA 1
ATOM 2445 C C . LEU A 1 330 ? 25.278 -19.930 7.873 1.00 43.75 330 LEU A C 1
ATOM 2447 O O . LEU A 1 330 ? 24.593 -20.577 8.663 1.00 43.75 330 LEU A O 1
ATOM 2451 N N . SER A 1 331 ? 25.074 -19.983 6.554 1.00 43.06 331 SER A N 1
ATOM 2452 C CA . SER A 1 331 ? 24.162 -20.964 5.962 1.00 43.06 331 SER A CA 1
ATOM 2453 C C . SER A 1 331 ? 24.948 -22.224 5.579 1.00 43.06 331 SER A C 1
ATOM 2455 O O . SER A 1 331 ? 25.805 -22.193 4.704 1.00 43.06 331 SER A O 1
ATOM 2457 N N . ASP A 1 332 ? 24.670 -23.353 6.237 1.00 43.09 332 ASP A N 1
ATOM 2458 C CA . ASP A 1 332 ? 25.280 -24.681 6.000 1.00 43.09 332 ASP A CA 1
ATOM 2459 C C . ASP A 1 332 ? 24.989 -25.272 4.586 1.00 43.09 332 ASP A C 1
ATOM 2461 O O . ASP A 1 332 ? 25.077 -26.482 4.363 1.00 43.09 332 ASP A O 1
ATOM 2465 N N . ARG A 1 333 ? 24.622 -24.445 3.594 1.00 50.78 333 ARG A N 1
ATOM 2466 C CA . ARG A 1 333 ? 24.386 -24.819 2.190 1.00 50.78 333 ARG A CA 1
ATOM 2467 C C . ARG A 1 333 ? 25.279 -23.984 1.276 1.00 50.78 333 ARG A C 1
ATOM 2469 O O . ARG A 1 333 ? 25.356 -22.771 1.418 1.00 50.78 333 ARG A O 1
ATOM 2476 N N . SER A 1 334 ? 25.931 -24.626 0.303 1.00 61.72 334 SER A N 1
ATOM 2477 C CA . SER A 1 334 ? 26.740 -23.902 -0.684 1.00 61.72 334 SER A CA 1
ATOM 2478 C C . SER A 1 334 ? 25.867 -22.896 -1.449 1.00 61.72 334 SER A C 1
ATOM 2480 O O . SER A 1 334 ? 24.769 -23.245 -1.892 1.00 61.72 334 SER A O 1
ATOM 2482 N N . THR A 1 335 ? 26.350 -21.663 -1.629 1.00 69.50 335 THR A N 1
ATOM 2483 C CA . THR A 1 335 ? 25.639 -20.602 -2.362 1.00 69.50 335 THR A CA 1
ATOM 2484 C C . THR A 1 335 ? 25.188 -21.069 -3.748 1.00 69.50 335 THR A C 1
ATOM 2486 O O . THR A 1 335 ? 24.086 -20.762 -4.194 1.00 69.50 335 THR A O 1
ATOM 2489 N N . PHE A 1 336 ? 26.012 -21.883 -4.411 1.00 75.12 336 PHE A N 1
ATOM 2490 C CA . PHE A 1 336 ? 25.683 -22.459 -5.708 1.00 75.12 336 PHE A CA 1
ATOM 2491 C C . PHE A 1 336 ? 24.464 -23.392 -5.643 1.00 75.12 336 PHE A C 1
ATOM 2493 O O . PHE A 1 336 ? 23.564 -23.270 -6.467 1.00 75.12 336 PHE A O 1
ATOM 2500 N N . SER A 1 337 ? 24.386 -24.287 -4.650 1.00 76.62 337 SER A N 1
ATOM 2501 C CA . SER A 1 337 ? 23.247 -25.205 -4.497 1.00 76.62 337 SER A CA 1
ATOM 2502 C C . SER A 1 337 ? 21.937 -24.465 -4.233 1.00 76.62 337 SER A C 1
ATOM 2504 O O . SER A 1 337 ? 20.925 -24.813 -4.833 1.00 76.62 337 SER A O 1
ATOM 2506 N N . SER A 1 338 ? 21.962 -23.436 -3.378 1.00 79.25 338 SER A N 1
ATOM 2507 C CA . SER A 1 338 ? 20.781 -22.597 -3.133 1.00 79.25 338 SER A CA 1
ATOM 2508 C C . SER A 1 338 ? 20.345 -21.880 -4.407 1.00 79.25 338 SER A C 1
ATOM 2510 O O . SER A 1 338 ? 19.160 -21.859 -4.720 1.00 79.25 338 SER A O 1
ATOM 2512 N N . SER A 1 339 ? 21.303 -21.355 -5.175 1.00 83.19 339 SER A N 1
ATOM 2513 C CA . SER A 1 339 ? 21.006 -20.680 -6.436 1.00 83.19 339 SER A CA 1
ATOM 2514 C C . SER A 1 339 ? 20.389 -21.624 -7.468 1.00 83.19 339 SER A C 1
ATOM 2516 O O . SER A 1 339 ? 19.389 -21.293 -8.101 1.00 83.19 339 SER A O 1
ATOM 2518 N N . MET A 1 340 ? 20.915 -22.848 -7.593 1.00 86.19 340 MET A N 1
ATOM 2519 C CA . MET A 1 340 ? 20.340 -23.863 -8.482 1.00 86.19 340 MET A CA 1
ATOM 2520 C C . MET A 1 340 ? 18.934 -24.289 -8.049 1.00 86.19 340 MET A C 1
ATOM 2522 O O . MET A 1 340 ? 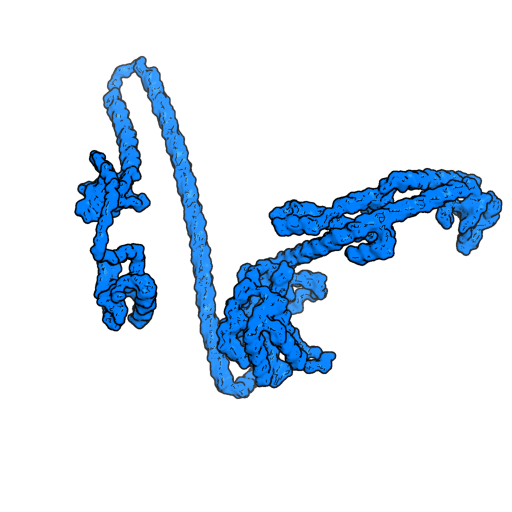18.077 -24.502 -8.905 1.00 86.19 340 MET A O 1
ATOM 2526 N N . GLU A 1 341 ? 18.675 -24.382 -6.743 1.00 86.00 341 GLU A N 1
ATOM 2527 C CA . GLU A 1 341 ? 17.339 -24.658 -6.209 1.00 86.00 341 GLU A CA 1
ATOM 2528 C C . GLU A 1 341 ? 16.360 -23.526 -6.565 1.00 86.00 341 GLU A C 1
ATOM 2530 O O . GLU A 1 341 ? 15.268 -23.803 -7.068 1.00 86.00 341 GLU A O 1
ATOM 2535 N N . THR A 1 342 ? 16.766 -22.257 -6.419 1.00 89.12 342 THR A N 1
ATOM 2536 C CA . THR A 1 342 ? 15.944 -21.114 -6.842 1.00 89.12 342 THR A CA 1
ATOM 2537 C C . THR A 1 342 ? 15.676 -21.135 -8.348 1.00 89.12 342 THR A C 1
ATOM 2539 O O . THR A 1 342 ? 14.526 -20.989 -8.769 1.00 89.12 342 THR A O 1
ATOM 2542 N N . LEU A 1 343 ? 16.707 -21.333 -9.179 1.00 90.50 343 LEU A N 1
ATOM 2543 C CA . LEU A 1 343 ? 16.547 -21.383 -10.636 1.00 90.50 343 LEU A CA 1
ATOM 2544 C C . LEU A 1 343 ? 15.634 -22.542 -11.062 1.00 90.50 343 LEU A C 1
ATOM 2546 O O . LEU A 1 343 ? 14.789 -22.359 -11.936 1.00 90.50 343 LEU A O 1
ATOM 2550 N N . ALA A 1 344 ? 15.732 -23.710 -10.420 1.00 89.00 344 ALA A N 1
ATOM 2551 C CA . ALA A 1 344 ? 14.830 -24.830 -10.680 1.00 89.00 344 ALA A CA 1
ATOM 2552 C C . ALA A 1 344 ? 13.366 -24.459 -10.380 1.00 89.00 344 ALA A C 1
ATOM 2554 O O . ALA A 1 344 ? 12.499 -24.638 -11.236 1.00 89.00 344 ALA A O 1
ATOM 2555 N N . GLN A 1 345 ? 13.098 -23.850 -9.220 1.00 91.69 345 GLN A N 1
ATOM 2556 C CA . GLN A 1 345 ? 11.754 -23.384 -8.851 1.00 91.69 345 GLN A CA 1
ATOM 2557 C C . GLN A 1 345 ? 11.222 -22.304 -9.807 1.00 91.69 345 GLN A C 1
ATOM 2559 O O . GLN A 1 345 ? 10.034 -22.286 -10.141 1.00 91.69 345 GLN A O 1
ATOM 2564 N N . MET A 1 346 ? 12.086 -21.393 -10.270 1.00 93.75 346 MET A N 1
ATOM 2565 C CA . MET A 1 346 ? 11.724 -20.400 -11.285 1.00 93.75 346 MET A CA 1
ATOM 2566 C C . MET A 1 346 ? 11.311 -21.064 -12.596 1.00 93.75 346 MET A C 1
ATOM 2568 O O . MET A 1 346 ? 10.324 -20.651 -13.203 1.00 93.75 346 MET A O 1
ATOM 2572 N N . LEU A 1 347 ? 12.053 -22.086 -13.021 1.00 92.69 347 LEU A N 1
ATOM 2573 C CA . LEU A 1 347 ? 11.805 -22.801 -14.265 1.00 92.69 347 LEU A CA 1
ATOM 2574 C C . LEU A 1 347 ? 10.497 -23.595 -14.217 1.00 92.69 347 LEU A C 1
ATOM 2576 O O . LEU A 1 347 ? 9.725 -23.572 -15.176 1.00 92.69 347 LEU A O 1
ATOM 2580 N N . GLU A 1 348 ? 10.220 -24.268 -13.098 1.00 92.38 348 GLU A N 1
ATOM 2581 C CA . GLU A 1 348 ? 8.954 -24.974 -12.857 1.00 92.38 348 GLU A CA 1
ATOM 2582 C C . GLU A 1 348 ? 7.745 -24.038 -12.931 1.00 92.38 348 GLU A C 1
ATOM 2584 O O . GLU A 1 348 ? 6.710 -24.402 -13.484 1.00 92.38 348 GLU A O 1
ATOM 2589 N N . ALA A 1 349 ? 7.888 -22.816 -12.417 1.00 90.88 349 ALA A N 1
ATOM 2590 C CA . ALA A 1 349 ? 6.832 -21.811 -12.405 1.00 90.88 349 ALA A CA 1
ATOM 2591 C C . ALA A 1 349 ? 6.814 -20.902 -13.649 1.00 90.88 349 ALA A C 1
ATOM 2593 O O . ALA A 1 349 ? 6.077 -19.915 -13.648 1.00 90.88 349 ALA A O 1
ATOM 2594 N N . ALA A 1 350 ? 7.628 -21.174 -14.674 1.00 92.50 350 ALA A N 1
ATOM 2595 C CA . ALA A 1 350 ? 7.751 -20.319 -15.852 1.00 92.50 350 ALA A CA 1
ATOM 2596 C C . ALA A 1 350 ? 6.467 -20.327 -16.701 1.00 92.50 350 ALA A C 1
ATOM 2598 O O . ALA A 1 350 ? 5.966 -21.382 -17.084 1.00 92.50 350 ALA A O 1
ATOM 2599 N N . ALA A 1 351 ? 5.954 -19.136 -17.011 1.00 91.94 351 ALA A N 1
ATOM 2600 C CA . ALA A 1 351 ? 4.772 -18.920 -17.844 1.00 91.94 351 ALA A CA 1
ATOM 2601 C C . ALA A 1 351 ? 4.803 -17.500 -18.461 1.00 91.94 351 ALA A C 1
ATOM 2603 O O . ALA A 1 351 ? 5.571 -16.660 -17.985 1.00 91.94 351 ALA A O 1
ATOM 2604 N N . PRO A 1 352 ? 3.989 -17.195 -19.495 1.00 90.31 352 PRO A N 1
ATOM 2605 C CA . PRO A 1 352 ? 4.010 -15.906 -20.208 1.00 90.31 352 PRO A CA 1
ATOM 2606 C C . PRO A 1 352 ? 3.822 -14.643 -19.355 1.00 90.31 352 PRO A C 1
ATOM 2608 O O . PRO A 1 352 ? 4.270 -13.561 -19.731 1.00 90.31 352 PRO A O 1
ATOM 2611 N N . ASP A 1 353 ? 3.167 -14.791 -18.208 1.00 90.56 353 ASP A N 1
ATOM 2612 C CA . ASP A 1 353 ? 2.835 -13.748 -17.237 1.00 90.56 353 ASP A CA 1
ATOM 2613 C C . ASP A 1 353 ? 3.797 -13.723 -16.033 1.00 90.56 353 ASP A C 1
ATOM 2615 O O . ASP A 1 353 ? 3.477 -13.161 -14.982 1.00 90.56 353 ASP A O 1
ATOM 2619 N N . ARG A 1 354 ? 4.975 -14.348 -16.160 1.00 94.44 354 ARG A N 1
ATOM 2620 C CA . ARG A 1 354 ? 5.984 -14.466 -15.098 1.00 94.44 354 ARG A CA 1
ATOM 2621 C C . ARG A 1 354 ? 7.242 -13.690 -15.441 1.00 94.44 354 ARG A C 1
ATOM 2623 O O . ARG A 1 354 ? 7.767 -13.796 -16.550 1.00 94.44 354 ARG A O 1
ATOM 2630 N N . LEU A 1 355 ? 7.758 -12.975 -14.446 1.00 95.12 355 LEU A N 1
ATOM 2631 C CA . LEU A 1 355 ? 9.010 -12.232 -14.526 1.00 95.12 355 LEU A CA 1
ATOM 2632 C C . LEU A 1 355 ? 10.079 -12.882 -13.644 1.00 95.12 355 LEU A C 1
ATOM 2634 O O . LEU A 1 355 ? 9.880 -13.026 -12.439 1.00 95.12 355 LEU A O 1
ATOM 2638 N N . ALA A 1 356 ? 11.225 -13.214 -14.229 1.00 95.50 356 ALA A N 1
ATOM 2639 C CA . ALA A 1 356 ? 12.439 -13.582 -13.514 1.00 95.50 356 ALA A CA 1
ATOM 2640 C C . ALA A 1 356 ? 13.412 -12.396 -13.460 1.00 95.50 356 ALA A C 1
ATOM 2642 O O . ALA A 1 356 ? 13.721 -11.776 -14.477 1.00 95.50 356 ALA A O 1
ATOM 2643 N N . LEU A 1 357 ? 13.917 -12.095 -12.270 1.00 95.19 357 LEU A N 1
ATOM 2644 C CA . LEU A 1 357 ? 14.970 -11.115 -12.037 1.00 95.19 357 LEU A CA 1
ATOM 2645 C C . LEU A 1 357 ? 16.181 -11.854 -11.473 1.00 95.19 357 LEU A C 1
ATOM 2647 O O . LEU A 1 357 ? 16.154 -12.278 -10.319 1.00 95.19 357 LEU A O 1
ATOM 2651 N N . VAL A 1 358 ? 17.222 -12.034 -12.283 1.00 92.94 358 VAL A N 1
ATOM 2652 C CA . VAL A 1 358 ? 18.406 -12.817 -11.897 1.00 92.94 358 VAL A CA 1
ATOM 2653 C C . VAL A 1 358 ? 19.647 -11.933 -11.909 1.00 92.94 358 VAL A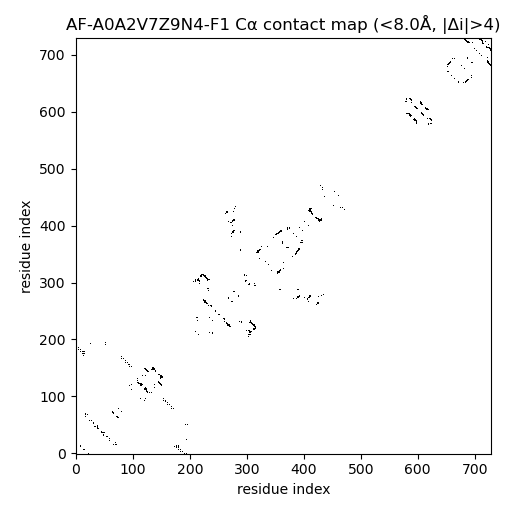 C 1
ATOM 2655 O O . VAL A 1 358 ? 20.015 -11.380 -12.945 1.00 92.94 358 VAL A O 1
ATOM 2658 N N . ASP A 1 359 ? 20.295 -11.791 -10.760 1.00 89.62 359 ASP A N 1
ATOM 2659 C CA . ASP A 1 359 ? 21.541 -11.043 -10.624 1.00 89.62 359 ASP A CA 1
ATOM 2660 C C . ASP A 1 359 ? 22.738 -11.995 -10.736 1.00 89.62 359 ASP A C 1
ATOM 2662 O O . ASP A 1 359 ? 22.776 -13.033 -10.087 1.00 89.62 359 ASP A O 1
ATOM 2666 N N . GLU A 1 360 ? 23.706 -11.652 -11.585 1.00 85.44 360 GLU A N 1
ATOM 2667 C CA . GLU A 1 360 ? 24.960 -12.388 -11.780 1.00 85.44 360 GLU A CA 1
ATOM 2668 C C . GLU A 1 360 ? 24.787 -13.908 -11.967 1.00 85.44 360 GLU A C 1
ATOM 2670 O O . GLU A 1 360 ? 25.429 -14.724 -11.301 1.00 85.44 360 GLU A O 1
ATOM 2675 N N . ILE A 1 361 ? 23.943 -14.297 -12.929 1.00 80.56 361 ILE A N 1
ATOM 2676 C CA . ILE A 1 361 ? 23.661 -15.709 -13.223 1.00 80.56 361 ILE A CA 1
ATOM 2677 C C . ILE A 1 361 ? 24.941 -16.506 -13.546 1.00 80.56 361 ILE A C 1
ATOM 2679 O O . ILE A 1 361 ? 25.761 -16.077 -14.361 1.00 80.56 361 ILE A O 1
ATOM 2683 N N . GLY A 1 362 ? 25.094 -17.687 -12.934 1.00 75.19 362 GLY A N 1
ATOM 2684 C CA . GLY A 1 362 ? 26.157 -18.649 -13.265 1.00 75.19 362 GLY A CA 1
ATOM 2685 C C . GLY A 1 362 ? 27.553 -18.306 -12.729 1.00 75.19 362 GLY A C 1
ATOM 2686 O O . GLY A 1 362 ? 28.541 -18.811 -13.249 1.00 75.19 362 GLY A O 1
ATOM 2687 N N . THR A 1 363 ? 27.662 -17.446 -11.716 1.00 75.31 363 THR A N 1
ATOM 2688 C CA . THR A 1 363 ? 28.953 -16.892 -11.251 1.00 75.31 363 THR A CA 1
ATOM 2689 C C . THR A 1 363 ? 29.554 -17.594 -10.031 1.00 75.31 363 THR A C 1
ATOM 2691 O O . THR A 1 363 ? 30.710 -17.356 -9.689 1.00 75.31 363 THR A O 1
ATOM 2694 N N . ALA A 1 364 ? 28.801 -18.494 -9.396 1.00 68.75 364 ALA A N 1
ATOM 2695 C CA . ALA A 1 364 ? 29.204 -19.206 -8.181 1.00 68.75 364 ALA A CA 1
ATOM 2696 C C . ALA A 1 364 ? 29.972 -20.527 -8.434 1.00 68.75 364 ALA A C 1
ATOM 2698 O O . ALA A 1 364 ? 30.181 -21.294 -7.496 1.00 68.75 364 ALA A O 1
ATOM 2699 N N . THR A 1 365 ? 30.372 -20.813 -9.679 1.00 72.56 365 THR A N 1
ATOM 2700 C CA . THR A 1 365 ? 31.093 -22.039 -10.076 1.00 72.56 365 THR A CA 1
ATOM 2701 C C . THR A 1 365 ? 32.135 -21.746 -11.166 1.00 72.56 365 THR A C 1
ATOM 2703 O O . THR A 1 365 ? 32.416 -20.582 -11.461 1.00 72.56 365 THR A O 1
ATOM 2706 N N . ASP A 1 366 ? 32.723 -22.794 -11.749 1.00 78.50 366 ASP A N 1
ATOM 2707 C CA . ASP A 1 366 ? 33.578 -22.704 -12.929 1.00 78.50 366 ASP A CA 1
ATOM 2708 C C . ASP A 1 366 ? 32.921 -21.835 -14.027 1.00 78.50 366 ASP A C 1
ATOM 2710 O O . ASP A 1 366 ? 31.753 -22.052 -14.362 1.00 78.50 366 ASP A O 1
ATOM 2714 N N . PRO A 1 367 ? 33.626 -20.837 -14.593 1.00 76.56 367 PRO A N 1
ATOM 2715 C CA . PRO A 1 367 ? 33.037 -19.925 -15.568 1.00 76.56 367 PRO A CA 1
ATOM 2716 C C . PRO A 1 367 ? 32.477 -20.594 -16.830 1.00 76.56 367 PRO A C 1
ATOM 2718 O O . PRO A 1 367 ? 31.547 -20.042 -17.426 1.00 76.56 367 PRO A O 1
ATOM 2721 N N . GLU A 1 368 ? 33.022 -21.735 -17.268 1.00 77.69 368 GLU A N 1
ATOM 2722 C CA . GLU A 1 368 ? 32.523 -22.460 -18.441 1.00 77.69 368 GLU A CA 1
ATOM 2723 C C . GLU A 1 368 ? 31.236 -23.215 -18.098 1.00 77.69 368 GLU A C 1
ATOM 2725 O O . GLU A 1 368 ? 30.222 -23.040 -18.783 1.00 77.69 368 GLU A O 1
ATOM 2730 N N . GLU A 1 369 ? 31.235 -23.972 -16.998 1.00 77.62 369 GLU A N 1
ATOM 2731 C CA . GLU A 1 369 ? 30.045 -24.688 -16.516 1.00 77.62 369 GLU A CA 1
ATOM 2732 C C . GLU A 1 369 ? 28.912 -23.718 -16.154 1.00 77.62 369 GLU A C 1
ATOM 2734 O O . GLU A 1 369 ? 27.766 -23.889 -16.577 1.00 77.62 369 GLU A O 1
ATOM 2739 N N . GLY A 1 370 ? 29.238 -22.647 -15.430 1.00 83.06 370 GLY A N 1
ATOM 2740 C CA . GLY A 1 370 ? 28.299 -21.604 -15.036 1.00 83.06 370 GLY A CA 1
ATOM 2741 C C . GLY A 1 370 ? 27.697 -20.866 -16.232 1.00 83.06 370 GLY A C 1
ATOM 2742 O O . GLY A 1 370 ? 26.495 -20.594 -16.250 1.00 83.06 370 GLY A O 1
ATOM 2743 N N . SER A 1 371 ? 28.495 -20.616 -17.277 1.00 85.50 371 SER A N 1
ATOM 2744 C CA . SER A 1 371 ? 28.005 -20.062 -18.546 1.00 85.50 371 SER A CA 1
ATOM 2745 C C . SER A 1 371 ? 27.038 -21.007 -19.256 1.00 85.50 371 SER A C 1
ATOM 2747 O O . SER A 1 371 ? 25.999 -20.555 -19.739 1.00 85.50 371 SER A O 1
ATOM 2749 N N . ALA A 1 372 ? 27.361 -22.302 -19.322 1.00 81.38 372 ALA A N 1
ATOM 2750 C CA . ALA A 1 372 ? 26.520 -23.300 -19.976 1.00 81.38 372 ALA A CA 1
ATOM 2751 C C . ALA A 1 372 ? 25.167 -23.452 -19.264 1.00 81.38 372 ALA A C 1
ATOM 2753 O O . ALA A 1 372 ? 24.122 -23.420 -19.914 1.00 81.38 372 ALA A O 1
ATOM 2754 N N . ILE A 1 373 ? 25.181 -23.533 -17.930 1.00 85.50 373 ILE A N 1
ATOM 2755 C CA . ILE A 1 373 ? 23.966 -23.616 -17.109 1.00 85.50 373 ILE A CA 1
ATOM 2756 C C . ILE A 1 373 ? 23.116 -22.354 -17.271 1.00 85.50 373 ILE A C 1
ATOM 2758 O O . ILE A 1 373 ? 21.909 -22.457 -17.483 1.00 85.50 373 ILE A O 1
ATOM 2762 N N . ALA A 1 374 ? 23.730 -21.167 -17.213 1.00 90.06 374 ALA A N 1
ATOM 2763 C CA . ALA A 1 374 ? 23.014 -19.906 -17.376 1.00 90.06 374 ALA A CA 1
ATOM 2764 C C . ALA A 1 374 ? 22.304 -19.822 -18.733 1.00 90.06 374 ALA A C 1
ATOM 2766 O O . ALA A 1 374 ? 21.129 -19.471 -18.791 1.00 90.06 374 ALA A O 1
ATOM 2767 N N . VAL A 1 375 ? 22.997 -20.166 -19.824 1.00 91.38 375 VAL A N 1
ATOM 2768 C CA . VAL A 1 375 ? 22.406 -20.162 -21.169 1.00 91.38 375 VAL A CA 1
ATOM 2769 C C . VAL A 1 375 ? 21.263 -21.174 -21.271 1.00 91.38 375 VAL A C 1
ATOM 2771 O O . VAL A 1 375 ? 20.180 -20.798 -21.710 1.00 91.38 375 VAL A O 1
ATOM 2774 N N . ALA A 1 376 ? 21.465 -22.411 -20.806 1.00 90.25 376 ALA A N 1
ATOM 2775 C CA . ALA A 1 376 ? 20.441 -23.456 -20.853 1.00 90.25 376 ALA A CA 1
ATOM 2776 C C . ALA A 1 376 ? 19.187 -23.085 -20.044 1.00 90.25 376 ALA A C 1
ATOM 2778 O O . ALA A 1 376 ? 18.063 -23.273 -20.510 1.00 90.25 376 ALA A O 1
ATOM 2779 N N . PHE A 1 377 ? 19.368 -22.504 -18.854 1.00 93.00 377 PHE A N 1
ATOM 2780 C CA . PHE A 1 377 ? 18.263 -22.000 -18.043 1.00 93.00 377 PHE A CA 1
ATOM 2781 C C . PHE A 1 377 ? 17.478 -20.906 -18.776 1.00 93.00 377 PHE A C 1
ATOM 2783 O O . PHE A 1 377 ? 16.253 -20.981 -18.851 1.00 93.00 377 PHE A O 1
ATOM 2790 N N . LEU A 1 378 ? 18.164 -19.897 -19.327 1.00 93.75 378 LEU A N 1
ATOM 2791 C CA . LEU A 1 378 ? 17.504 -18.778 -20.007 1.00 93.75 378 LEU A CA 1
ATOM 2792 C C . LEU A 1 378 ? 16.777 -19.223 -21.273 1.00 93.75 378 LEU A C 1
ATOM 2794 O O . LEU A 1 378 ? 15.682 -18.739 -21.553 1.00 93.75 378 LEU A O 1
ATOM 2798 N N . GLU A 1 379 ? 17.367 -20.149 -22.024 1.00 92.94 379 GLU A N 1
ATOM 2799 C CA . GLU A 1 379 ? 16.746 -20.741 -23.202 1.00 92.94 379 GLU A CA 1
ATOM 2800 C C . GLU A 1 379 ? 15.431 -21.441 -22.853 1.00 92.94 379 GLU A C 1
ATOM 2802 O O . GLU A 1 379 ? 14.398 -21.127 -23.446 1.00 92.94 379 GLU A O 1
ATOM 2807 N N . GLU A 1 380 ? 15.444 -22.317 -21.849 1.00 93.50 380 GLU A N 1
ATOM 2808 C CA . GLU A 1 380 ? 14.253 -23.053 -21.420 1.00 93.50 380 GLU A CA 1
ATOM 2809 C C . GLU A 1 380 ? 13.203 -22.127 -20.781 1.00 93.50 380 GLU A C 1
ATOM 2811 O O . GLU A 1 380 ? 12.008 -22.246 -21.058 1.00 93.50 380 GLU A O 1
ATOM 2816 N N . PHE A 1 381 ? 13.625 -21.149 -19.972 1.00 92.62 381 PHE A N 1
ATOM 2817 C CA . PHE A 1 381 ? 12.713 -20.187 -19.348 1.00 92.62 381 PHE A CA 1
ATOM 2818 C C . PHE A 1 381 ? 11.965 -19.350 -20.399 1.00 92.62 381 PHE A C 1
ATOM 2820 O O . PHE A 1 381 ? 10.749 -19.158 -20.305 1.00 92.62 381 PHE A O 1
ATOM 2827 N N . LEU A 1 382 ? 12.671 -18.910 -21.446 1.00 92.19 382 LEU A N 1
ATOM 2828 C CA . LEU A 1 382 ? 12.063 -18.229 -22.587 1.00 92.19 382 LEU A CA 1
ATOM 2829 C C . LEU A 1 382 ? 11.214 -19.178 -23.437 1.00 92.19 382 LEU A C 1
ATOM 2831 O O . LEU A 1 382 ? 10.156 -18.768 -23.915 1.00 92.19 382 LEU A O 1
ATOM 2835 N N . ALA A 1 383 ? 11.615 -20.434 -23.635 1.00 91.94 383 ALA A N 1
ATOM 2836 C CA . ALA A 1 383 ? 10.811 -21.409 -24.375 1.00 91.94 383 ALA A CA 1
ATOM 2837 C C . ALA A 1 383 ? 9.431 -21.630 -23.725 1.00 91.94 383 ALA A C 1
ATOM 2839 O O . ALA A 1 383 ? 8.428 -21.743 -24.427 1.00 91.94 383 ALA A O 1
ATOM 2840 N N . ARG A 1 384 ? 9.357 -21.571 -22.389 1.00 93.69 384 ARG A N 1
ATOM 2841 C CA . ARG A 1 384 ? 8.106 -21.644 -21.605 1.00 93.69 384 ARG A CA 1
ATOM 2842 C C . ARG A 1 384 ? 7.273 -20.358 -21.604 1.00 93.69 384 ARG A C 1
ATOM 2844 O O . ARG A 1 384 ? 6.219 -20.301 -20.977 1.00 93.69 384 ARG A O 1
ATOM 2851 N N . GLY A 1 385 ? 7.723 -19.316 -22.300 1.00 89.00 385 GLY A N 1
ATOM 2852 C CA . GLY A 1 385 ? 6.996 -18.053 -22.428 1.00 89.00 385 GLY A CA 1
ATOM 2853 C C . GLY A 1 385 ? 7.426 -16.958 -21.452 1.00 89.00 385 GLY A C 1
ATOM 2854 O O . GLY A 1 385 ? 7.047 -15.811 -21.674 1.00 89.00 385 GLY A O 1
ATOM 2855 N N . GLY A 1 386 ? 8.222 -17.280 -20.427 1.00 92.06 386 GLY A N 1
ATOM 2856 C CA . GLY A 1 386 ? 8.593 -16.350 -19.359 1.00 92.06 386 GLY A CA 1
ATOM 2857 C C . GLY A 1 386 ? 9.364 -15.120 -19.836 1.00 92.06 386 GLY A C 1
ATOM 2858 O O . GLY A 1 386 ? 9.916 -15.095 -20.938 1.00 92.06 386 GLY A O 1
ATOM 2859 N N . ARG A 1 387 ? 9.413 -14.088 -18.987 1.00 93.94 387 ARG A N 1
ATOM 2860 C CA . ARG A 1 387 ? 10.213 -12.877 -19.219 1.00 93.94 387 ARG A CA 1
ATOM 2861 C C . ARG A 1 387 ? 11.311 -12.723 -18.191 1.00 93.94 387 ARG A C 1
ATOM 2863 O O . ARG A 1 387 ? 11.096 -13.022 -17.020 1.00 93.94 387 ARG A O 1
ATOM 2870 N N . ALA A 1 388 ? 12.471 -12.228 -18.602 1.00 94.06 388 ALA A N 1
ATOM 2871 C CA . ALA A 1 388 ? 13.623 -12.144 -17.716 1.00 94.06 388 ALA A CA 1
ATOM 2872 C C . ALA A 1 388 ? 14.376 -10.816 -17.834 1.00 94.06 388 ALA A C 1
ATOM 2874 O O . ALA A 1 388 ? 14.654 -10.343 -18.934 1.00 94.06 388 ALA A O 1
ATOM 2875 N N . ILE A 1 389 ? 14.770 -10.252 -16.692 1.00 93.50 389 ILE A N 1
ATOM 2876 C CA . ILE A 1 389 ? 15.860 -9.277 -16.612 1.00 93.50 389 ILE A CA 1
ATOM 2877 C C . ILE A 1 389 ? 17.011 -9.965 -15.899 1.00 93.50 389 ILE A C 1
ATOM 2879 O O . ILE A 1 389 ? 16.875 -10.405 -14.758 1.00 93.50 389 ILE A O 1
ATOM 2883 N N . VAL A 1 390 ? 18.147 -10.052 -16.577 1.00 92.56 390 VAL A N 1
ATOM 2884 C CA . VAL A 1 390 ? 19.312 -10.773 -16.078 1.00 92.56 390 VAL A CA 1
ATOM 2885 C C . VAL A 1 390 ? 20.525 -9.879 -16.114 1.00 92.56 390 VAL A C 1
ATOM 2887 O O . VAL A 1 390 ? 20.793 -9.241 -17.128 1.00 92.56 390 VAL A O 1
ATOM 2890 N N . THR A 1 391 ? 21.291 -9.846 -15.032 1.00 90.00 391 THR A N 1
ATOM 2891 C CA . THR A 1 391 ? 22.614 -9.230 -15.052 1.00 90.00 391 THR A CA 1
ATOM 2892 C C . THR A 1 391 ? 23.682 -10.307 -15.207 1.00 90.00 391 THR A C 1
ATOM 2894 O O . THR A 1 391 ? 23.568 -11.420 -14.693 1.00 90.00 391 THR A O 1
ATOM 2897 N N . THR A 1 392 ? 24.739 -10.005 -15.957 1.00 86.12 392 THR A N 1
ATOM 2898 C CA . THR A 1 392 ? 25.835 -10.961 -16.135 1.00 86.12 392 THR A CA 1
ATOM 2899 C C . THR A 1 392 ? 27.159 -10.270 -16.433 1.00 86.12 392 THR A C 1
ATOM 2901 O O . THR A 1 392 ? 27.214 -9.174 -17.005 1.00 86.12 392 THR A O 1
ATOM 2904 N N . HIS A 1 393 ? 28.251 -10.933 -16.061 1.00 82.56 393 HIS A N 1
ATOM 2905 C CA . HIS A 1 393 ? 29.592 -10.631 -16.553 1.00 82.56 393 HIS A CA 1
ATOM 2906 C C . HIS A 1 393 ? 30.106 -11.688 -17.550 1.00 82.56 393 HIS A C 1
ATOM 2908 O O . HIS A 1 393 ? 31.159 -11.490 -18.161 1.00 82.56 393 HIS A O 1
ATOM 2914 N N . LEU A 1 394 ? 29.358 -12.776 -17.762 1.00 83.06 394 LEU A N 1
ATOM 2915 C CA . LEU A 1 394 ? 29.743 -13.895 -18.617 1.00 83.06 394 LEU A CA 1
ATOM 2916 C C . LEU A 1 394 ? 29.555 -13.540 -20.095 1.00 83.06 394 LEU A C 1
ATOM 2918 O O . LEU A 1 394 ? 28.482 -13.123 -20.534 1.00 83.06 394 LEU A O 1
ATOM 2922 N N . SER A 1 395 ? 30.608 -13.728 -20.892 1.00 80.88 395 SER A N 1
ATOM 2923 C CA . SER A 1 395 ? 30.574 -13.398 -22.326 1.00 80.88 395 SER A CA 1
ATOM 2924 C C . SER A 1 395 ? 29.634 -14.308 -23.121 1.00 80.88 395 SER A C 1
ATOM 2926 O O . SER A 1 395 ? 29.040 -13.850 -24.094 1.00 80.88 395 SER A O 1
ATOM 2928 N N . ALA A 1 396 ? 29.465 -15.565 -22.699 1.00 83.31 396 ALA A N 1
ATOM 2929 C CA . ALA A 1 396 ? 28.565 -16.518 -23.345 1.00 83.31 396 ALA A CA 1
ATOM 2930 C C . ALA A 1 396 ? 27.098 -16.063 -23.275 1.00 83.31 396 ALA A C 1
ATOM 2932 O O . ALA A 1 396 ? 26.409 -16.068 -24.290 1.00 83.31 396 ALA A O 1
ATOM 2933 N N . VAL A 1 397 ? 26.650 -15.572 -22.114 1.00 87.06 397 VAL A N 1
ATOM 2934 C CA . VAL A 1 397 ? 25.278 -15.073 -21.914 1.00 87.06 397 VAL A CA 1
ATOM 2935 C C . VAL A 1 397 ? 25.015 -13.814 -22.752 1.00 87.06 397 VAL A C 1
ATOM 2937 O O . VAL A 1 397 ? 23.940 -13.669 -23.333 1.00 87.06 397 VAL A O 1
ATOM 2940 N N . LYS A 1 398 ? 26.015 -12.930 -22.900 1.00 84.12 398 LYS A N 1
ATOM 2941 C CA . LYS A 1 398 ? 25.929 -11.782 -23.824 1.00 84.12 398 LYS A CA 1
ATOM 2942 C C . LYS A 1 398 ? 25.764 -12.233 -25.273 1.00 84.12 398 LYS A C 1
ATOM 2944 O O . LYS A 1 398 ? 24.902 -11.719 -25.977 1.00 84.12 398 LYS A O 1
ATOM 2949 N N . GLY A 1 399 ? 26.603 -13.176 -25.710 1.00 79.62 399 GLY A N 1
ATOM 2950 C CA . GLY A 1 399 ? 26.557 -13.724 -27.066 1.00 79.62 399 GLY A CA 1
ATOM 2951 C C . GLY A 1 399 ? 25.215 -14.387 -27.363 1.00 79.62 399 GLY A C 1
ATOM 2952 O O . GLY A 1 399 ? 24.627 -14.128 -28.407 1.00 79.62 399 GLY A O 1
ATOM 2953 N N . PHE A 1 400 ? 24.693 -15.155 -26.404 1.00 86.38 400 PHE A N 1
ATOM 2954 C CA . PHE A 1 400 ? 23.363 -15.753 -26.469 1.00 86.38 400 PHE A CA 1
ATOM 2955 C C . PHE A 1 400 ? 22.264 -14.698 -26.646 1.00 86.38 400 PHE A C 1
ATOM 2957 O O . PHE A 1 400 ? 21.462 -14.807 -27.567 1.00 86.38 400 PHE A O 1
ATOM 2964 N N . ALA A 1 401 ? 22.249 -13.644 -25.825 1.00 87.38 401 ALA A N 1
ATOM 2965 C CA . ALA A 1 401 ? 21.249 -12.582 -25.941 1.00 87.38 401 ALA A CA 1
ATOM 2966 C C . ALA A 1 401 ? 21.364 -11.786 -27.251 1.00 87.38 401 ALA A C 1
ATOM 2968 O O . ALA A 1 401 ? 20.350 -11.397 -27.819 1.00 87.38 401 ALA A O 1
ATOM 2969 N N . ALA A 1 402 ? 22.583 -11.553 -27.745 1.00 80.50 402 ALA A N 1
ATOM 2970 C CA . ALA A 1 402 ? 22.816 -10.832 -28.997 1.00 80.50 402 ALA A CA 1
ATOM 2971 C C . ALA A 1 402 ? 22.408 -11.632 -30.246 1.00 80.50 402 ALA A C 1
ATOM 2973 O O . ALA A 1 402 ? 22.103 -11.036 -31.274 1.00 80.50 402 ALA A O 1
ATOM 2974 N N . ALA A 1 403 ? 22.400 -12.965 -30.168 1.00 82.62 403 ALA A N 1
ATOM 2975 C CA . ALA A 1 403 ? 22.029 -13.846 -31.274 1.00 82.62 403 ALA A CA 1
ATOM 2976 C C . ALA A 1 403 ? 20.512 -14.095 -31.389 1.00 82.62 403 ALA A C 1
ATOM 2978 O O . ALA A 1 403 ? 20.091 -14.849 -32.265 1.00 82.62 403 ALA A O 1
ATOM 2979 N N . ARG A 1 404 ? 19.695 -13.511 -30.502 1.00 85.88 404 ARG A N 1
ATOM 2980 C CA . ARG A 1 404 ? 18.258 -13.791 -30.399 1.00 85.88 404 ARG A CA 1
ATOM 2981 C C . ARG A 1 404 ? 17.395 -12.583 -30.734 1.00 85.88 404 ARG A C 1
ATOM 2983 O O . ARG A 1 404 ? 17.594 -11.489 -30.210 1.00 85.88 404 ARG A O 1
ATOM 2990 N N . ASP A 1 405 ? 16.345 -12.828 -31.510 1.00 84.94 405 ASP A N 1
ATOM 2991 C CA . ASP A 1 405 ? 15.371 -11.801 -31.881 1.00 84.94 405 ASP A CA 1
ATOM 2992 C C . ASP A 1 405 ? 14.413 -11.438 -30.738 1.00 84.94 405 ASP A C 1
ATOM 2994 O O . ASP A 1 405 ? 13.899 -10.324 -30.706 1.00 84.94 405 ASP A O 1
ATOM 2998 N N . ASP A 1 406 ? 14.205 -12.323 -29.763 1.00 87.69 406 ASP A N 1
ATOM 2999 C CA . ASP A 1 406 ? 13.329 -12.109 -28.602 1.00 87.69 406 ASP A CA 1
ATOM 3000 C C . ASP A 1 406 ? 14.077 -11.592 -27.357 1.00 87.69 406 ASP A C 1
ATOM 3002 O O . ASP A 1 406 ? 13.509 -11.520 -26.264 1.00 87.69 406 ASP A O 1
ATOM 3006 N N . ALA A 1 407 ? 15.344 -11.198 -27.518 1.00 87.75 407 ALA A N 1
ATOM 3007 C CA . ALA A 1 407 ? 16.189 -10.675 -26.454 1.00 87.75 407 ALA A CA 1
ATOM 3008 C C . ALA A 1 407 ? 16.810 -9.317 -26.809 1.00 87.75 407 ALA A C 1
ATOM 3010 O O . ALA A 1 407 ? 16.912 -8.914 -27.973 1.00 87.75 407 ALA A O 1
ATOM 3011 N N . VAL A 1 408 ? 17.226 -8.603 -25.766 1.00 85.06 408 VAL A N 1
ATOM 3012 C CA . VAL A 1 408 ? 18.007 -7.372 -25.843 1.00 85.06 408 VAL A CA 1
ATOM 3013 C C . VAL A 1 408 ? 19.210 -7.515 -24.923 1.00 85.06 408 VAL A C 1
ATOM 3015 O O . VAL A 1 408 ? 19.069 -7.750 -23.726 1.00 85.06 408 VAL A O 1
ATOM 3018 N N . CYS A 1 409 ? 20.409 -7.340 -25.472 1.00 82.38 409 CYS A N 1
ATOM 3019 C CA . CYS A 1 409 ? 21.608 -7.115 -24.673 1.00 82.38 409 CYS A CA 1
ATOM 3020 C C . CYS A 1 409 ? 21.794 -5.608 -24.491 1.00 82.38 409 CYS A C 1
ATOM 3022 O O . CYS A 1 409 ? 21.826 -4.872 -25.477 1.00 82.38 409 CYS A O 1
ATOM 3024 N N . ALA A 1 410 ? 21.925 -5.159 -23.248 1.00 76.62 410 ALA A N 1
ATOM 3025 C CA . ALA A 1 410 ? 22.196 -3.777 -22.905 1.00 76.62 410 ALA A CA 1
ATOM 3026 C C . ALA A 1 410 ? 23.485 -3.658 -22.091 1.00 76.62 410 ALA A C 1
ATOM 3028 O O . ALA A 1 410 ? 23.781 -4.464 -21.205 1.00 76.62 410 ALA A O 1
ATOM 3029 N N . ALA A 1 411 ? 24.257 -2.620 -22.390 1.00 70.75 411 ALA A N 1
ATOM 3030 C CA . ALA A 1 411 ? 25.420 -2.230 -21.612 1.00 70.75 411 ALA A CA 1
ATOM 3031 C C . ALA A 1 411 ? 25.075 -1.045 -20.713 1.00 70.75 411 ALA A C 1
ATOM 3033 O O . ALA A 1 411 ? 24.404 -0.116 -21.159 1.00 70.75 411 ALA A O 1
ATOM 3034 N N . MET A 1 412 ? 25.581 -1.059 -19.482 1.00 68.69 412 MET A N 1
ATOM 3035 C CA . MET A 1 412 ? 25.572 0.123 -18.622 1.00 68.69 412 MET A CA 1
ATOM 3036 C C . MET A 1 412 ? 26.653 1.097 -19.082 1.00 68.69 412 MET A C 1
ATOM 3038 O O . MET A 1 412 ? 27.835 0.744 -19.101 1.00 68.69 412 MET A O 1
ATOM 3042 N N . GLU A 1 413 ? 26.265 2.316 -19.449 1.00 61.12 413 GLU A N 1
ATOM 3043 C CA . GLU A 1 413 ? 27.229 3.354 -19.807 1.00 61.12 413 GLU A CA 1
ATOM 3044 C C . GLU A 1 413 ? 27.937 3.917 -18.552 1.00 61.12 413 GLU A C 1
ATOM 3046 O O . GLU A 1 413 ? 27.367 4.097 -17.469 1.00 61.12 413 GLU A O 1
ATOM 3051 N N . PHE A 1 414 ? 29.249 4.117 -18.694 1.00 59.31 414 PHE A N 1
ATOM 3052 C CA . PHE A 1 414 ? 30.158 4.535 -17.631 1.00 59.31 414 PHE A CA 1
ATOM 3053 C C . PHE A 1 414 ? 31.011 5.697 -18.134 1.00 59.31 414 PHE A C 1
ATOM 3055 O O . PHE A 1 414 ? 31.707 5.577 -19.146 1.00 59.31 414 PHE A O 1
ATOM 3062 N N . ASP A 1 415 ? 30.966 6.818 -17.423 1.00 57.66 415 ASP A N 1
ATOM 3063 C CA . ASP A 1 415 ? 31.759 7.995 -17.752 1.00 57.66 415 ASP A CA 1
ATOM 3064 C C . ASP A 1 415 ? 33.200 7.805 -17.259 1.00 57.66 415 ASP A C 1
ATOM 3066 O O . ASP A 1 415 ? 33.483 7.820 -16.060 1.00 57.66 415 ASP A O 1
ATOM 3070 N N . GLU A 1 416 ? 34.126 7.641 -18.205 1.00 53.62 416 GLU A N 1
ATOM 3071 C CA . GLU A 1 416 ? 35.549 7.411 -17.934 1.00 53.62 416 GLU A CA 1
ATOM 3072 C C . GLU A 1 416 ? 36.251 8.605 -17.281 1.00 53.62 416 GLU A C 1
ATOM 3074 O O . GLU A 1 416 ? 37.249 8.410 -16.584 1.00 53.62 416 GLU A O 1
ATOM 3079 N N . LYS A 1 417 ? 35.747 9.829 -17.492 1.00 52.62 417 LYS A N 1
ATOM 3080 C CA . LYS A 1 417 ? 36.334 11.051 -16.923 1.00 52.62 417 LYS A CA 1
ATOM 3081 C C . LYS A 1 417 ? 35.957 11.212 -15.459 1.00 52.62 417 LYS A C 1
ATOM 3083 O O . LYS A 1 417 ? 36.768 11.698 -14.675 1.00 52.62 417 LYS A O 1
ATOM 3088 N N . THR A 1 418 ? 34.733 10.831 -15.098 1.00 55.00 418 THR A N 1
ATOM 3089 C CA . THR A 1 418 ? 34.220 10.989 -13.729 1.00 55.00 418 THR A CA 1
ATOM 3090 C C . THR A 1 418 ? 34.276 9.706 -12.902 1.00 55.00 418 THR A C 1
ATOM 3092 O O . THR A 1 418 ? 34.175 9.783 -11.676 1.00 55.00 418 THR A O 1
ATOM 3095 N N . GLY A 1 419 ? 34.457 8.546 -13.542 1.00 51.50 419 GLY A N 1
ATOM 3096 C CA . GLY A 1 419 ? 34.447 7.232 -12.902 1.00 51.50 419 GLY A CA 1
ATOM 3097 C C . GLY A 1 419 ? 33.054 6.815 -12.417 1.00 51.50 419 GLY A C 1
ATOM 3098 O O . GLY A 1 419 ? 32.947 6.141 -11.392 1.00 51.50 419 GLY A O 1
ATOM 3099 N N . ARG A 1 420 ? 31.979 7.276 -13.078 1.00 55.62 420 ARG A N 1
ATOM 3100 C CA . ARG A 1 420 ? 30.593 7.131 -12.595 1.00 55.62 420 ARG A CA 1
ATOM 3101 C C . ARG A 1 420 ? 29.695 6.385 -13.591 1.00 55.62 420 ARG A C 1
ATOM 3103 O O . ARG A 1 420 ? 29.783 6.649 -14.789 1.00 55.62 420 ARG A O 1
ATOM 3110 N N . PRO A 1 421 ? 28.786 5.512 -13.113 1.00 57.38 421 PRO A N 1
ATOM 3111 C CA . PRO A 1 421 ? 27.716 4.965 -13.942 1.00 57.38 421 PRO A CA 1
ATOM 3112 C C . PRO A 1 421 ? 26.685 6.049 -14.263 1.00 57.38 421 PRO A C 1
ATOM 3114 O O . PRO A 1 421 ? 26.323 6.839 -13.386 1.00 57.38 421 PRO A O 1
ATOM 3117 N N . ASN A 1 422 ? 26.194 6.079 -15.499 1.00 57.72 422 ASN A N 1
ATOM 3118 C CA . ASN A 1 422 ? 25.146 7.015 -15.913 1.00 57.72 422 ASN A CA 1
ATOM 3119 C C . ASN A 1 422 ? 23.775 6.339 -16.126 1.00 57.72 422 ASN A C 1
ATOM 3121 O O . ASN A 1 422 ? 22.837 7.009 -16.543 1.00 57.72 422 ASN A O 1
ATOM 3125 N N . TYR A 1 423 ? 23.673 5.036 -15.829 1.00 55.69 423 TYR A N 1
ATOM 3126 C CA . TYR A 1 423 ? 22.438 4.240 -15.792 1.00 55.69 423 TYR A CA 1
ATOM 3127 C C . TYR A 1 423 ? 21.581 4.282 -17.069 1.00 55.69 423 TYR A C 1
ATOM 3129 O O . TYR A 1 423 ? 20.396 3.958 -17.026 1.00 55.69 423 TYR A O 1
ATOM 3137 N N . ARG A 1 424 ? 22.174 4.624 -18.218 1.00 55.22 424 ARG A N 1
ATOM 3138 C CA . ARG A 1 424 ? 21.510 4.499 -19.517 1.00 55.22 424 ARG A CA 1
ATOM 3139 C C . ARG A 1 424 ? 21.731 3.099 -20.065 1.00 55.22 424 ARG A C 1
ATOM 3141 O O . ARG A 1 424 ? 22.872 2.687 -20.285 1.00 55.22 424 ARG A O 1
ATOM 3148 N N . LEU A 1 425 ? 20.634 2.370 -20.254 1.00 60.28 425 LEU A N 1
ATOM 3149 C CA . LEU A 1 425 ? 20.639 1.083 -20.931 1.00 60.28 425 LEU A CA 1
ATOM 3150 C C . LEU A 1 425 ? 20.653 1.312 -22.430 1.00 60.28 425 LEU A C 1
ATOM 3152 O O . LEU A 1 425 ? 19.849 2.060 -22.977 1.00 60.28 425 LEU A O 1
ATOM 3156 N N . HIS A 1 426 ? 21.559 0.612 -23.090 1.00 57.41 426 HIS A N 1
ATOM 3157 C CA . HIS A 1 426 ? 21.782 0.755 -24.514 1.00 57.41 426 HIS A CA 1
ATOM 3158 C C . HIS A 1 426 ? 21.475 -0.555 -25.235 1.00 57.41 426 HIS A C 1
ATOM 3160 O O . HIS A 1 426 ? 22.364 -1.409 -25.297 1.00 57.41 426 HIS A O 1
ATOM 3166 N N . PRO A 1 427 ? 20.254 -0.731 -25.775 1.00 54.25 427 PRO A N 1
ATOM 3167 C CA . PRO A 1 427 ? 19.889 -1.912 -26.548 1.00 54.25 427 PRO A CA 1
ATOM 3168 C C . PRO A 1 427 ? 20.880 -2.162 -27.693 1.00 54.25 427 PRO A C 1
ATOM 3170 O O . PRO A 1 427 ? 21.213 -1.246 -28.444 1.00 54.25 427 PRO A O 1
ATOM 3173 N N . GLY A 1 428 ? 21.371 -3.396 -27.813 1.00 50.84 428 GLY A N 1
ATOM 3174 C CA . GLY A 1 428 ? 22.266 -3.831 -28.890 1.00 50.84 428 GLY A CA 1
ATOM 3175 C C . GLY A 1 428 ? 23.763 -3.617 -28.635 1.00 50.84 428 GLY A C 1
ATOM 3176 O O . GLY A 1 428 ? 24.575 -4.058 -29.446 1.00 50.84 428 GLY A O 1
ATOM 3177 N N . LEU A 1 429 ? 24.162 -3.001 -27.516 1.00 50.72 429 LEU A N 1
ATOM 3178 C CA . LEU A 1 429 ? 25.574 -2.905 -27.133 1.00 50.72 429 LEU A CA 1
ATOM 3179 C C . LEU A 1 429 ? 25.989 -4.073 -26.230 1.00 50.72 429 LEU A C 1
ATOM 3181 O O . LEU A 1 429 ? 25.490 -4.238 -25.116 1.00 50.72 429 LEU A O 1
ATOM 3185 N N . SER A 1 430 ? 26.994 -4.835 -26.667 1.00 48.91 430 SER A N 1
ATOM 3186 C CA . SER A 1 430 ? 27.831 -5.614 -25.751 1.00 48.91 430 SER A CA 1
ATOM 3187 C C . SER A 1 430 ? 28.854 -4.659 -25.145 1.00 48.91 430 SER A C 1
ATOM 3189 O O . SER A 1 430 ? 29.816 -4.290 -25.810 1.00 48.91 430 SER A O 1
ATOM 3191 N N . GLY A 1 431 ? 28.650 -4.236 -23.898 1.00 53.38 431 GLY A N 1
ATOM 3192 C CA . GLY A 1 431 ? 29.564 -3.302 -23.238 1.00 53.38 431 GLY A CA 1
ATOM 3193 C C . GLY A 1 431 ? 30.974 -3.879 -23.135 1.00 53.38 431 GLY A C 1
ATOM 3194 O O . GLY A 1 431 ? 31.141 -5.019 -22.671 1.00 53.38 431 GLY A O 1
ATOM 3195 N N . ARG A 1 432 ? 31.970 -3.083 -23.541 1.00 60.69 432 ARG A N 1
ATOM 3196 C CA . ARG A 1 432 ? 33.397 -3.405 -23.431 1.00 60.69 432 ARG A CA 1
ATOM 3197 C C . ARG A 1 432 ? 33.784 -3.711 -21.980 1.00 60.69 432 ARG A C 1
ATOM 3199 O O . ARG A 1 432 ? 33.339 -3.044 -21.042 1.00 60.69 432 ARG A O 1
ATOM 3206 N N . SER A 1 433 ? 34.639 -4.712 -21.762 1.00 58.75 433 SER A N 1
ATOM 3207 C CA . SER A 1 433 ? 35.146 -5.027 -20.417 1.00 58.75 433 SER A CA 1
ATOM 3208 C C . SER A 1 433 ? 36.210 -4.010 -19.986 1.00 58.75 433 SER A C 1
ATOM 3210 O O . SER A 1 433 ? 37.343 -4.034 -20.458 1.00 58.75 433 SER A O 1
ATOM 3212 N N . ARG A 1 434 ? 35.850 -3.101 -19.071 1.00 61.31 434 ARG A N 1
ATOM 3213 C CA . ARG A 1 434 ? 36.698 -1.978 -18.615 1.00 61.31 434 ARG A CA 1
ATOM 3214 C C . ARG A 1 434 ? 37.473 -2.271 -17.319 1.00 61.31 434 ARG A C 1
ATOM 3216 O O . ARG A 1 434 ? 37.911 -1.362 -16.621 1.00 61.31 434 ARG A O 1
ATOM 3223 N N . ALA A 1 435 ? 37.672 -3.546 -16.984 1.00 64.88 435 ALA A N 1
ATOM 3224 C CA . ALA A 1 435 ? 38.297 -3.957 -15.722 1.00 64.88 435 ALA A CA 1
ATOM 3225 C C . ALA A 1 435 ? 39.713 -3.372 -15.522 1.00 64.88 435 ALA A C 1
ATOM 3227 O O . ALA A 1 435 ? 40.045 -2.908 -14.433 1.00 64.88 435 ALA A O 1
ATOM 3228 N N . LEU A 1 436 ? 40.533 -3.325 -16.581 1.00 72.69 436 LEU A N 1
ATOM 3229 C CA . LEU A 1 436 ? 41.907 -2.810 -16.503 1.00 72.69 436 LEU A CA 1
ATOM 3230 C C . LEU A 1 436 ? 41.985 -1.284 -16.329 1.00 72.69 436 LEU A C 1
ATOM 3232 O O . LEU A 1 436 ? 42.914 -0.800 -15.683 1.00 72.69 436 LEU A O 1
ATOM 3236 N N . SER A 1 437 ? 41.041 -0.521 -16.891 1.00 66.75 437 SER A N 1
ATOM 3237 C CA . SER A 1 437 ? 40.998 0.937 -16.714 1.00 66.75 437 SER A CA 1
ATOM 3238 C C . SER A 1 437 ? 40.492 1.313 -15.323 1.00 66.75 437 SER A C 1
ATOM 3240 O O . SER A 1 437 ? 41.100 2.167 -14.677 1.00 66.75 437 SER A O 1
ATOM 3242 N N . VAL A 1 438 ? 39.463 0.619 -14.822 1.00 63.28 438 VAL A N 1
ATOM 3243 C CA . VAL A 1 438 ? 38.972 0.781 -13.444 1.00 63.28 438 VAL A CA 1
ATOM 3244 C C . VAL A 1 438 ? 40.071 0.445 -12.438 1.00 63.28 438 VAL A C 1
ATOM 3246 O O . VAL A 1 438 ? 40.321 1.236 -11.535 1.00 63.28 438 VAL A O 1
ATOM 3249 N N . ALA A 1 439 ? 40.787 -0.670 -12.618 1.00 67.25 439 ALA A N 1
ATOM 3250 C CA . ALA A 1 439 ? 41.891 -1.035 -11.732 1.00 67.25 439 ALA A CA 1
ATOM 3251 C C . ALA A 1 439 ? 42.960 0.073 -11.661 1.00 67.25 439 ALA A C 1
ATOM 3253 O O . ALA A 1 439 ? 43.384 0.452 -10.572 1.00 67.25 439 ALA A O 1
ATOM 3254 N N . GLY A 1 440 ? 43.339 0.667 -12.798 1.00 71.38 440 GLY A N 1
ATOM 3255 C CA . GLY A 1 440 ? 44.281 1.792 -12.813 1.00 71.38 440 GLY A CA 1
ATOM 3256 C C . GLY A 1 440 ? 43.778 3.045 -12.099 1.00 71.38 440 GLY A C 1
ATOM 3257 O O . GLY A 1 440 ? 44.543 3.667 -11.367 1.00 71.38 440 GLY A O 1
ATOM 3258 N N . GLN A 1 441 ? 42.496 3.390 -12.249 1.00 64.31 441 GLN A N 1
ATOM 3259 C CA . GLN A 1 441 ? 41.885 4.515 -11.526 1.00 64.31 441 GLN A CA 1
ATOM 3260 C C . GLN A 1 441 ? 41.821 4.275 -10.011 1.00 64.31 441 GLN A C 1
ATOM 3262 O O . GLN A 1 441 ? 41.968 5.218 -9.240 1.00 64.31 441 GLN A O 1
ATOM 3267 N N . GLN A 1 442 ? 41.671 3.017 -9.585 1.00 68.75 442 GLN A N 1
ATOM 3268 C CA . GLN A 1 442 ? 41.720 2.602 -8.177 1.00 68.75 442 GLN A CA 1
ATOM 3269 C C . GLN A 1 442 ? 43.156 2.501 -7.623 1.00 68.75 442 GLN A C 1
ATOM 3271 O O . GLN A 1 442 ? 43.358 2.060 -6.494 1.00 68.75 442 GLN A O 1
ATOM 3276 N N . GLY A 1 443 ? 44.163 2.915 -8.401 1.00 70.75 443 GLY A N 1
ATOM 3277 C CA . GLY A 1 443 ? 45.553 3.012 -7.956 1.00 70.75 443 GLY A CA 1
ATOM 3278 C C . GLY A 1 443 ? 46.425 1.795 -8.266 1.00 70.75 443 GLY A C 1
ATOM 3279 O O . GLY A 1 443 ? 47.541 1.716 -7.751 1.00 70.75 443 GLY A O 1
ATOM 3280 N N . LEU A 1 444 ? 45.972 0.851 -9.106 1.00 73.25 444 LEU A N 1
ATOM 3281 C CA . LEU A 1 444 ? 46.810 -0.283 -9.505 1.00 73.25 444 LEU A CA 1
ATOM 3282 C C . LEU A 1 444 ? 48.029 0.210 -10.321 1.00 73.25 444 LEU A C 1
ATOM 3284 O O . LEU A 1 444 ? 47.848 0.939 -11.303 1.00 73.25 444 LEU A O 1
ATOM 3288 N N . PRO A 1 445 ? 49.269 -0.191 -9.976 1.00 83.19 445 PRO A N 1
ATOM 3289 C CA . PRO A 1 445 ? 50.465 0.313 -10.643 1.00 83.19 445 PRO A CA 1
ATOM 3290 C C . PRO A 1 445 ? 50.477 0.068 -12.169 1.00 83.19 445 PRO A C 1
ATOM 3292 O O . PRO A 1 445 ? 50.149 -1.037 -12.620 1.00 83.19 445 PRO A O 1
ATOM 3295 N N . PRO A 1 446 ? 50.925 1.038 -12.996 1.00 81.44 446 PRO A N 1
ATOM 3296 C CA . PRO A 1 446 ? 50.893 0.922 -14.460 1.00 81.44 446 PRO A CA 1
ATOM 3297 C C . PRO A 1 446 ? 51.652 -0.282 -15.035 1.00 81.44 446 PRO A C 1
ATOM 3299 O O . PRO A 1 446 ? 51.319 -0.775 -16.113 1.00 81.44 446 PRO A O 1
ATOM 3302 N N . ASN A 1 447 ? 52.683 -0.771 -14.339 1.00 83.62 447 ASN A N 1
ATOM 3303 C CA . ASN A 1 447 ? 53.420 -1.976 -14.723 1.00 83.62 447 ASN A CA 1
ATOM 3304 C C . ASN A 1 447 ? 52.568 -3.251 -14.593 1.00 83.62 447 ASN A C 1
ATOM 3306 O O . ASN A 1 447 ? 52.691 -4.130 -15.442 1.00 83.62 447 ASN A O 1
ATOM 3310 N N . VAL A 1 448 ? 51.675 -3.335 -13.600 1.00 82.31 448 VAL A N 1
ATOM 3311 C CA . VAL A 1 448 ? 50.754 -4.473 -13.428 1.00 82.31 448 VAL A CA 1
ATOM 3312 C C . VAL A 1 448 ? 49.702 -4.478 -14.535 1.00 82.31 448 VAL A C 1
ATOM 3314 O O . VAL A 1 448 ? 49.456 -5.514 -15.145 1.00 82.31 448 VAL A O 1
ATOM 3317 N N . ILE A 1 449 ? 49.152 -3.308 -14.879 1.00 83.25 449 ILE A N 1
ATOM 3318 C CA . ILE A 1 449 ? 48.189 -3.165 -15.986 1.00 83.25 449 ILE A CA 1
ATOM 3319 C C . ILE A 1 449 ? 48.830 -3.551 -17.322 1.00 83.25 449 ILE A C 1
ATOM 3321 O O . ILE A 1 449 ? 48.224 -4.260 -18.124 1.00 83.25 449 ILE A O 1
ATOM 3325 N N . ARG A 1 450 ? 50.073 -3.110 -17.559 1.00 81.69 450 ARG A N 1
ATOM 3326 C CA . ARG A 1 450 ? 50.834 -3.476 -18.761 1.00 81.69 450 ARG A CA 1
ATOM 3327 C C . ARG A 1 450 ? 51.032 -4.985 -18.846 1.00 81.69 450 ARG A C 1
ATOM 3329 O O . ARG A 1 450 ? 50.741 -5.573 -19.882 1.00 81.69 450 ARG A O 1
ATOM 3336 N N . ARG A 1 451 ? 51.443 -5.610 -17.739 1.00 81.75 451 ARG A N 1
ATOM 3337 C CA . ARG A 1 451 ? 51.622 -7.060 -17.671 1.00 81.75 451 ARG A CA 1
ATOM 3338 C C . ARG A 1 451 ? 50.311 -7.817 -17.898 1.00 81.75 451 ARG A C 1
ATOM 3340 O O . ARG A 1 451 ? 50.313 -8.821 -18.599 1.00 81.75 451 ARG A O 1
ATOM 3347 N N . ALA A 1 452 ? 49.193 -7.326 -17.364 1.00 79.69 452 ALA A N 1
ATOM 3348 C CA . ALA A 1 452 ? 47.877 -7.919 -17.594 1.00 79.69 452 ALA A CA 1
ATOM 3349 C C . ALA A 1 452 ? 47.471 -7.883 -19.080 1.00 79.69 452 ALA A C 1
ATOM 3351 O O . ALA A 1 452 ? 46.953 -8.873 -19.589 1.00 79.69 452 ALA A O 1
ATOM 3352 N N . ARG A 1 453 ? 47.770 -6.793 -19.806 1.00 80.06 453 ARG A N 1
ATOM 3353 C CA . ARG A 1 453 ? 47.548 -6.719 -21.265 1.00 80.06 453 ARG A CA 1
ATOM 3354 C C . ARG A 1 453 ? 48.408 -7.714 -22.040 1.00 80.06 453 ARG A C 1
ATOM 3356 O O . ARG A 1 453 ? 47.900 -8.377 -22.936 1.00 80.06 453 ARG A O 1
ATOM 3363 N N . GLU A 1 454 ? 49.681 -7.860 -21.670 1.00 81.12 454 GLU A N 1
ATOM 3364 C CA . GLU A 1 454 ? 50.572 -8.854 -22.287 1.00 81.12 454 GLU A CA 1
ATOM 3365 C C . GLU A 1 454 ? 50.043 -10.286 -22.114 1.00 81.12 454 GLU A C 1
ATOM 3367 O O . GLU A 1 454 ? 50.115 -11.074 -23.053 1.00 81.12 454 GLU A O 1
ATOM 3372 N N . ILE A 1 455 ? 49.490 -10.612 -20.937 1.00 81.88 455 ILE A N 1
ATOM 3373 C CA . ILE A 1 455 ? 48.901 -11.931 -20.645 1.00 81.88 455 ILE A CA 1
ATOM 3374 C C . ILE A 1 455 ? 47.644 -12.182 -21.492 1.00 81.88 455 ILE A C 1
ATOM 3376 O O . ILE A 1 455 ? 47.466 -13.285 -22.000 1.00 81.88 455 ILE A O 1
ATOM 3380 N N . LEU A 1 456 ? 46.790 -11.168 -21.672 1.00 79.44 456 LEU A N 1
ATOM 3381 C CA . LEU A 1 456 ? 45.577 -11.265 -22.498 1.00 79.44 456 LEU A CA 1
ATOM 3382 C C . LEU A 1 456 ? 45.882 -11.395 -24.003 1.00 79.44 456 LEU A C 1
ATOM 3384 O O . LEU A 1 456 ? 45.075 -11.935 -24.762 1.00 79.44 456 LEU A O 1
ATOM 3388 N N . GLY A 1 457 ? 47.056 -10.929 -24.436 1.00 85.19 457 GLY A N 1
ATOM 3389 C CA . GLY A 1 457 ? 47.579 -11.131 -25.783 1.00 85.19 457 GLY A CA 1
ATOM 3390 C C . GLY A 1 457 ? 46.889 -10.313 -26.884 1.00 85.19 457 GLY A C 1
ATOM 3391 O O . GLY A 1 457 ? 45.964 -9.528 -26.673 1.00 85.19 457 GLY A O 1
ATOM 3392 N N . SER A 1 458 ? 47.352 -10.509 -28.122 1.00 75.00 458 SER A N 1
ATOM 3393 C CA . SER A 1 458 ? 46.965 -9.691 -29.284 1.00 75.00 458 SER A CA 1
ATOM 3394 C C . SER A 1 458 ? 45.538 -9.938 -29.790 1.00 75.00 458 SER A C 1
ATOM 3396 O O . SER A 1 458 ? 44.944 -9.064 -30.423 1.00 75.00 458 SER A O 1
ATOM 3398 N N . ALA A 1 459 ? 44.965 -11.115 -29.520 1.00 70.00 459 ALA A N 1
ATOM 3399 C CA . ALA A 1 459 ? 43.580 -11.425 -29.869 1.00 70.00 459 ALA A CA 1
ATOM 3400 C C . ALA A 1 459 ? 42.591 -10.586 -29.045 1.00 70.00 459 ALA A C 1
ATOM 3402 O O . ALA A 1 459 ? 41.640 -10.046 -29.611 1.00 70.00 459 ALA A O 1
ATOM 3403 N N . TRP A 1 460 ? 42.865 -10.416 -27.747 1.00 78.25 460 TRP A N 1
ATOM 3404 C CA . TRP A 1 460 ? 42.085 -9.541 -26.879 1.00 78.25 460 TRP A CA 1
ATOM 3405 C C . TRP A 1 460 ? 42.202 -8.079 -27.320 1.00 78.25 460 TRP A C 1
ATOM 3407 O O . TRP A 1 460 ? 41.180 -7.430 -27.497 1.00 78.25 460 TRP A O 1
ATOM 3417 N N . GLU A 1 461 ? 43.410 -7.580 -27.615 1.00 72.69 461 GLU A N 1
ATOM 3418 C CA . GLU A 1 461 ? 43.590 -6.188 -28.062 1.00 72.69 461 GLU A CA 1
ATOM 3419 C C . GLU A 1 461 ? 42.850 -5.856 -29.364 1.00 72.69 461 GLU A C 1
ATOM 3421 O O . GLU A 1 461 ? 42.320 -4.755 -29.509 1.00 72.69 461 GLU A O 1
ATOM 3426 N N . ARG A 1 462 ? 42.816 -6.781 -30.332 1.00 74.19 462 ARG A N 1
ATOM 3427 C CA . ARG A 1 462 ? 42.058 -6.572 -31.578 1.00 74.19 462 ARG A CA 1
ATOM 3428 C C . ARG A 1 462 ? 40.559 -6.494 -31.313 1.00 74.19 462 ARG A C 1
ATOM 3430 O O . ARG A 1 462 ? 39.900 -5.619 -31.867 1.00 74.19 462 ARG A O 1
ATOM 3437 N N . ARG A 1 463 ? 40.042 -7.382 -30.460 1.00 71.00 463 ARG A N 1
ATOM 3438 C CA . ARG A 1 463 ? 38.634 -7.378 -30.048 1.00 71.00 463 ARG A CA 1
ATOM 3439 C C . ARG A 1 463 ? 38.283 -6.097 -29.292 1.00 71.00 463 ARG A C 1
ATOM 3441 O O . ARG A 1 463 ? 37.290 -5.464 -29.611 1.00 71.00 463 ARG A O 1
ATOM 3448 N N . ASP A 1 464 ? 39.131 -5.695 -28.356 1.00 71.50 464 ASP A N 1
ATOM 3449 C CA . ASP A 1 464 ? 38.981 -4.489 -27.542 1.00 71.50 464 ASP A CA 1
ATOM 3450 C C . ASP A 1 464 ? 38.962 -3.207 -28.398 1.00 71.50 464 ASP A C 1
ATOM 3452 O O . ASP A 1 464 ? 38.138 -2.319 -28.174 1.00 71.50 464 ASP A O 1
ATOM 3456 N N . ARG A 1 465 ? 39.806 -3.130 -29.440 1.00 73.62 465 ARG A N 1
ATOM 3457 C CA . ARG A 1 465 ? 39.772 -2.032 -30.425 1.00 73.62 465 ARG A CA 1
ATOM 3458 C C . ARG A 1 465 ? 38.504 -2.047 -31.274 1.00 73.62 465 ARG A C 1
ATOM 3460 O O . ARG A 1 465 ? 37.890 -0.998 -31.427 1.00 73.62 465 ARG A O 1
ATOM 3467 N N . ALA A 1 466 ? 38.096 -3.209 -31.782 1.00 71.06 466 ALA A N 1
ATOM 3468 C CA . ALA A 1 466 ? 36.875 -3.333 -32.578 1.00 71.06 466 ALA A CA 1
ATOM 3469 C C . ALA A 1 466 ? 35.617 -2.970 -31.764 1.00 71.06 466 ALA A C 1
ATOM 3471 O O . ALA A 1 466 ? 34.767 -2.227 -32.250 1.00 71.06 466 ALA A O 1
ATOM 3472 N N . GLU A 1 467 ? 35.528 -3.423 -30.507 1.00 69.75 467 GLU A N 1
ATOM 3473 C CA . GLU A 1 467 ? 34.464 -3.028 -29.571 1.00 69.75 467 GLU A CA 1
ATOM 3474 C C . GLU A 1 467 ? 34.499 -1.510 -29.315 1.00 69.75 467 GLU A C 1
ATOM 3476 O O . GLU A 1 467 ? 33.461 -0.854 -29.361 1.00 69.75 467 GLU A O 1
ATOM 3481 N N . SER A 1 468 ? 35.688 -0.920 -29.138 1.00 67.94 468 SER A N 1
ATOM 3482 C CA . SER A 1 468 ? 35.840 0.529 -28.949 1.00 67.94 468 SER A CA 1
ATOM 3483 C C . SER A 1 468 ? 35.419 1.353 -30.173 1.00 67.94 468 SER A C 1
ATOM 3485 O O . SER A 1 468 ? 34.858 2.437 -30.016 1.00 67.94 468 SER A O 1
ATOM 3487 N N . GLU A 1 469 ? 35.709 0.885 -31.387 1.00 72.81 469 GLU A N 1
ATOM 3488 C CA . GLU A 1 469 ? 35.305 1.551 -32.629 1.00 72.81 469 GLU A CA 1
ATOM 3489 C C . GLU A 1 469 ? 33.790 1.457 -32.849 1.00 72.81 469 GLU A C 1
ATOM 3491 O O . GLU A 1 469 ? 33.169 2.448 -33.243 1.00 72.81 469 GLU A O 1
ATOM 3496 N N . ALA A 1 470 ? 33.187 0.307 -32.531 1.00 66.38 470 ALA A N 1
ATOM 3497 C CA . ALA A 1 470 ? 31.743 0.103 -32.585 1.00 66.38 470 ALA A CA 1
ATOM 3498 C C . ALA A 1 470 ? 30.992 0.982 -31.568 1.00 66.38 470 ALA A C 1
ATOM 3500 O O . ALA A 1 470 ? 30.019 1.640 -31.941 1.00 66.38 470 ALA A O 1
ATOM 3501 N N . GLU A 1 471 ? 31.473 1.069 -30.319 1.00 65.19 471 GLU A N 1
ATOM 3502 C CA . GLU A 1 471 ? 30.919 1.978 -29.300 1.00 65.19 471 GLU A CA 1
ATOM 3503 C C . GLU A 1 471 ? 30.972 3.440 -29.782 1.00 65.19 471 GLU A C 1
ATOM 3505 O O . GLU A 1 471 ? 29.973 4.156 -29.721 1.00 65.19 471 GLU A O 1
ATOM 3510 N N . ALA A 1 472 ? 32.109 3.876 -30.338 1.00 70.38 472 ALA A N 1
ATOM 3511 C CA . ALA A 1 472 ? 32.261 5.238 -30.849 1.00 70.38 472 ALA A CA 1
ATOM 3512 C C . ALA A 1 472 ? 31.368 5.530 -32.067 1.00 70.38 472 ALA A C 1
ATOM 3514 O O . ALA A 1 472 ? 30.903 6.659 -32.234 1.00 70.38 472 ALA A O 1
ATOM 3515 N N . ALA A 1 473 ? 31.141 4.546 -32.941 1.00 72.25 473 ALA A N 1
ATOM 3516 C CA . ALA A 1 473 ? 30.242 4.689 -34.082 1.00 72.25 473 ALA A CA 1
ATOM 3517 C C . ALA A 1 473 ? 28.779 4.816 -33.637 1.00 72.25 473 ALA A C 1
ATOM 3519 O O . ALA A 1 473 ? 28.066 5.687 -34.140 1.00 72.25 473 ALA A O 1
ATOM 3520 N N . LEU A 1 474 ? 28.350 4.003 -32.667 1.00 66.81 474 LEU A N 1
ATOM 3521 C CA . LEU A 1 474 ? 26.985 4.054 -32.153 1.00 66.81 474 LEU A CA 1
ATOM 3522 C C . LEU A 1 474 ? 26.704 5.355 -31.392 1.00 66.81 474 LEU A C 1
ATOM 3524 O O . LEU A 1 474 ? 25.631 5.934 -31.545 1.00 66.81 474 LEU A O 1
ATOM 3528 N N . GLU A 1 475 ? 27.677 5.864 -30.635 1.00 64.50 475 GLU A N 1
ATOM 3529 C CA . GLU A 1 475 ? 27.542 7.151 -29.947 1.00 64.50 475 GLU A CA 1
ATOM 3530 C C . GLU A 1 475 ? 27.338 8.311 -30.934 1.00 64.50 475 GLU A C 1
ATOM 3532 O O . GLU A 1 475 ? 26.474 9.164 -30.735 1.00 64.50 475 GLU A O 1
ATOM 3537 N N . ARG A 1 476 ? 28.059 8.312 -32.064 1.00 75.38 476 ARG A N 1
ATOM 3538 C CA . ARG A 1 476 ? 27.834 9.305 -33.129 1.00 75.38 476 ARG A CA 1
ATOM 3539 C C . ARG A 1 476 ? 26.441 9.187 -33.741 1.00 75.38 476 ARG A C 1
ATOM 3541 O O . ARG A 1 476 ? 25.816 10.212 -34.005 1.00 75.38 476 ARG A O 1
ATOM 3548 N N . LEU A 1 477 ? 25.961 7.961 -33.963 1.00 72.94 477 LEU A N 1
ATOM 3549 C CA . LEU A 1 477 ? 24.619 7.724 -34.498 1.00 72.94 477 LEU A CA 1
ATOM 3550 C C . LEU A 1 477 ? 23.549 8.294 -33.557 1.00 72.94 477 LEU A C 1
ATOM 3552 O O . LEU A 1 477 ? 22.643 8.988 -34.002 1.00 72.94 477 LEU A O 1
ATOM 3556 N N . ARG A 1 478 ? 23.709 8.096 -32.249 1.00 62.91 478 ARG A N 1
ATOM 3557 C CA . ARG A 1 478 ? 22.781 8.610 -31.233 1.00 62.91 478 ARG A CA 1
ATOM 3558 C C . ARG A 1 478 ? 22.798 10.114 -31.095 1.00 62.91 478 ARG A C 1
ATOM 3560 O O . ARG A 1 478 ? 21.743 10.719 -30.947 1.00 62.91 478 ARG A O 1
ATOM 3567 N N . GLN A 1 479 ? 23.973 10.733 -31.140 1.00 70.69 479 GLN A N 1
ATOM 3568 C CA . GLN A 1 479 ? 24.060 12.192 -31.138 1.00 70.69 479 GLN A CA 1
ATOM 3569 C C . GLN A 1 479 ? 23.324 12.776 -32.349 1.00 70.69 479 GLN A C 1
ATOM 3571 O O . GLN A 1 479 ? 22.633 13.785 -32.213 1.00 70.69 479 GLN A O 1
ATOM 3576 N N . ALA A 1 480 ? 23.393 12.101 -33.501 1.00 74.75 480 ALA A N 1
ATOM 3577 C CA . ALA A 1 480 ? 22.603 12.467 -34.669 1.00 74.75 480 ALA A CA 1
ATOM 3578 C C . ALA A 1 480 ? 21.094 12.243 -34.446 1.00 74.75 480 ALA A C 1
ATOM 3580 O O . ALA A 1 480 ? 20.311 13.151 -34.711 1.00 74.75 480 ALA A O 1
ATOM 3581 N N . GLU A 1 481 ? 20.668 11.095 -33.909 1.00 69.94 481 GLU A N 1
ATOM 3582 C CA . GLU A 1 481 ? 19.250 10.810 -33.625 1.00 69.94 481 GLU A CA 1
ATOM 3583 C C . GLU A 1 481 ? 18.643 11.760 -32.586 1.00 69.94 481 GLU A C 1
ATOM 3585 O O . GLU A 1 481 ? 17.552 12.287 -32.796 1.00 69.94 481 GLU A O 1
ATOM 3590 N N . SER A 1 482 ? 19.353 12.038 -31.492 1.00 66.38 482 SER A N 1
ATOM 3591 C CA . SER A 1 482 ? 18.928 13.002 -30.474 1.00 66.38 482 SER A CA 1
ATOM 3592 C C . SER A 1 482 ? 18.885 14.425 -31.030 1.00 66.38 482 SER A C 1
ATOM 3594 O O . SER A 1 482 ? 17.990 15.185 -30.659 1.00 66.38 482 SER A O 1
ATOM 3596 N N . GLY A 1 483 ? 19.821 14.790 -31.913 1.00 76.06 483 GLY A N 1
ATOM 3597 C CA . GLY A 1 483 ? 19.789 16.062 -32.635 1.00 76.06 483 GLY A CA 1
ATOM 3598 C C . GLY A 1 483 ? 18.534 16.176 -33.500 1.00 76.06 483 GLY A C 1
ATOM 3599 O O . GLY A 1 483 ? 17.773 17.131 -33.363 1.00 76.06 483 GLY A O 1
ATOM 3600 N N . LEU A 1 484 ? 18.248 15.141 -34.294 1.00 75.38 484 LEU A N 1
ATOM 3601 C CA . LEU A 1 484 ? 17.050 15.057 -35.134 1.00 75.38 484 LEU A CA 1
ATOM 3602 C C . LEU A 1 484 ? 15.749 15.059 -34.315 1.00 75.38 484 LEU A C 1
ATOM 3604 O O . LEU A 1 484 ? 14.759 15.663 -34.726 1.00 75.38 484 LEU A O 1
ATOM 3608 N N . ALA A 1 485 ? 15.722 14.400 -33.154 1.00 69.06 485 ALA A N 1
ATOM 3609 C CA . ALA A 1 485 ? 14.574 14.411 -32.250 1.00 69.06 485 ALA A CA 1
ATOM 3610 C C . ALA A 1 485 ? 14.335 15.810 -31.655 1.00 69.06 485 ALA A C 1
ATOM 3612 O O . ALA A 1 485 ? 13.194 16.273 -31.616 1.00 69.06 485 ALA A O 1
ATOM 3613 N N . GLY A 1 486 ? 15.405 16.510 -31.263 1.00 77.44 486 GLY A N 1
ATOM 3614 C CA . GLY A 1 486 ? 15.341 17.900 -30.815 1.00 77.44 486 GLY A CA 1
ATOM 3615 C C . GLY A 1 486 ? 14.835 18.845 -31.906 1.00 77.44 486 GLY A C 1
ATOM 3616 O O . GLY A 1 486 ? 13.964 19.669 -31.642 1.00 77.44 486 GLY A O 1
ATOM 3617 N N . GLU A 1 487 ? 15.311 18.687 -33.143 1.00 78.81 487 GLU A N 1
ATOM 3618 C CA . GLU A 1 487 ? 14.831 19.441 -34.310 1.00 78.81 487 GLU A CA 1
ATOM 3619 C C . GLU A 1 487 ? 13.351 19.169 -34.619 1.00 78.81 487 GLU A C 1
ATOM 3621 O O . GLU A 1 487 ? 12.598 20.082 -34.957 1.00 78.81 487 GLU A O 1
ATOM 3626 N N . ARG A 1 488 ? 12.895 17.921 -34.466 1.00 75.12 488 ARG A N 1
ATOM 3627 C CA . ARG A 1 488 ? 11.475 17.571 -34.622 1.00 75.12 488 ARG A CA 1
ATOM 3628 C C . ARG A 1 488 ? 10.601 18.212 -33.550 1.00 75.12 488 ARG A C 1
ATOM 3630 O O . ARG A 1 488 ? 9.504 18.667 -33.862 1.00 75.12 488 ARG A O 1
ATOM 3637 N N . GLU A 1 489 ? 11.065 18.251 -32.307 1.00 76.50 489 GLU A N 1
ATOM 3638 C CA . GLU A 1 489 ? 10.331 18.858 -31.196 1.00 76.50 489 GLU A CA 1
ATOM 3639 C C . GLU A 1 489 ? 10.264 20.386 -31.326 1.00 76.50 489 GLU A C 1
ATOM 3641 O O . GLU A 1 489 ? 9.200 20.978 -31.141 1.00 76.50 489 GLU A O 1
ATOM 3646 N N . THR A 1 490 ? 11.360 21.044 -31.717 1.00 82.56 490 THR A N 1
ATOM 3647 C CA . THR A 1 490 ? 11.344 22.490 -31.987 1.00 82.56 490 THR A CA 1
ATOM 3648 C C . THR A 1 490 ? 10.448 22.825 -33.175 1.00 82.56 490 THR A C 1
ATOM 3650 O O . THR A 1 490 ? 9.657 23.763 -33.084 1.00 82.56 490 THR A O 1
ATOM 3653 N N . ALA A 1 491 ? 10.479 22.021 -34.242 1.00 77.88 491 ALA A N 1
ATOM 3654 C CA . ALA A 1 491 ? 9.565 22.170 -35.370 1.00 77.88 491 ALA A CA 1
ATOM 3655 C C . ALA A 1 491 ? 8.093 21.991 -34.957 1.00 77.88 491 ALA A C 1
ATOM 3657 O O . ALA A 1 491 ? 7.241 22.762 -35.394 1.00 77.88 491 ALA A O 1
ATOM 3658 N N . ARG A 1 492 ? 7.779 21.023 -34.084 1.00 83.06 492 ARG A N 1
ATOM 3659 C CA . ARG A 1 492 ? 6.418 20.837 -33.544 1.00 83.06 492 ARG A CA 1
ATOM 3660 C C . ARG A 1 492 ? 5.943 22.051 -32.751 1.00 83.06 492 ARG A C 1
ATOM 3662 O O . ARG A 1 492 ? 4.844 22.537 -33.004 1.00 83.06 492 ARG A O 1
ATOM 3669 N N . ARG A 1 493 ? 6.778 22.576 -31.850 1.00 83.81 493 ARG A N 1
ATOM 3670 C CA . ARG A 1 493 ? 6.457 23.777 -31.059 1.00 83.81 493 ARG A CA 1
ATOM 3671 C C . ARG A 1 493 ? 6.279 25.016 -31.929 1.00 83.81 493 ARG A C 1
ATOM 3673 O O . ARG A 1 493 ? 5.414 25.838 -31.649 1.00 83.81 493 ARG A O 1
ATOM 3680 N N . GLU A 1 494 ? 7.067 25.142 -32.993 1.00 84.88 494 GLU A N 1
ATOM 3681 C CA . GLU A 1 494 ? 6.930 26.236 -33.957 1.00 84.88 494 GLU A CA 1
ATOM 3682 C C . GLU A 1 494 ? 5.595 26.154 -34.707 1.00 84.88 494 GLU A C 1
ATOM 3684 O O . GLU A 1 494 ? 4.893 27.156 -34.832 1.00 84.88 494 GLU A O 1
ATOM 3689 N N . VAL A 1 495 ? 5.202 24.953 -35.146 1.00 85.06 495 VAL A N 1
ATOM 3690 C CA . VAL A 1 495 ? 3.898 24.714 -35.784 1.00 85.06 495 VAL A CA 1
ATOM 3691 C C . VAL A 1 495 ? 2.746 25.052 -34.833 1.00 85.06 495 VAL A C 1
ATOM 3693 O O . VAL A 1 495 ? 1.788 25.703 -35.249 1.00 85.06 495 VAL A O 1
ATOM 3696 N N . GLU A 1 496 ? 2.843 24.663 -33.562 1.00 83.50 496 GLU A N 1
ATOM 3697 C CA . GLU A 1 496 ? 1.833 24.974 -32.547 1.00 83.50 496 GLU A CA 1
ATOM 3698 C C . GLU A 1 496 ? 1.754 26.483 -32.257 1.00 83.50 496 GLU A C 1
ATOM 3700 O O . GLU A 1 496 ? 0.661 27.052 -32.245 1.00 83.50 496 GLU A O 1
ATOM 3705 N N . ARG A 1 497 ? 2.898 27.175 -32.133 1.00 89.31 497 ARG A N 1
ATOM 3706 C CA . ARG A 1 497 ? 2.934 28.638 -31.961 1.00 89.31 497 ARG A CA 1
ATOM 3707 C C . ARG A 1 497 ? 2.290 29.359 -33.144 1.00 89.31 497 ARG A C 1
ATOM 3709 O O . ARG A 1 497 ? 1.458 30.241 -32.943 1.00 89.31 497 ARG A O 1
ATOM 3716 N N . LEU A 1 498 ? 2.634 28.960 -34.370 1.00 86.31 498 LEU A N 1
ATOM 3717 C CA . LEU A 1 498 ? 2.061 29.531 -35.591 1.00 86.31 498 LEU A CA 1
ATOM 3718 C C . LEU A 1 498 ? 0.552 29.271 -35.699 1.00 86.31 498 LEU A C 1
ATOM 3720 O O . LEU A 1 498 ? -0.175 30.117 -36.220 1.00 86.31 498 LEU A O 1
ATOM 3724 N N . ALA A 1 499 ? 0.059 28.134 -35.197 1.00 85.19 499 ALA A N 1
ATOM 3725 C CA . ALA A 1 499 ? -1.374 27.855 -35.134 1.00 85.19 499 ALA A CA 1
ATOM 3726 C C . ALA A 1 499 ? -2.097 28.821 -34.178 1.00 85.19 499 ALA A C 1
ATOM 3728 O O . ALA A 1 499 ? -3.110 29.408 -34.562 1.00 85.19 499 ALA A O 1
ATOM 3729 N N . VAL A 1 500 ? -1.535 29.056 -32.986 1.00 88.75 500 VAL A N 1
ATOM 3730 C CA . VAL A 1 500 ? -2.074 30.015 -32.005 1.00 88.75 500 VAL A CA 1
ATOM 3731 C C . VAL A 1 500 ? -2.046 31.450 -32.543 1.00 88.75 500 VAL A C 1
ATOM 3733 O O . VAL A 1 500 ? -3.048 32.161 -32.449 1.00 88.75 500 VAL A O 1
ATOM 3736 N N . GLU A 1 501 ? -0.937 31.880 -33.156 1.00 86.69 501 GLU A N 1
ATOM 3737 C CA . GLU A 1 501 ? -0.821 33.207 -33.782 1.00 86.69 501 GLU A CA 1
ATOM 3738 C C . GLU A 1 501 ? -1.845 33.392 -34.910 1.00 86.69 501 GLU A C 1
ATOM 3740 O O . GLU A 1 501 ? -2.529 34.416 -34.977 1.00 86.69 501 GLU A O 1
ATOM 3745 N N . ARG A 1 502 ? -2.010 32.381 -35.773 1.00 83.88 502 ARG A N 1
ATOM 3746 C CA . ARG A 1 502 ? -2.998 32.409 -36.857 1.00 83.88 502 ARG A CA 1
ATOM 3747 C C . ARG A 1 502 ? -4.418 32.554 -36.320 1.00 83.88 502 ARG A C 1
ATOM 3749 O O . ARG A 1 502 ? -5.211 33.293 -36.903 1.00 83.88 502 ARG A O 1
ATOM 3756 N N . GLU A 1 503 ? -4.744 31.866 -35.232 1.00 85.69 503 GLU A N 1
ATOM 3757 C CA . GLU A 1 503 ? -6.067 31.951 -34.621 1.00 85.69 503 GLU A CA 1
ATOM 3758 C C . GLU A 1 503 ? -6.311 33.316 -33.963 1.00 85.69 503 GLU A C 1
ATOM 3760 O O . GLU A 1 503 ? -7.396 33.881 -34.102 1.00 85.69 503 GLU A O 1
ATOM 3765 N N . ALA A 1 504 ? -5.291 33.904 -33.330 1.00 87.12 504 ALA A N 1
ATOM 3766 C CA . ALA A 1 504 ? -5.362 35.259 -32.787 1.00 87.12 504 ALA A CA 1
ATOM 3767 C C . ALA A 1 504 ? -5.613 36.306 -33.886 1.00 87.12 504 ALA A C 1
ATOM 3769 O O . ALA A 1 504 ? -6.532 37.118 -33.757 1.00 87.12 504 ALA A O 1
ATOM 3770 N N . VAL A 1 505 ? -4.874 36.231 -35.001 1.00 87.12 505 VAL A N 1
ATOM 3771 C CA . VAL A 1 505 ? -5.076 37.105 -36.172 1.00 87.12 505 VAL A CA 1
ATOM 3772 C C . VAL A 1 505 ? -6.478 36.927 -36.758 1.00 87.12 505 VAL A C 1
ATOM 3774 O O . VAL A 1 505 ? -7.111 37.903 -37.164 1.00 87.12 505 VAL A O 1
ATOM 3777 N N . PHE A 1 506 ? -6.994 35.695 -36.789 1.00 82.31 506 PHE A N 1
ATOM 3778 C CA . PHE A 1 506 ? -8.342 35.422 -37.283 1.00 82.31 506 PHE A CA 1
ATOM 3779 C C . PHE A 1 506 ? -9.415 36.071 -36.398 1.00 82.31 506 PHE A C 1
ATOM 3781 O O . PHE A 1 506 ? -10.270 36.791 -36.912 1.00 82.31 506 PHE A O 1
ATOM 3788 N N . ARG A 1 507 ? -9.318 35.911 -35.070 1.00 84.00 507 ARG A N 1
ATOM 3789 C CA . ARG A 1 507 ? -10.239 36.552 -34.111 1.00 84.00 507 ARG A CA 1
ATOM 3790 C C . ARG A 1 507 ? -10.160 38.074 -34.152 1.00 84.00 507 ARG A C 1
ATOM 3792 O O . ARG A 1 507 ? -11.172 38.756 -34.008 1.00 84.00 507 ARG A O 1
ATOM 3799 N N . GLU A 1 508 ? -8.963 38.628 -34.324 1.00 83.38 508 GLU A N 1
ATOM 3800 C CA . GLU A 1 508 ? -8.788 40.075 -34.428 1.00 83.38 508 GLU A CA 1
ATOM 3801 C C . GLU A 1 508 ? -9.414 40.621 -35.715 1.00 83.38 508 GLU A C 1
ATOM 3803 O O . GLU A 1 508 ? -10.123 41.628 -35.681 1.00 83.38 508 GLU A O 1
ATOM 3808 N N . ARG A 1 509 ? -9.259 39.904 -36.834 1.00 78.81 509 ARG A N 1
ATOM 3809 C CA . ARG A 1 509 ? -9.928 40.235 -38.095 1.00 78.81 509 ARG A CA 1
ATOM 3810 C C . ARG A 1 509 ? -11.453 40.179 -37.974 1.00 78.81 509 ARG A C 1
ATOM 3812 O O . ARG A 1 509 ? -12.116 41.075 -38.491 1.00 78.81 509 ARG A O 1
ATOM 3819 N N . GLU A 1 510 ? -12.007 39.177 -37.291 1.00 79.56 510 GLU A N 1
ATOM 3820 C CA . GLU A 1 510 ? -13.451 39.102 -37.018 1.00 79.56 510 GLU A CA 1
ATOM 3821 C C . GLU A 1 510 ? -13.935 40.298 -36.190 1.00 79.56 510 GLU A C 1
ATOM 3823 O O . GLU A 1 510 ? -14.884 40.972 -36.589 1.00 79.56 510 GLU A O 1
ATOM 3828 N N . ARG A 1 511 ? -13.223 40.657 -35.114 1.00 82.56 511 ARG A N 1
ATOM 3829 C CA . ARG A 1 511 ? -13.545 41.852 -34.312 1.00 82.56 511 ARG A CA 1
ATOM 3830 C C . ARG A 1 511 ? -13.469 43.149 -35.115 1.00 82.56 511 ARG A C 1
ATOM 3832 O O . ARG A 1 511 ? -14.317 44.026 -34.943 1.00 82.56 511 ARG A O 1
ATOM 3839 N N . MET A 1 512 ? -12.468 43.304 -35.985 1.00 80.19 512 MET A N 1
ATOM 3840 C CA . MET A 1 512 ? -12.359 44.479 -36.859 1.00 80.19 512 MET A CA 1
ATOM 3841 C C . MET A 1 512 ? -13.519 44.556 -37.858 1.00 80.19 512 MET A C 1
ATOM 3843 O O . MET A 1 512 ? -14.024 45.644 -38.129 1.00 80.19 512 MET A O 1
ATOM 3847 N N . LEU A 1 513 ? -13.972 43.416 -38.386 1.00 77.31 513 LEU A N 1
ATOM 3848 C CA . LEU A 1 513 ? -15.133 43.362 -39.273 1.00 77.31 513 LEU A CA 1
ATOM 3849 C C . LEU A 1 513 ? -16.428 43.711 -38.529 1.00 77.31 513 LEU A C 1
ATOM 3851 O O . LEU A 1 513 ? -17.200 44.526 -39.029 1.00 77.31 513 LEU A O 1
ATOM 3855 N N . GLU A 1 514 ? -16.644 43.174 -37.327 1.00 76.81 514 GLU A N 1
ATOM 3856 C CA . GLU A 1 514 ? -17.816 43.500 -36.501 1.00 76.81 514 GLU A CA 1
ATOM 3857 C C . GLU A 1 514 ? -17.858 44.984 -36.117 1.00 76.81 514 GLU A C 1
ATOM 3859 O O . GLU A 1 514 ? -18.877 45.654 -36.296 1.00 76.81 514 GLU A O 1
ATOM 3864 N N . THR A 1 515 ? -16.740 45.528 -35.632 1.00 79.56 515 THR A N 1
ATOM 3865 C CA . THR A 1 515 ? -16.641 46.950 -35.264 1.00 79.56 515 THR A CA 1
ATOM 3866 C C . THR A 1 515 ? -16.758 47.869 -36.478 1.00 79.56 515 THR A C 1
ATOM 3868 O O . THR A 1 515 ? -17.408 48.913 -36.391 1.00 79.56 515 THR A O 1
ATOM 3871 N N . GLY A 1 516 ? -16.201 47.470 -37.625 1.00 77.19 516 GLY A N 1
ATOM 3872 C CA . GLY A 1 516 ? -16.352 48.173 -38.896 1.00 77.19 516 GLY A CA 1
ATOM 3873 C C . GLY A 1 516 ? -17.803 48.213 -39.377 1.00 77.19 516 GLY A C 1
ATOM 3874 O O . GLY A 1 516 ? -18.299 49.286 -39.721 1.00 77.19 516 GLY A O 1
ATOM 3875 N N . LEU A 1 517 ? -18.512 47.080 -39.341 1.00 75.31 517 LEU A N 1
ATOM 3876 C CA . LEU A 1 517 ? -19.931 46.989 -39.706 1.00 75.31 517 LEU A CA 1
ATOM 3877 C C . LEU A 1 517 ? -20.811 47.819 -38.764 1.00 75.31 517 LEU A C 1
ATOM 3879 O O . LEU A 1 517 ? -21.627 48.614 -39.231 1.00 75.31 517 LEU A O 1
ATOM 3883 N N . ALA A 1 518 ? -20.596 47.717 -37.450 1.00 74.75 518 ALA A N 1
ATOM 3884 C CA . ALA A 1 518 ? -21.322 48.514 -36.462 1.00 74.75 518 ALA A CA 1
ATOM 3885 C C . ALA A 1 518 ? -21.062 50.025 -36.626 1.00 74.75 518 ALA A C 1
ATOM 3887 O O . ALA A 1 518 ? -21.981 50.844 -36.521 1.00 74.75 518 ALA A O 1
ATOM 3888 N N . GLY A 1 519 ? -19.816 50.409 -36.924 1.00 74.69 519 GLY A N 1
ATOM 3889 C CA . GLY A 1 519 ? -19.442 51.788 -37.233 1.00 74.69 519 GLY A CA 1
ATOM 3890 C C . GLY A 1 519 ? -20.105 52.306 -38.511 1.00 74.69 519 GLY A C 1
ATOM 3891 O O . GLY A 1 519 ? -20.609 53.430 -38.529 1.00 74.69 519 GLY A O 1
ATOM 3892 N N . PHE A 1 520 ? -20.173 51.473 -39.551 1.00 72.38 520 PHE A N 1
ATOM 3893 C CA . PHE A 1 520 ? -20.818 51.802 -40.822 1.00 72.38 520 PHE A CA 1
ATOM 3894 C C . PHE A 1 520 ? -22.337 51.972 -40.671 1.00 72.38 520 PHE A C 1
ATOM 3896 O O . PHE A 1 520 ? -22.904 52.947 -41.165 1.00 72.38 520 PHE A O 1
ATOM 3903 N N . GLU A 1 521 ? -23.003 51.091 -39.919 1.00 72.38 521 GLU A N 1
ATOM 3904 C CA . GLU A 1 521 ? -24.432 51.231 -39.610 1.00 72.38 521 GLU A CA 1
ATOM 3905 C C . GLU A 1 521 ? -24.738 52.506 -38.820 1.00 72.38 521 GLU A C 1
ATOM 3907 O O . GLU A 1 521 ? -25.734 53.189 -39.087 1.00 72.38 521 GLU A O 1
ATOM 3912 N N . LYS A 1 522 ? -23.876 52.856 -37.859 1.00 75.94 522 LYS A N 1
ATOM 3913 C CA . LYS A 1 522 ? -24.007 54.094 -37.086 1.00 75.94 522 LYS A CA 1
ATOM 3914 C C . LYS A 1 522 ? -23.833 55.325 -37.977 1.00 75.94 522 LYS A C 1
ATOM 3916 O O . LYS A 1 522 ? -24.670 56.223 -37.926 1.00 75.94 522 LYS A O 1
ATOM 3921 N N . ALA A 1 523 ? -22.816 55.334 -38.840 1.00 73.56 523 ALA A N 1
ATOM 3922 C CA . ALA A 1 523 ? -22.583 56.417 -39.794 1.00 73.56 523 ALA A CA 1
ATOM 3923 C C . ALA A 1 523 ? -23.760 56.590 -40.769 1.00 73.56 523 ALA A C 1
ATOM 3925 O O . ALA A 1 523 ? -24.192 57.716 -41.008 1.00 73.56 523 ALA A O 1
ATOM 3926 N N . LYS A 1 524 ? -24.345 55.487 -41.258 1.00 74.50 524 LYS A N 1
ATOM 3927 C CA . LYS A 1 524 ? -25.547 55.510 -42.107 1.00 74.50 524 LYS A CA 1
ATOM 3928 C C . LYS A 1 524 ? -26.748 56.131 -41.382 1.00 74.50 524 LYS A C 1
ATOM 3930 O O . LYS A 1 524 ? -27.434 56.978 -41.950 1.00 74.50 524 LYS A O 1
ATOM 3935 N N . LYS A 1 525 ? -26.989 55.756 -40.119 1.00 75.38 525 LYS A N 1
ATOM 3936 C CA . LYS A 1 525 ? -28.065 56.340 -39.291 1.00 75.38 525 LYS A CA 1
ATOM 3937 C C . LYS A 1 525 ? -27.836 57.822 -38.985 1.00 75.38 525 LYS A C 1
ATOM 3939 O O . LYS A 1 525 ? -28.794 58.590 -38.931 1.00 75.38 525 LYS A O 1
ATOM 3944 N N . ASP A 1 526 ? -26.591 58.230 -38.768 1.00 76.81 526 ASP A N 1
ATOM 3945 C CA . ASP A 1 526 ? -26.245 59.627 -38.491 1.00 76.81 526 ASP A CA 1
ATOM 3946 C C . ASP A 1 526 ? -26.370 60.500 -39.743 1.00 76.81 526 ASP A C 1
ATOM 3948 O O . ASP A 1 526 ? -26.890 61.613 -39.656 1.00 76.81 526 ASP A O 1
ATOM 3952 N N . LEU A 1 527 ? -25.972 59.984 -40.909 1.00 74.00 527 LEU A N 1
ATOM 3953 C CA . LEU A 1 527 ? -26.163 60.658 -42.191 1.00 74.00 527 LEU A CA 1
ATOM 3954 C C . LEU A 1 527 ? -27.652 60.813 -42.517 1.00 74.00 527 LEU A C 1
ATOM 3956 O O . LEU A 1 527 ? -28.082 61.921 -42.820 1.00 74.00 527 LEU A O 1
ATOM 3960 N N . ALA A 1 528 ? -28.450 59.752 -42.355 1.00 73.00 528 ALA A N 1
ATOM 3961 C CA . ALA A 1 528 ? -29.898 59.813 -42.556 1.00 73.00 528 ALA A CA 1
ATOM 3962 C C . ALA A 1 528 ? -30.553 60.894 -41.678 1.00 73.00 528 ALA A C 1
ATOM 3964 O O . ALA A 1 528 ? -31.337 61.698 -42.174 1.00 73.00 528 ALA A O 1
ATOM 3965 N N . ARG A 1 529 ? -30.160 60.986 -40.398 1.00 76.00 529 ARG A N 1
ATOM 3966 C CA . ARG A 1 529 ? -30.647 62.035 -39.486 1.00 76.00 529 ARG A CA 1
ATOM 3967 C C . ARG A 1 529 ? -30.232 63.445 -39.908 1.00 76.00 529 ARG A C 1
ATOM 3969 O O . ARG A 1 529 ? -31.017 64.374 -39.749 1.00 76.00 529 ARG A O 1
ATOM 3976 N N . ARG A 1 530 ? -29.012 63.625 -40.425 1.00 76.56 530 ARG A N 1
ATOM 3977 C CA . ARG A 1 530 ? -28.527 64.933 -40.905 1.00 76.56 530 ARG A CA 1
ATOM 3978 C C . ARG A 1 530 ? -29.249 65.378 -42.171 1.00 76.56 530 ARG A C 1
ATOM 3980 O O . ARG A 1 530 ? -29.690 66.519 -42.225 1.00 76.56 530 ARG A O 1
ATOM 3987 N N . VAL A 1 531 ? -29.423 64.471 -43.131 1.00 72.88 531 VAL A N 1
ATOM 3988 C CA . VAL A 1 531 ? -30.172 64.729 -44.369 1.00 72.88 531 VAL A CA 1
ATOM 3989 C C . VAL A 1 531 ? -31.630 65.059 -44.053 1.00 72.88 531 VAL A C 1
ATOM 3991 O O . VAL A 1 531 ? -32.188 65.999 -44.609 1.00 72.88 531 VAL A O 1
ATOM 3994 N N . GLU A 1 532 ? -32.250 64.345 -43.112 1.00 71.12 532 GLU A N 1
ATOM 3995 C CA . GLU A 1 532 ? -33.622 64.627 -42.686 1.00 71.12 532 GLU A CA 1
ATOM 3996 C C . GLU A 1 532 ? -33.742 65.993 -41.987 1.00 71.12 532 GLU A C 1
ATOM 3998 O O . GLU A 1 532 ? -34.676 66.747 -42.267 1.00 71.12 532 GLU A O 1
ATOM 4003 N N . ALA A 1 533 ? -32.766 66.361 -41.150 1.00 73.62 533 ALA A N 1
ATOM 4004 C CA . ALA A 1 533 ? -32.702 67.679 -40.520 1.00 73.62 533 ALA A CA 1
ATOM 4005 C C . ALA A 1 533 ? -32.492 68.817 -41.539 1.00 73.62 533 ALA A C 1
ATOM 4007 O O . ALA A 1 533 ? -33.162 69.846 -41.444 1.00 73.62 533 ALA A O 1
ATOM 4008 N N . GLU A 1 534 ? -31.624 68.634 -42.540 1.00 70.19 534 GLU A N 1
ATOM 4009 C CA . GLU A 1 534 ? -31.427 69.609 -43.623 1.00 70.19 534 GLU A CA 1
ATOM 4010 C C . GLU A 1 534 ? -32.660 69.731 -44.523 1.00 70.19 534 GLU A C 1
ATOM 4012 O O . GLU A 1 534 ? -33.074 70.842 -44.844 1.00 70.19 534 GLU A O 1
ATOM 4017 N N . LEU A 1 535 ? -33.315 68.622 -44.882 1.00 66.31 535 LEU A N 1
ATOM 4018 C CA . LEU A 1 535 ? -34.557 68.650 -45.661 1.00 66.31 535 LEU A CA 1
ATOM 4019 C C . LEU A 1 535 ? -35.696 69.340 -44.903 1.00 66.31 535 LEU A C 1
ATOM 4021 O O . LEU A 1 535 ? -36.506 70.037 -45.521 1.00 66.31 535 LEU A O 1
ATOM 4025 N N . GLN A 1 536 ? -35.771 69.177 -43.579 1.00 67.12 536 GLN A N 1
ATOM 4026 C CA . GLN A 1 536 ? -36.724 69.920 -42.753 1.00 67.12 536 GLN A CA 1
ATOM 4027 C C . GLN A 1 536 ? -36.381 71.411 -42.675 1.00 67.12 536 GLN A C 1
ATOM 4029 O O . GLN A 1 536 ? -37.291 72.231 -42.794 1.00 67.12 536 GLN A O 1
ATOM 4034 N N . ALA A 1 537 ? -35.102 71.774 -42.551 1.00 67.12 537 ALA A N 1
ATOM 4035 C CA . ALA A 1 537 ? -34.662 73.169 -42.570 1.00 67.12 537 ALA A CA 1
ATOM 4036 C C . ALA A 1 537 ? -34.974 73.847 -43.918 1.00 67.12 537 ALA A C 1
ATOM 4038 O O . ALA A 1 537 ? -35.580 74.917 -43.950 1.00 67.12 537 ALA A O 1
ATOM 4039 N N . ILE A 1 538 ? -34.687 73.173 -45.036 1.00 63.22 538 ILE A N 1
ATOM 4040 C CA . ILE A 1 538 ? -34.991 73.661 -46.389 1.00 63.22 538 ILE A CA 1
ATOM 4041 C C . ILE A 1 538 ? -36.507 73.787 -46.602 1.00 63.22 538 ILE A C 1
ATOM 4043 O O . ILE A 1 538 ? -36.967 74.770 -47.182 1.00 63.22 538 ILE A O 1
ATOM 4047 N N . ARG A 1 539 ? -37.315 72.835 -46.110 1.00 59.50 539 ARG A N 1
ATOM 4048 C CA . ARG A 1 539 ? -38.788 72.918 -46.177 1.00 59.50 539 ARG A CA 1
ATOM 4049 C C . ARG A 1 539 ? -39.361 74.040 -45.308 1.00 59.50 539 ARG A C 1
ATOM 4051 O O . ARG A 1 539 ? -40.373 74.622 -45.691 1.00 59.50 539 ARG A O 1
ATOM 4058 N N . ALA A 1 540 ? -38.730 74.361 -44.180 1.00 60.59 540 ALA A N 1
ATOM 4059 C CA . ALA A 1 540 ? -39.135 75.467 -43.314 1.00 60.59 540 ALA A CA 1
ATOM 4060 C C . ALA A 1 540 ? -38.785 76.846 -43.911 1.00 60.59 540 ALA A C 1
ATOM 4062 O O . ALA A 1 540 ? -39.523 77.809 -43.704 1.00 60.59 540 ALA A O 1
ATOM 4063 N N . GLU A 1 541 ? -37.719 76.940 -44.710 1.00 57.66 541 GLU A N 1
ATOM 4064 C CA . GLU A 1 541 ? -37.284 78.178 -45.381 1.00 57.66 541 GLU A CA 1
ATOM 4065 C C . GLU A 1 541 ? -37.917 78.392 -46.777 1.00 57.66 541 GLU A C 1
ATOM 4067 O O . GLU A 1 541 ? -37.686 79.411 -47.437 1.00 57.66 541 GLU A O 1
ATOM 4072 N N . ALA A 1 542 ? -38.782 77.472 -47.222 1.00 50.69 542 ALA A N 1
ATOM 4073 C CA . ALA A 1 542 ? -39.334 77.425 -48.578 1.00 50.69 542 ALA A CA 1
ATOM 4074 C C . ALA A 1 542 ? -40.482 78.406 -48.934 1.00 50.69 542 ALA A C 1
ATOM 4076 O O . ALA A 1 542 ? -41.047 78.261 -50.021 1.00 50.69 542 ALA A O 1
ATOM 4077 N N . PRO A 1 543 ? -40.819 79.451 -48.146 1.00 49.44 543 PRO A N 1
ATOM 4078 C CA . PRO A 1 543 ? -41.526 80.586 -48.722 1.00 49.44 543 PRO A CA 1
ATOM 4079 C C . PRO A 1 543 ? -40.854 81.906 -48.337 1.00 49.44 543 PRO A C 1
ATOM 4081 O O . PRO A 1 543 ? -41.385 82.633 -47.503 1.00 49.44 543 PRO A O 1
ATOM 4084 N N . ARG A 1 544 ? -39.708 82.235 -48.956 1.00 44.66 544 ARG A N 1
ATOM 4085 C CA . ARG A 1 544 ? -39.294 83.608 -49.350 1.00 44.66 544 ARG A CA 1
ATOM 4086 C C . ARG A 1 544 ? -37.850 83.633 -49.872 1.00 44.66 544 ARG A C 1
ATOM 4088 O O . ARG A 1 544 ? -36.930 83.972 -49.139 1.00 44.66 544 ARG A O 1
ATOM 4095 N N . ARG A 1 545 ? -37.691 83.411 -51.180 1.00 40.31 545 ARG A N 1
ATOM 4096 C CA . ARG A 1 545 ? -37.007 84.311 -52.141 1.00 40.31 545 ARG A CA 1
ATOM 4097 C C . ARG A 1 545 ? -36.557 83.528 -53.373 1.00 40.31 545 ARG A C 1
ATOM 4099 O O . ARG A 1 545 ? -35.709 82.649 -53.311 1.00 40.31 545 ARG A O 1
ATOM 4106 N N . ALA A 1 546 ? -37.132 83.909 -54.509 1.00 40.72 546 ALA A N 1
ATOM 4107 C CA . ALA A 1 546 ? -36.650 83.551 -55.829 1.00 40.72 546 ALA A CA 1
ATOM 4108 C C . ALA A 1 546 ? -35.371 84.343 -56.135 1.00 40.72 546 ALA A C 1
ATOM 4110 O O . ALA A 1 546 ? -35.323 85.553 -55.911 1.00 40.72 546 ALA A O 1
ATOM 4111 N N . GLY A 1 547 ? -34.358 83.674 -56.683 1.00 39.62 547 GLY A N 1
ATOM 4112 C CA . GLY A 1 547 ? -33.162 84.345 -57.181 1.00 39.62 547 GLY A CA 1
ATOM 4113 C C . GLY A 1 547 ? -31.968 83.417 -57.348 1.00 39.62 547 GLY A C 1
ATOM 4114 O O . GLY A 1 547 ? -31.128 83.342 -56.468 1.00 39.62 547 GLY A O 1
ATOM 4115 N N . ARG A 1 548 ? -31.882 82.766 -58.515 1.00 43.69 548 ARG A N 1
ATOM 4116 C CA . ARG A 1 548 ? -30.636 82.265 -59.129 1.00 43.69 548 ARG A CA 1
ATOM 4117 C C . ARG A 1 548 ? -29.736 81.384 -58.247 1.00 43.69 548 ARG A C 1
ATOM 4119 O O . ARG A 1 548 ? -28.654 81.795 -57.863 1.00 43.69 548 ARG A O 1
ATOM 4126 N N . SER A 1 549 ? -30.141 80.131 -58.058 1.00 44.56 549 SER A N 1
ATOM 4127 C CA . SER A 1 549 ? -29.207 78.988 -57.943 1.00 44.56 549 SER A CA 1
ATOM 4128 C C . SER A 1 549 ? -29.908 77.622 -58.066 1.00 44.56 549 SER A C 1
ATOM 4130 O O . SER A 1 549 ? -29.326 76.594 -57.739 1.00 44.56 549 SER A O 1
ATOM 4132 N N . ALA A 1 550 ? -31.157 77.569 -58.544 1.00 43.84 550 ALA A N 1
ATOM 4133 C CA . ALA A 1 550 ? -31.897 76.308 -58.635 1.00 43.84 550 ALA A CA 1
ATOM 4134 C C . ALA A 1 550 ? -31.318 75.347 -59.694 1.00 43.84 550 ALA A C 1
ATOM 4136 O O . ALA A 1 550 ? -31.489 74.145 -59.570 1.00 43.84 550 ALA A O 1
ATOM 4137 N N . ALA A 1 551 ? -30.570 75.846 -60.685 1.00 43.62 551 ALA A N 1
ATOM 4138 C CA . ALA A 1 551 ? -29.967 75.011 -61.727 1.00 43.62 551 ALA A CA 1
ATOM 4139 C C . ALA A 1 551 ? -28.661 74.305 -61.298 1.00 43.62 551 ALA A C 1
ATOM 4141 O O . ALA A 1 551 ? -28.338 73.263 -61.854 1.00 43.62 551 ALA A O 1
ATOM 4142 N N . SER A 1 552 ? -27.923 74.818 -60.303 1.00 46.69 552 SER A N 1
ATOM 4143 C CA . SER A 1 552 ? -26.686 74.182 -59.807 1.00 46.69 552 SER A CA 1
ATOM 4144 C C . SER A 1 552 ? -26.920 73.235 -58.627 1.00 46.69 552 SER A C 1
ATOM 4146 O O . SER A 1 552 ? -26.101 72.355 -58.381 1.00 46.69 552 SER A O 1
ATOM 4148 N N . VAL A 1 553 ? -28.040 73.391 -57.913 1.00 51.66 553 VAL A N 1
ATOM 4149 C CA . VAL A 1 553 ? -28.426 72.505 -56.802 1.00 51.66 553 VAL A CA 1
ATOM 4150 C C . VAL A 1 553 ? -29.255 71.317 -57.306 1.00 51.66 553 VAL A C 1
ATOM 4152 O O . VAL A 1 553 ? -29.050 70.210 -56.825 1.00 51.66 553 VAL A O 1
ATOM 4155 N N . LEU A 1 554 ? -30.096 71.495 -58.340 1.00 48.91 554 LEU A N 1
ATOM 4156 C CA . LEU A 1 554 ? -30.768 70.372 -59.018 1.00 48.91 554 LEU A CA 1
ATOM 4157 C C . LEU A 1 554 ? -29.775 69.485 -59.790 1.00 48.91 554 LEU A C 1
ATOM 4159 O O . LEU A 1 554 ? -29.884 68.272 -59.705 1.00 48.91 554 LEU A O 1
ATOM 4163 N N . SER A 1 555 ? -28.745 70.060 -60.426 1.00 52.66 555 SER A N 1
ATOM 4164 C CA . SER A 1 555 ? -27.679 69.282 -61.086 1.00 52.66 555 SER A CA 1
ATOM 4165 C C . SER A 1 555 ? -26.808 68.498 -60.095 1.00 52.66 555 SER A C 1
ATOM 4167 O O . SER A 1 555 ? -26.424 67.377 -60.404 1.00 52.66 555 SER A O 1
ATOM 4169 N N . ARG A 1 556 ? -26.538 69.029 -58.892 1.00 53.28 556 ARG A N 1
ATOM 4170 C CA . ARG A 1 556 ? -25.783 68.300 -57.855 1.00 53.28 556 ARG A CA 1
ATOM 4171 C C . ARG A 1 556 ? -26.607 67.230 -57.141 1.00 53.28 556 ARG A C 1
ATOM 4173 O O . ARG A 1 556 ? -26.065 66.178 -56.836 1.00 53.28 556 ARG A O 1
ATOM 4180 N N . ALA A 1 557 ? -27.903 67.461 -56.929 1.00 49.06 557 ALA A N 1
ATOM 4181 C CA . ALA A 1 557 ? -28.802 66.459 -56.356 1.00 49.06 557 ALA A CA 1
ATOM 4182 C C . ALA A 1 557 ? -29.135 65.330 -57.354 1.00 49.06 557 ALA A C 1
ATOM 4184 O O . ALA A 1 557 ? -29.280 64.179 -56.948 1.00 49.06 557 ALA A O 1
ATOM 4185 N N . GLU A 1 558 ? -29.200 65.629 -58.659 1.00 48.50 558 GLU A N 1
ATOM 4186 C CA . GLU A 1 558 ? -29.277 64.617 -59.722 1.00 48.50 558 GLU A CA 1
ATOM 4187 C C . GLU A 1 558 ? -27.957 63.840 -59.865 1.00 48.50 558 GLU A C 1
ATOM 4189 O O . GLU A 1 558 ? -27.999 62.633 -60.087 1.00 48.50 558 GLU A O 1
ATOM 4194 N N . GLU A 1 559 ? -26.793 64.474 -59.665 1.00 47.75 559 GLU A N 1
ATOM 4195 C CA . GLU A 1 559 ? -25.482 63.802 -59.659 1.00 47.75 559 GLU A CA 1
ATOM 4196 C C . GLU A 1 559 ? -25.245 62.937 -58.408 1.00 47.75 559 GLU A C 1
ATOM 4198 O O . GLU A 1 559 ? -24.699 61.842 -58.532 1.00 47.75 559 GLU A O 1
ATOM 4203 N N . GLU A 1 560 ? -25.688 63.363 -57.221 1.00 52.09 560 GLU A N 1
ATOM 4204 C CA . GLU A 1 560 ? -25.576 62.577 -55.981 1.00 52.09 560 GLU A CA 1
ATOM 4205 C C . GLU A 1 560 ? -26.600 61.431 -55.931 1.00 52.09 560 GLU A C 1
ATOM 4207 O O . GLU A 1 560 ? -26.240 60.311 -55.566 1.00 52.09 560 GLU A O 1
ATOM 4212 N N . SER A 1 561 ? -27.831 61.645 -56.417 1.00 46.75 561 SER A N 1
ATOM 4213 C CA . SER A 1 561 ? -28.824 60.573 -56.585 1.00 46.75 561 SER A CA 1
ATOM 4214 C C . SER A 1 561 ? -28.432 59.593 -57.699 1.00 46.75 561 SER A C 1
ATOM 4216 O O . SER A 1 561 ? -28.643 58.389 -57.553 1.00 46.75 561 SER A O 1
ATOM 4218 N N . ALA A 1 562 ? -27.792 60.061 -58.778 1.00 52.28 562 ALA A N 1
ATOM 4219 C CA . ALA A 1 562 ? -27.205 59.183 -59.788 1.00 52.28 562 ALA A CA 1
ATOM 4220 C C . ALA A 1 562 ? -25.986 58.421 -59.245 1.00 52.28 562 ALA A C 1
ATOM 4222 O O . ALA A 1 562 ? -25.805 57.260 -59.600 1.00 52.28 562 ALA A O 1
ATOM 4223 N N . ALA A 1 563 ? -25.173 59.013 -58.365 1.00 51.06 563 ALA A N 1
ATOM 4224 C CA . ALA A 1 563 ? -24.037 58.335 -57.742 1.00 51.06 563 ALA A CA 1
ATOM 4225 C C . ALA A 1 563 ? -24.480 57.250 -56.743 1.00 51.06 563 ALA A C 1
ATOM 4227 O O . ALA A 1 563 ? -23.910 56.157 -56.753 1.00 51.06 563 ALA A O 1
ATOM 4228 N N . GLU A 1 564 ? -25.526 57.499 -55.948 1.00 47.22 564 GLU A N 1
ATOM 4229 C CA . GLU A 1 564 ? -26.131 56.492 -55.065 1.00 47.22 564 GLU A CA 1
ATOM 4230 C C . GLU A 1 564 ? -26.881 55.410 -55.853 1.00 47.22 564 GLU A C 1
ATOM 4232 O O . GLU A 1 564 ? -26.686 54.228 -55.577 1.00 47.22 564 GLU A O 1
ATOM 4237 N N . ALA A 1 565 ? -27.626 55.761 -56.908 1.00 50.03 565 ALA A N 1
ATOM 4238 C CA . ALA A 1 565 ? -28.269 54.782 -57.790 1.00 50.03 565 ALA A CA 1
ATOM 4239 C C . ALA A 1 565 ? -27.248 53.939 -58.574 1.00 50.03 565 ALA A C 1
ATOM 4241 O O . ALA A 1 565 ? -27.486 52.760 -58.827 1.00 50.03 565 ALA A O 1
ATOM 4242 N N . VAL A 1 566 ? -26.087 54.500 -58.932 1.00 54.91 566 VAL A N 1
ATOM 4243 C CA . VAL A 1 566 ? -24.972 53.761 -59.548 1.00 54.91 566 VAL A CA 1
ATOM 4244 C C . VAL A 1 566 ? -24.255 52.882 -58.521 1.00 54.91 566 VAL A C 1
ATOM 4246 O O . VAL A 1 566 ? -23.818 51.790 -58.880 1.00 54.91 566 VAL A O 1
ATOM 4249 N N . ALA A 1 567 ? -24.159 53.295 -57.254 1.00 52.78 567 ALA A N 1
ATOM 4250 C CA . ALA A 1 567 ? -23.575 52.494 -56.177 1.00 52.78 567 ALA A CA 1
ATOM 4251 C C . ALA A 1 567 ? -24.491 51.335 -55.746 1.00 52.78 567 ALA A C 1
ATOM 4253 O O . ALA A 1 567 ? -24.008 50.209 -55.628 1.00 52.78 567 ALA A O 1
ATOM 4254 N N . GLU A 1 568 ? -25.801 51.566 -55.605 1.00 46.53 568 GLU A N 1
ATOM 4255 C CA . GLU A 1 568 ? -26.799 50.514 -55.373 1.00 46.53 568 GLU A CA 1
ATOM 4256 C C . GLU A 1 568 ? -26.935 49.601 -56.592 1.00 46.53 568 GLU A C 1
ATOM 4258 O O . GLU A 1 568 ? -26.875 48.389 -56.433 1.00 46.53 568 GLU A O 1
ATOM 4263 N N . ALA A 1 569 ? -26.972 50.123 -57.826 1.00 52.00 569 ALA A N 1
ATOM 4264 C CA . ALA A 1 569 ? -26.957 49.278 -59.024 1.00 52.00 569 ALA A CA 1
ATOM 4265 C C . ALA A 1 569 ? -25.656 48.471 -59.162 1.00 52.00 569 ALA A C 1
ATOM 4267 O O . ALA A 1 569 ? -25.682 47.377 -59.725 1.00 52.00 569 ALA A O 1
ATOM 4268 N N . ARG A 1 570 ? -24.522 48.969 -58.649 1.00 55.75 570 ARG A N 1
ATOM 4269 C CA . ARG A 1 570 ? -23.248 48.236 -58.603 1.00 55.75 570 ARG A CA 1
ATOM 4270 C C . ARG A 1 570 ? -23.267 47.147 -57.531 1.00 55.75 570 ARG A C 1
ATOM 4272 O O . ARG A 1 570 ? -22.866 46.034 -57.840 1.00 55.75 570 ARG A O 1
ATOM 4279 N N . LEU A 1 571 ? -23.820 47.413 -56.347 1.00 50.72 571 LEU A N 1
ATOM 4280 C CA . LEU A 1 571 ? -24.021 46.420 -55.282 1.00 50.72 571 LEU A CA 1
ATOM 4281 C C . LEU A 1 571 ? -25.045 45.339 -55.671 1.00 50.72 571 LEU A C 1
ATOM 4283 O O . LEU A 1 571 ? -24.796 44.158 -55.446 1.00 50.72 571 LEU A O 1
ATOM 4287 N N . GLU A 1 572 ? -26.149 45.703 -56.328 1.00 49.38 572 GLU A N 1
ATOM 4288 C CA . GLU A 1 572 ? -27.155 44.769 -56.856 1.00 49.38 572 GLU A CA 1
ATOM 4289 C C . GLU A 1 572 ? -26.592 43.948 -58.036 1.00 49.38 572 GLU A C 1
ATOM 4291 O O . GLU A 1 572 ? -26.900 42.761 -58.181 1.00 49.38 572 GLU A O 1
ATOM 4296 N N . ARG A 1 573 ? -25.731 44.552 -58.875 1.00 50.91 573 ARG A N 1
ATOM 4297 C CA . ARG A 1 573 ? -25.005 43.873 -59.967 1.00 50.91 573 ARG A CA 1
ATOM 4298 C C . ARG A 1 573 ? -23.941 42.915 -59.432 1.00 50.91 573 ARG A C 1
ATOM 4300 O O . ARG A 1 573 ? -23.853 41.801 -59.940 1.00 50.91 573 ARG A O 1
ATOM 4307 N N . ASP A 1 574 ? -23.207 43.298 -58.391 1.00 49.78 574 ASP A N 1
ATOM 4308 C CA . ASP A 1 574 ? -22.210 42.453 -57.725 1.00 49.78 574 ASP A CA 1
ATOM 4309 C C . ASP A 1 574 ? -22.891 41.305 -56.945 1.00 49.78 574 ASP A C 1
ATOM 4311 O O . ASP A 1 574 ? -22.410 40.171 -56.959 1.00 49.78 574 ASP A O 1
ATOM 4315 N N . ARG A 1 575 ? -24.087 41.532 -56.375 1.00 48.41 575 ARG A N 1
ATOM 4316 C CA . ARG A 1 575 ? -24.915 40.473 -55.766 1.00 48.41 575 ARG A CA 1
ATOM 4317 C C . ARG A 1 575 ? -25.476 39.497 -56.807 1.00 48.41 575 ARG A C 1
ATOM 4319 O O . ARG A 1 575 ? -25.478 38.292 -56.571 1.00 48.41 575 ARG A O 1
ATOM 4326 N N . ARG A 1 576 ? -25.877 39.983 -57.989 1.00 49.28 576 ARG A N 1
ATOM 4327 C CA . ARG A 1 576 ? -26.287 39.134 -59.129 1.00 49.28 576 ARG A CA 1
ATOM 4328 C C . ARG A 1 576 ? -25.119 38.373 -59.770 1.00 49.28 576 ARG A C 1
ATOM 4330 O O . ARG A 1 576 ? -25.347 37.297 -60.318 1.00 49.28 576 ARG A O 1
ATOM 4337 N N . ALA A 1 577 ? -23.889 38.886 -59.687 1.00 49.44 577 ALA A N 1
ATOM 4338 C CA . ALA A 1 577 ? -22.678 38.174 -60.111 1.00 49.44 577 ALA A CA 1
ATOM 4339 C C . ALA A 1 577 ? -22.338 36.991 -59.177 1.00 49.44 577 ALA A C 1
ATOM 4341 O O . ALA A 1 577 ? -21.821 35.970 -59.624 1.00 49.44 577 ALA A O 1
ATOM 4342 N N . LEU A 1 578 ? -22.711 37.071 -57.893 1.00 47.88 578 LEU A N 1
ATOM 4343 C CA . LEU A 1 578 ? -22.573 35.970 -56.928 1.00 47.88 578 LEU A CA 1
ATOM 4344 C C . LEU A 1 578 ? -23.633 34.856 -57.093 1.00 47.88 578 LEU A C 1
ATOM 4346 O O . LEU A 1 578 ? -23.401 33.729 -56.653 1.00 47.88 578 LEU A O 1
ATOM 4350 N N . GLU A 1 579 ? -24.750 35.129 -57.778 1.00 51.59 579 GLU A N 1
ATOM 4351 C CA . GLU A 1 579 ? -25.863 34.188 -58.014 1.00 51.59 579 GLU A CA 1
ATOM 4352 C C . GLU A 1 579 ? -25.758 33.369 -59.319 1.00 51.59 579 GLU A C 1
ATOM 4354 O O . GLU A 1 579 ? -26.704 32.671 -59.694 1.00 51.59 579 GLU A O 1
ATOM 4359 N N . VAL A 1 580 ? -24.626 33.406 -60.031 1.00 62.81 580 VAL A N 1
ATOM 4360 C CA . VAL A 1 580 ? -24.417 32.517 -61.186 1.00 62.81 580 VAL A CA 1
ATOM 4361 C C . VAL A 1 580 ? -24.420 31.066 -60.700 1.00 62.81 580 VAL A C 1
ATOM 4363 O O . VAL A 1 580 ? -23.599 30.692 -59.862 1.00 62.81 580 VAL A O 1
ATOM 4366 N N . SER A 1 581 ? -25.358 30.262 -61.209 1.00 67.44 581 SER A N 1
ATOM 4367 C CA . SER A 1 581 ? -25.533 28.854 -60.840 1.00 67.44 581 SER A CA 1
ATOM 4368 C C . SER A 1 581 ? -25.081 27.927 -61.970 1.00 67.44 581 SER A C 1
ATOM 4370 O O . SER A 1 581 ? -25.030 28.315 -63.138 1.00 67.44 581 SER A O 1
ATOM 4372 N N . VAL A 1 582 ? -24.759 26.676 -61.633 1.00 70.19 582 VAL A N 1
ATOM 4373 C CA . VAL A 1 582 ? -24.414 25.651 -62.630 1.00 70.19 582 VAL A CA 1
ATOM 4374 C C . VAL A 1 582 ? -25.573 25.481 -63.622 1.00 70.19 582 VAL A C 1
ATOM 4376 O O . VAL A 1 582 ? -26.716 25.275 -63.217 1.00 70.19 582 VAL A O 1
ATOM 4379 N N . GLY A 1 583 ? -25.275 25.591 -64.918 1.00 66.88 583 GLY A N 1
ATOM 4380 C CA . GLY A 1 583 ? -26.242 25.543 -66.019 1.00 66.88 583 GLY A CA 1
ATOM 4381 C C . GLY A 1 583 ? -26.641 26.904 -66.605 1.00 66.88 583 GLY A C 1
ATOM 4382 O O . GLY A 1 583 ? -27.282 26.937 -67.655 1.00 66.88 583 GLY A O 1
ATOM 4383 N N . ASP A 1 584 ? -26.251 28.026 -65.991 1.00 74.94 584 ASP A N 1
ATOM 4384 C CA . ASP A 1 584 ? -26.508 29.358 -66.548 1.00 74.94 584 ASP A CA 1
ATOM 4385 C C . ASP A 1 584 ? -25.526 29.725 -67.674 1.00 74.94 584 ASP A C 1
ATOM 4387 O O . ASP A 1 584 ? -24.348 29.357 -67.650 1.00 74.94 584 ASP A O 1
ATOM 4391 N N . ARG A 1 585 ? -25.994 30.510 -68.657 1.00 75.38 585 ARG A N 1
ATOM 4392 C CA . ARG A 1 585 ? -25.129 31.120 -69.678 1.00 75.38 585 ARG A CA 1
ATOM 4393 C C . ARG A 1 585 ? -24.539 32.427 -69.142 1.00 75.38 585 ARG A C 1
ATOM 4395 O O . ARG A 1 585 ? -25.279 33.337 -68.756 1.00 75.38 585 ARG A O 1
ATOM 4402 N N . ALA A 1 586 ? -23.215 32.521 -69.110 1.00 76.44 586 ALA A N 1
ATOM 4403 C CA . ALA A 1 586 ? -22.478 33.653 -68.562 1.00 76.44 586 ALA A CA 1
ATOM 4404 C C . ALA A 1 586 ? -21.373 34.123 -69.519 1.00 76.44 586 ALA A C 1
ATOM 4406 O O . ALA A 1 586 ? -20.837 33.356 -70.319 1.00 76.44 586 ALA A O 1
ATOM 4407 N N . ARG A 1 587 ? -21.046 35.412 -69.445 1.00 81.38 587 ARG A N 1
ATOM 4408 C CA . ARG A 1 587 ? -19.966 36.056 -70.195 1.00 81.38 587 ARG A CA 1
ATOM 4409 C C . ARG A 1 587 ? -18.890 36.529 -69.227 1.00 81.38 587 ARG A C 1
ATOM 4411 O O . ARG A 1 587 ? -19.215 37.057 -68.167 1.00 81.38 587 ARG A O 1
ATOM 4418 N N . VAL A 1 588 ? -17.625 36.383 -69.612 1.00 79.12 588 VAL A N 1
ATOM 4419 C CA . VAL A 1 588 ? -16.493 36.890 -68.825 1.00 79.12 588 VAL A CA 1
ATOM 4420 C C . VAL A 1 588 ? -16.344 38.395 -69.041 1.00 79.12 588 VAL A C 1
ATOM 4422 O O . VAL A 1 588 ? -16.193 38.863 -70.176 1.00 79.12 588 VAL A O 1
ATOM 4425 N N . ARG A 1 589 ? -16.376 39.164 -67.954 1.00 72.88 589 ARG A N 1
ATOM 4426 C CA . ARG A 1 589 ? -16.267 40.625 -67.954 1.00 72.88 589 ARG A CA 1
ATOM 4427 C C . ARG A 1 589 ? -14.953 41.063 -68.616 1.00 72.88 589 ARG A C 1
ATOM 4429 O O . ARG A 1 589 ? -13.887 40.552 -68.306 1.00 72.88 589 ARG A O 1
ATOM 4436 N N . GLY A 1 590 ? -15.030 42.006 -69.557 1.00 64.44 590 GLY A N 1
ATOM 4437 C CA . GLY A 1 590 ? -13.855 42.527 -70.275 1.00 64.44 590 GLY A CA 1
ATOM 4438 C C . GLY A 1 590 ? -13.393 41.701 -71.485 1.00 64.44 590 GLY A C 1
ATOM 4439 O O . GLY A 1 590 ? -12.483 42.132 -72.189 1.00 64.44 590 GLY A O 1
ATOM 4440 N N . THR A 1 591 ? -14.038 40.569 -71.795 1.00 69.75 591 THR A N 1
ATOM 4441 C CA . THR A 1 591 ? -13.760 39.793 -73.017 1.00 69.75 591 THR A CA 1
ATOM 4442 C C . THR A 1 591 ? -15.029 39.544 -73.839 1.00 69.75 591 THR A C 1
ATOM 4444 O O . THR A 1 591 ? -16.150 39.773 -73.386 1.00 69.75 591 THR A O 1
ATOM 4447 N N . LYS A 1 592 ? -14.864 39.068 -75.080 1.00 66.06 592 LYS A N 1
ATOM 4448 C CA . LYS A 1 592 ? -15.986 38.621 -75.925 1.00 66.06 592 LYS A CA 1
ATOM 4449 C C . LYS A 1 592 ? -16.400 37.163 -75.658 1.00 66.06 592 LYS A C 1
ATOM 4451 O O . LYS A 1 592 ? -17.221 36.649 -76.404 1.00 66.06 592 LYS A O 1
ATOM 4456 N N . ALA A 1 593 ? -15.835 36.494 -74.648 1.00 66.81 593 ALA A N 1
ATOM 4457 C CA . ALA A 1 593 ? -16.077 35.076 -74.393 1.00 66.81 593 ALA A CA 1
ATOM 4458 C C . ALA A 1 593 ? -17.384 34.848 -73.610 1.00 66.81 593 ALA A C 1
ATOM 4460 O O . ALA A 1 593 ? -17.505 35.272 -72.459 1.00 66.81 593 ALA A O 1
ATOM 4461 N N . ASP A 1 594 ? -18.349 34.162 -74.229 1.00 76.38 594 ASP A N 1
ATOM 4462 C CA . ASP A 1 594 ? -19.614 33.721 -73.631 1.00 76.38 594 ASP A CA 1
ATOM 4463 C C . ASP A 1 594 ? -19.780 32.192 -73.687 1.00 76.38 594 ASP A C 1
ATOM 4465 O O . ASP A 1 594 ? -19.406 31.541 -74.663 1.00 76.38 594 ASP A O 1
ATOM 4469 N N . GLY A 1 595 ? -20.320 31.604 -72.616 1.00 75.38 595 GLY A N 1
ATOM 4470 C CA . GLY A 1 595 ? -20.390 30.153 -72.441 1.00 75.38 595 GLY A CA 1
ATOM 4471 C C . GLY A 1 595 ? -21.369 29.710 -71.355 1.00 75.38 595 GLY A C 1
ATOM 4472 O O . GLY A 1 595 ? -22.054 30.535 -70.756 1.00 75.38 595 GLY A O 1
ATOM 4473 N N . VAL A 1 596 ? -21.470 28.404 -71.107 1.00 82.00 596 VAL A N 1
ATOM 4474 C CA . VAL A 1 596 ? -22.321 27.838 -70.039 1.00 82.00 596 VAL A CA 1
ATOM 4475 C C . VAL A 1 596 ? -21.462 27.475 -68.833 1.00 82.00 596 VAL A C 1
ATOM 4477 O O . VAL A 1 596 ? -20.378 26.917 -68.994 1.00 82.00 596 VAL A O 1
ATOM 4480 N N . VAL A 1 597 ? -21.926 27.794 -67.624 1.00 79.94 597 VAL A N 1
ATOM 4481 C CA . VAL A 1 597 ? -21.228 27.441 -66.382 1.00 79.94 597 VAL A CA 1
ATOM 4482 C C . VAL A 1 597 ? -21.457 25.967 -66.069 1.00 79.94 597 VAL A C 1
ATOM 4484 O O . VAL A 1 597 ? -22.588 25.546 -65.831 1.00 79.94 597 VAL A O 1
ATOM 4487 N N . VAL A 1 598 ? -20.381 25.183 -66.078 1.00 77.38 598 VAL A N 1
ATOM 4488 C CA . VAL A 1 598 ? -20.423 23.717 -65.945 1.00 77.38 598 VAL A CA 1
ATOM 4489 C C . VAL A 1 598 ? -20.266 23.273 -64.495 1.00 77.38 598 VAL A C 1
ATOM 4491 O O . VAL A 1 598 ? -20.912 22.323 -64.067 1.00 77.38 598 VAL A O 1
ATOM 4494 N N . SER A 1 599 ? -19.424 23.959 -63.726 1.00 71.38 599 SER A N 1
ATOM 4495 C CA . SER A 1 599 ? -19.236 23.697 -62.300 1.00 71.38 599 SER A CA 1
ATOM 4496 C C . SER A 1 599 ? -18.730 24.945 -61.584 1.00 71.38 599 SER A C 1
ATOM 4498 O O . SER A 1 599 ? -18.185 25.866 -62.200 1.00 71.38 599 SER A O 1
ATOM 4500 N N . ILE A 1 600 ? -18.945 24.983 -60.272 1.00 75.88 600 ILE A N 1
ATOM 4501 C CA . ILE A 1 600 ? -18.530 26.073 -59.394 1.00 75.88 600 ILE A CA 1
ATOM 4502 C C . ILE A 1 600 ? -17.748 25.463 -58.233 1.00 75.88 600 ILE A C 1
ATOM 4504 O O . ILE A 1 600 ? -18.268 24.600 -57.529 1.00 75.88 600 ILE A O 1
ATOM 4508 N N . GLU A 1 601 ? -16.518 25.926 -58.029 1.00 65.75 601 GLU A N 1
ATOM 4509 C CA . GLU A 1 601 ? -15.587 25.428 -57.015 1.00 65.75 601 GLU A CA 1
ATOM 4510 C C . GLU A 1 601 ? -15.091 26.614 -56.174 1.00 65.75 601 GLU A C 1
ATOM 4512 O O . GLU A 1 601 ? -14.147 27.323 -56.526 1.00 65.75 601 GLU A O 1
ATOM 4517 N N . GLY A 1 602 ? -15.773 26.868 -55.054 1.00 68.88 602 GLY A N 1
ATOM 4518 C CA . GLY A 1 602 ? -15.446 27.973 -54.150 1.00 68.88 602 GLY A CA 1
ATOM 4519 C C . GLY A 1 602 ? -15.584 29.349 -54.816 1.00 68.88 602 GLY A C 1
ATOM 4520 O O . GLY A 1 602 ? -16.697 29.776 -55.147 1.00 68.88 602 GLY A O 1
ATOM 4521 N N . ALA A 1 603 ? -14.453 30.048 -54.971 1.00 64.75 603 ALA A N 1
ATOM 4522 C CA . ALA A 1 603 ? -14.365 31.391 -55.552 1.00 64.75 603 ALA A CA 1
ATOM 4523 C C . ALA A 1 603 ? -14.260 31.405 -57.093 1.00 64.75 603 ALA A C 1
ATOM 4525 O O . ALA A 1 603 ? -14.452 32.462 -57.697 1.00 64.75 603 ALA A O 1
ATOM 4526 N N . ASP A 1 604 ? -14.031 30.249 -57.728 1.00 72.50 604 ASP A N 1
ATOM 4527 C CA . ASP A 1 604 ? -13.878 30.112 -59.181 1.00 72.50 604 ASP A CA 1
ATOM 4528 C C . ASP A 1 604 ? -15.013 29.288 -59.808 1.00 72.50 604 ASP A C 1
ATOM 4530 O O . ASP A 1 604 ? -15.652 28.456 -59.159 1.00 72.50 604 ASP A O 1
ATOM 4534 N N . ALA A 1 605 ? -15.270 29.511 -61.096 1.00 78.25 605 ALA A N 1
ATOM 4535 C CA . ALA A 1 605 ? -16.235 28.759 -61.888 1.00 78.25 605 ALA A CA 1
ATOM 4536 C C . ALA A 1 605 ? -15.646 28.336 -63.239 1.00 78.25 605 ALA A C 1
ATOM 4538 O O . ALA A 1 605 ? -14.837 29.040 -63.849 1.00 78.25 605 ALA A O 1
ATOM 4539 N N . TRP A 1 606 ? -16.071 27.169 -63.717 1.00 78.56 606 TRP A N 1
ATOM 4540 C CA . TRP A 1 606 ? -15.677 26.634 -65.015 1.00 78.56 606 TRP A CA 1
ATOM 4541 C C . TRP A 1 606 ? -16.715 26.999 -66.077 1.00 78.56 606 TRP A C 1
ATOM 4543 O O . TRP A 1 606 ? -17.858 26.541 -66.025 1.00 78.56 606 TRP A O 1
ATOM 4553 N N . LEU A 1 607 ? -16.305 27.811 -67.052 1.00 80.62 607 LEU A N 1
ATOM 4554 C CA . LEU A 1 607 ? -17.126 28.258 -68.175 1.00 80.62 607 LEU A CA 1
ATOM 4555 C C . LEU A 1 607 ? -16.751 27.485 -69.446 1.00 80.62 607 LEU A C 1
ATOM 4557 O O . LEU A 1 607 ? -15.579 27.424 -69.824 1.00 80.62 607 LEU A O 1
ATOM 4561 N N . GLU A 1 608 ? -17.743 26.917 -70.126 1.00 78.50 608 GLU A N 1
ATOM 4562 C CA . GLU A 1 608 ? -17.570 26.250 -71.416 1.00 78.50 608 GLU A CA 1
ATOM 4563 C C . GLU A 1 608 ? -18.039 27.161 -72.555 1.00 78.50 608 GLU A C 1
ATOM 4565 O O . GLU A 1 608 ? -19.237 27.385 -72.739 1.00 78.50 608 GLU A O 1
ATOM 4570 N N . ALA A 1 609 ? -17.080 27.701 -73.310 1.00 74.62 609 ALA A N 1
ATOM 4571 C CA . ALA A 1 609 ? -17.300 28.636 -74.411 1.00 74.62 609 ALA A CA 1
ATOM 4572 C C . ALA A 1 609 ? -16.698 28.059 -75.703 1.00 74.62 609 ALA A C 1
ATOM 4574 O O . ALA A 1 609 ? -15.507 27.747 -75.761 1.00 74.62 609 ALA A O 1
ATOM 4575 N N . GLY A 1 610 ? -17.521 27.872 -76.742 1.00 61.97 610 GLY A N 1
ATOM 4576 C CA . GLY A 1 610 ? -17.064 27.378 -78.051 1.00 61.97 610 GLY A CA 1
ATOM 4577 C C . GLY A 1 610 ? -16.352 26.013 -78.019 1.00 61.97 610 GLY A C 1
ATOM 4578 O O . GLY A 1 610 ? -15.395 25.812 -78.762 1.00 61.97 610 GLY A O 1
ATOM 4579 N N . GLY A 1 611 ? -16.773 25.100 -77.133 1.00 61.47 611 GLY A N 1
ATOM 4580 C CA . GLY A 1 611 ? -16.207 23.747 -77.003 1.00 61.47 611 GLY A CA 1
ATOM 4581 C C . GLY A 1 611 ? -14.905 23.650 -76.196 1.00 61.47 611 GLY A C 1
ATOM 4582 O O . GLY A 1 611 ? -14.271 22.597 -76.183 1.00 61.47 611 GLY A O 1
ATOM 4583 N N . LYS A 1 612 ? -14.480 24.728 -75.521 1.00 59.88 612 LYS A N 1
ATOM 4584 C CA . LYS A 1 612 ? -13.316 24.740 -74.619 1.00 59.88 612 LYS A CA 1
ATOM 4585 C C . LYS A 1 612 ? -13.729 25.198 -73.222 1.00 59.88 612 LYS A C 1
ATOM 4587 O O . LYS A 1 612 ? -14.512 26.135 -73.081 1.00 59.88 612 LYS A O 1
ATOM 4592 N N . ARG A 1 613 ? -13.176 24.550 -72.191 1.00 76.50 613 ARG A N 1
ATOM 4593 C CA . ARG A 1 613 ? -13.402 24.900 -70.780 1.00 76.50 613 ARG A CA 1
ATOM 4594 C C . ARG A 1 613 ? -12.320 25.838 -70.266 1.00 76.50 613 ARG A C 1
ATOM 4596 O O . ARG A 1 613 ? -11.133 25.583 -70.469 1.00 76.50 613 ARG A O 1
ATOM 4603 N N . MET A 1 614 ? -12.736 26.893 -69.580 1.00 78.00 614 MET A N 1
ATOM 4604 C CA . MET A 1 614 ? -11.855 27.862 -68.933 1.00 78.00 614 MET A CA 1
ATOM 4605 C C . MET A 1 614 ? -12.287 28.115 -67.491 1.00 78.00 614 MET A C 1
ATOM 4607 O O . MET A 1 614 ? -13.479 28.149 -67.194 1.00 78.00 614 MET A O 1
ATOM 4611 N N . ARG A 1 615 ? -11.303 28.279 -66.603 1.00 80.75 615 ARG A N 1
ATOM 4612 C CA . ARG A 1 615 ? -11.512 28.644 -65.200 1.00 80.75 615 ARG A CA 1
ATOM 4613 C C . ARG A 1 615 ? -11.524 30.161 -65.091 1.00 80.75 615 ARG A C 1
ATOM 4615 O O . ARG A 1 615 ? -10.593 30.807 -65.566 1.00 80.75 615 ARG A O 1
ATOM 4622 N N . VAL A 1 616 ? -12.576 30.703 -64.493 1.00 79.81 616 VAL A N 1
ATOM 4623 C CA . VAL A 1 616 ? -12.803 32.143 -64.373 1.00 79.81 616 VAL A CA 1
ATOM 4624 C C . VAL A 1 616 ? -13.269 32.450 -62.946 1.00 79.81 616 VAL A C 1
ATOM 4626 O O . VAL A 1 616 ? -14.148 31.740 -62.447 1.00 79.81 616 VAL A O 1
ATOM 4629 N N . PRO A 1 617 ? -12.726 33.484 -62.280 1.00 78.12 617 PRO A N 1
ATOM 4630 C CA . PRO A 1 617 ? -13.226 33.922 -60.982 1.00 78.12 617 PRO A CA 1
ATOM 4631 C C . PRO A 1 617 ? -14.715 34.269 -61.053 1.00 78.12 617 PRO A C 1
ATOM 4633 O O . PRO A 1 617 ? -15.168 34.928 -61.992 1.00 78.12 617 PRO A O 1
ATOM 4636 N N . ARG A 1 618 ? -15.504 33.857 -60.055 1.00 74.94 618 ARG A N 1
ATOM 4637 C CA . ARG A 1 618 ? -16.969 34.063 -60.061 1.00 74.94 618 ARG A CA 1
ATOM 4638 C C . ARG A 1 618 ? -17.364 35.537 -60.110 1.00 74.94 618 ARG A C 1
ATOM 4640 O O . ARG A 1 618 ? -18.380 35.879 -60.700 1.00 74.94 618 ARG A O 1
ATOM 4647 N N . THR A 1 619 ? -16.537 36.403 -59.535 1.00 71.44 619 THR A N 1
ATOM 4648 C CA . THR A 1 619 ? -16.699 37.863 -59.549 1.00 71.44 619 THR A CA 1
ATOM 4649 C C . THR A 1 619 ? -16.534 38.482 -60.941 1.00 71.44 619 THR A C 1
ATOM 4651 O O . THR A 1 619 ? -16.949 39.620 -61.157 1.00 71.44 619 THR A O 1
ATOM 4654 N N . GLU A 1 620 ? -15.953 37.749 -61.896 1.00 74.75 620 GLU A N 1
ATOM 4655 C CA . GLU A 1 620 ? -15.732 38.188 -63.278 1.00 74.75 620 GLU A CA 1
ATOM 4656 C C . GLU A 1 620 ? -16.766 37.620 -64.266 1.00 74.75 620 GLU A C 1
ATOM 4658 O O . GLU A 1 620 ? -16.691 37.906 -65.463 1.00 74.75 620 GLU A O 1
ATOM 4663 N N . LEU A 1 621 ? -17.750 36.844 -63.798 1.00 73.88 621 LEU A N 1
ATOM 4664 C CA . LEU A 1 621 ? -18.809 36.274 -64.632 1.00 73.88 621 LEU A CA 1
ATOM 4665 C C . LEU A 1 621 ? -20.101 37.095 -64.558 1.00 73.88 621 LEU A C 1
ATOM 4667 O O . LEU A 1 621 ? -20.638 37.358 -63.486 1.00 73.88 621 LEU A O 1
ATOM 4671 N N . GLU A 1 622 ? -20.651 37.440 -65.724 1.00 73.19 622 GLU A N 1
ATOM 4672 C CA . GLU A 1 622 ? -21.937 38.130 -65.851 1.00 73.19 622 GLU A CA 1
ATOM 4673 C C . GLU A 1 622 ? -22.962 37.232 -66.562 1.00 73.19 622 GLU A C 1
ATOM 4675 O O . GLU A 1 622 ? -22.765 36.816 -67.708 1.00 73.19 622 GLU A O 1
ATOM 4680 N N . ARG A 1 623 ? -24.083 36.926 -65.895 1.00 70.94 623 ARG A N 1
ATOM 4681 C CA . ARG A 1 623 ? -25.182 36.136 -66.475 1.00 70.94 623 ARG A CA 1
ATOM 4682 C C . ARG A 1 623 ? -25.823 36.892 -67.640 1.00 70.94 623 ARG A C 1
ATOM 4684 O O . ARG A 1 623 ? -26.191 38.057 -67.503 1.00 70.94 623 ARG A O 1
ATOM 4691 N N . THR A 1 624 ? -26.013 36.228 -68.777 1.00 65.50 624 THR A N 1
ATOM 4692 C CA . THR A 1 624 ? -26.709 36.820 -69.931 1.00 65.50 624 THR A CA 1
ATOM 4693 C C . THR A 1 624 ? -28.196 36.460 -69.883 1.00 65.50 624 THR A C 1
ATOM 4695 O O . THR A 1 624 ? -28.570 35.291 -69.846 1.00 65.50 624 THR A O 1
ATOM 4698 N N . ALA A 1 625 ? -29.061 37.478 -69.829 1.00 46.44 625 ALA A N 1
ATOM 4699 C CA . ALA A 1 625 ? -30.506 37.322 -69.680 1.00 46.44 625 ALA A CA 1
ATOM 4700 C C . ALA A 1 625 ? -31.172 36.864 -70.992 1.00 46.44 625 ALA A C 1
ATOM 4702 O O . ALA A 1 625 ? -31.736 37.656 -71.739 1.00 46.44 625 ALA A O 1
ATOM 4703 N N . SER A 1 626 ? -31.132 35.563 -71.258 1.00 38.06 626 SER A N 1
ATOM 4704 C CA . SER A 1 626 ? -32.074 34.890 -72.156 1.00 38.06 626 SER A CA 1
ATOM 4705 C C . SER A 1 626 ? -32.477 33.573 -71.499 1.00 38.06 626 SER A C 1
ATOM 4707 O O . SER A 1 626 ? -31.687 32.634 -71.431 1.00 38.06 626 SER A O 1
ATOM 4709 N N . LEU A 1 627 ? -33.680 33.555 -70.924 1.00 36.81 627 LEU A N 1
ATOM 4710 C CA . LEU A 1 627 ? -34.222 32.447 -70.142 1.00 36.81 627 LEU A CA 1
ATOM 4711 C C . LEU A 1 627 ? -3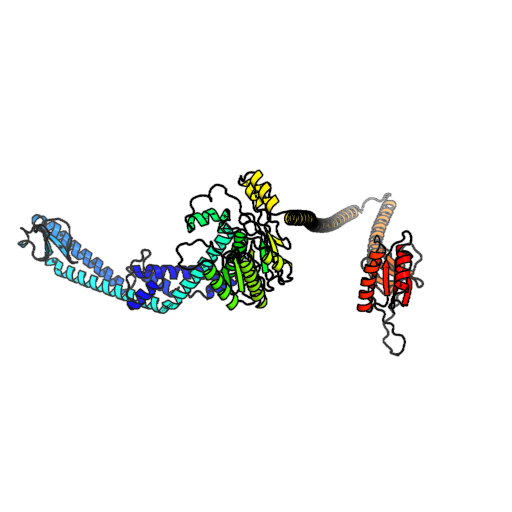4.658 31.295 -71.055 1.00 36.81 627 LEU A C 1
ATOM 4713 O O . LEU A 1 627 ? -35.595 31.468 -71.826 1.00 36.81 627 LEU A O 1
ATOM 4717 N N . GLN A 1 628 ? -34.063 30.112 -70.885 1.00 32.88 628 GLN A N 1
ATOM 4718 C CA . GLN A 1 628 ? -34.719 28.820 -71.124 1.00 32.88 628 GLN A CA 1
ATOM 4719 C C . GLN A 1 628 ? -34.061 27.747 -70.237 1.00 32.88 628 GLN A C 1
ATOM 4721 O O . GLN A 1 628 ? -32.946 27.302 -70.493 1.00 32.88 628 GLN A O 1
ATOM 4726 N N . LYS A 1 629 ? -34.756 27.343 -69.164 1.00 32.69 629 LYS A N 1
ATOM 4727 C CA . LYS A 1 629 ? -34.429 26.139 -68.380 1.00 32.69 629 LYS A CA 1
ATOM 4728 C C . LYS A 1 629 ? -34.794 24.911 -69.217 1.00 32.69 629 LYS A C 1
ATOM 4730 O O . LYS A 1 629 ? -35.960 24.762 -69.573 1.00 32.69 629 LYS A O 1
ATOM 4735 N N . VAL A 1 630 ? -33.839 24.019 -69.481 1.00 32.44 630 VAL A N 1
ATOM 4736 C CA . VAL A 1 630 ? -34.126 22.692 -70.051 1.00 32.44 630 VAL A CA 1
ATOM 4737 C C . VAL A 1 630 ? -34.139 21.657 -68.922 1.00 32.44 630 VAL A C 1
ATOM 4739 O O . VAL A 1 630 ? -33.192 21.556 -68.147 1.00 32.44 630 VAL A O 1
ATOM 4742 N N . ALA A 1 631 ? -35.260 20.943 -68.809 1.00 30.45 631 ALA A N 1
ATOM 4743 C CA . ALA A 1 631 ? -35.554 19.907 -67.816 1.00 30.45 631 ALA A CA 1
ATOM 4744 C C . ALA A 1 631 ? -34.831 18.571 -68.117 1.00 30.45 631 ALA A C 1
ATOM 4746 O O . ALA A 1 631 ? -34.460 18.329 -69.269 1.00 30.45 631 ALA A O 1
ATOM 4747 N N . PRO A 1 632 ? -34.652 17.673 -67.124 1.00 34.69 632 PRO A N 1
ATOM 4748 C CA . PRO A 1 632 ? -33.908 16.432 -67.306 1.00 34.69 632 PRO A CA 1
ATOM 4749 C C . PRO A 1 632 ? -34.772 15.381 -68.010 1.00 34.69 632 PRO A C 1
ATOM 4751 O O . PRO A 1 632 ? -35.954 15.224 -67.695 1.00 34.69 632 PRO A O 1
ATOM 4754 N N . ARG A 1 633 ? -34.186 14.620 -68.943 1.00 27.73 633 ARG A N 1
ATOM 4755 C CA . ARG A 1 633 ? -34.849 13.463 -69.558 1.00 27.73 633 ARG A CA 1
ATOM 4756 C C . ARG A 1 633 ? -34.115 12.170 -69.221 1.00 27.73 633 ARG A C 1
ATOM 4758 O O . ARG A 1 633 ? -32.904 12.059 -69.374 1.00 27.73 633 ARG A O 1
ATOM 4765 N N . ALA A 1 634 ? -34.914 11.224 -68.744 1.00 26.81 634 ALA A N 1
ATOM 4766 C CA . ALA A 1 634 ? -34.545 9.912 -68.253 1.00 26.81 634 ALA A CA 1
ATOM 4767 C C . ALA A 1 634 ? -34.054 8.933 -69.337 1.00 26.81 634 ALA A C 1
ATOM 4769 O O . ALA A 1 634 ? -34.499 8.972 -70.483 1.00 26.81 634 ALA A O 1
ATOM 4770 N N . ALA A 1 635 ? -33.181 8.036 -68.868 1.00 32.00 635 ALA A N 1
ATOM 4771 C CA . ALA A 1 635 ? -32.915 6.642 -69.234 1.00 32.00 635 ALA A CA 1
ATOM 4772 C C . ALA A 1 635 ? -33.373 6.097 -70.601 1.00 32.00 635 ALA A C 1
ATOM 4774 O O . ALA A 1 635 ? -34.565 6.030 -70.897 1.00 32.00 635 ALA A O 1
ATOM 4775 N N . ARG A 1 636 ? -32.429 5.453 -71.305 1.00 26.45 636 ARG A N 1
ATOM 4776 C CA . ARG A 1 636 ? -32.651 4.147 -71.950 1.00 26.45 636 ARG A CA 1
ATOM 4777 C C . ARG A 1 636 ? -31.336 3.375 -72.104 1.00 26.45 636 ARG A C 1
ATOM 4779 O O . ARG A 1 636 ? -30.351 3.905 -72.600 1.00 26.45 636 ARG A O 1
ATOM 4786 N N . ARG A 1 637 ? -31.369 2.124 -71.636 1.00 27.06 637 ARG A N 1
ATOM 4787 C CA . ARG A 1 637 ? -30.340 1.084 -71.765 1.00 27.06 637 ARG A CA 1
ATOM 4788 C C . ARG A 1 637 ? -30.199 0.620 -73.218 1.00 27.06 637 ARG A C 1
ATOM 4790 O O . ARG A 1 637 ? -31.216 0.347 -73.851 1.00 27.06 637 ARG A O 1
ATOM 4797 N N . ALA A 1 638 ? -28.959 0.388 -73.639 1.00 24.05 638 ALA A N 1
ATOM 4798 C CA . ALA A 1 638 ? -28.553 -0.739 -74.477 1.00 24.05 638 ALA A CA 1
ATOM 4799 C C . ALA A 1 638 ? -27.060 -1.023 -74.212 1.00 24.05 638 ALA A C 1
ATOM 4801 O O . ALA A 1 638 ? -26.241 -0.112 -74.272 1.00 24.05 638 ALA A O 1
ATOM 4802 N N . SER A 1 639 ? -26.745 -2.265 -73.857 1.00 24.98 639 SER A N 1
ATOM 4803 C CA . SER A 1 639 ? -25.401 -2.872 -73.896 1.00 24.98 639 SER A CA 1
ATOM 4804 C C . SER A 1 639 ? -25.235 -3.585 -75.259 1.00 24.98 639 SER A C 1
ATOM 4806 O O . SER A 1 639 ? -26.255 -3.706 -75.948 1.00 24.98 639 SER A O 1
ATOM 4808 N N . PRO A 1 640 ? -24.072 -4.157 -75.639 1.00 37.03 640 PRO A N 1
ATOM 4809 C CA . PRO A 1 640 ? -22.788 -4.263 -74.935 1.00 37.03 640 PRO A CA 1
ATOM 4810 C C . PRO A 1 640 ? -21.568 -3.862 -75.804 1.00 37.03 640 PRO A C 1
ATOM 4812 O O . PRO A 1 640 ? -21.712 -3.491 -76.962 1.00 37.03 640 PRO A O 1
ATOM 4815 N N . ASP A 1 641 ? -20.389 -4.009 -75.204 1.00 27.03 641 ASP A N 1
ATOM 4816 C CA . ASP A 1 641 ? -19.027 -3.873 -75.737 1.00 27.03 641 ASP A CA 1
ATOM 4817 C C . ASP A 1 641 ? -18.374 -2.485 -75.642 1.00 27.03 641 ASP A C 1
ATOM 4819 O O . ASP A 1 641 ? -18.936 -1.455 -75.997 1.00 27.03 641 ASP A O 1
ATOM 4823 N N . ASP A 1 642 ? -17.157 -2.522 -75.091 1.00 26.48 642 ASP A N 1
ATOM 4824 C CA . ASP A 1 642 ? -16.257 -1.432 -74.703 1.00 26.48 642 ASP A CA 1
ATOM 4825 C C . ASP A 1 642 ? -16.656 -0.602 -73.475 1.00 26.48 642 ASP A C 1
ATOM 4827 O O . ASP A 1 642 ? -16.873 0.608 -73.520 1.00 26.48 642 ASP A O 1
ATOM 4831 N N . ALA A 1 643 ? -16.638 -1.266 -72.316 1.00 26.00 643 ALA A N 1
ATOM 4832 C CA . ALA A 1 643 ? -16.435 -0.604 -71.031 1.00 26.00 643 ALA A CA 1
ATOM 4833 C C . ALA A 1 643 ? -14.995 -0.843 -70.549 1.00 26.00 643 ALA A C 1
ATOM 4835 O O . ALA A 1 643 ? -14.716 -1.796 -69.823 1.00 26.00 643 ALA A O 1
ATOM 4836 N N . THR A 1 644 ? -14.077 0.047 -70.924 1.00 30.75 644 THR A N 1
ATOM 4837 C CA . THR A 1 644 ? -12.939 0.363 -70.057 1.00 30.75 644 THR A CA 1
ATOM 4838 C C . THR A 1 644 ? -13.473 1.195 -68.886 1.00 30.75 644 THR A C 1
ATOM 4840 O O . THR A 1 644 ? -14.144 2.204 -69.115 1.00 30.75 644 THR A O 1
ATOM 4843 N N . PRO A 1 645 ? -13.240 0.801 -67.623 1.00 33.03 645 PRO A N 1
ATOM 4844 C CA . PRO A 1 645 ? -13.621 1.631 -66.493 1.00 33.03 645 PRO A CA 1
ATOM 4845 C C . PRO A 1 645 ? -12.737 2.878 -66.458 1.00 33.03 645 PRO A C 1
ATOM 4847 O O . PRO A 1 645 ? -11.520 2.795 -66.288 1.00 33.03 645 PRO A O 1
ATOM 4850 N N . ASP A 1 646 ? -13.374 4.035 -66.598 1.00 30.14 646 ASP A N 1
ATOM 4851 C CA . ASP A 1 646 ? -12.870 5.307 -66.100 1.00 30.14 646 ASP A CA 1
ATOM 4852 C C . ASP A 1 646 ? -12.729 5.196 -64.573 1.00 30.14 646 ASP A C 1
ATOM 4854 O O . ASP A 1 646 ? -13.708 5.257 -63.826 1.00 30.14 646 ASP A O 1
ATOM 4858 N N . LEU A 1 647 ? -11.503 4.946 -64.112 1.00 32.03 647 LEU A N 1
ATOM 4859 C CA . LEU A 1 647 ? -11.113 5.123 -62.721 1.00 32.03 647 LEU A CA 1
ATOM 4860 C C . LEU A 1 647 ? -10.407 6.473 -62.613 1.00 32.03 647 LEU A C 1
ATOM 4862 O O . LEU A 1 647 ? -9.230 6.610 -62.950 1.00 32.03 647 LEU A O 1
ATOM 4866 N N . GLY A 1 648 ? -11.131 7.456 -62.077 1.00 34.62 648 GLY A N 1
ATOM 4867 C CA . GLY A 1 648 ? -10.583 8.669 -61.474 1.00 34.62 648 GLY A CA 1
ATOM 4868 C C . GLY A 1 648 ? -9.759 8.346 -60.224 1.00 34.62 648 GLY A C 1
ATOM 4869 O O . GLY A 1 648 ? -10.128 8.719 -59.115 1.00 34.62 648 GLY A O 1
ATOM 4870 N N . GLY A 1 649 ? -8.654 7.625 -60.409 1.00 37.16 649 GLY A N 1
ATOM 4871 C CA . GLY A 1 649 ? -7.626 7.374 -59.410 1.00 37.16 649 GLY A CA 1
ATOM 4872 C C . GLY A 1 649 ? -6.376 8.183 -59.739 1.00 37.16 649 GLY A C 1
ATOM 4873 O O . GLY A 1 649 ? -5.959 8.251 -60.896 1.00 37.16 649 GLY A O 1
ATOM 4874 N N . SER A 1 650 ? -5.781 8.803 -58.718 1.00 52.16 650 SER A N 1
ATOM 4875 C CA . SER A 1 650 ? -4.439 9.388 -58.787 1.00 52.16 650 SER A CA 1
ATOM 4876 C C . SER A 1 650 ? -3.493 8.389 -59.455 1.00 52.16 650 SER A C 1
ATOM 4878 O O . SER A 1 650 ? -3.285 7.299 -58.923 1.00 52.16 650 SER A O 1
ATOM 4880 N N . THR A 1 651 ? -2.960 8.715 -60.636 1.00 60.03 651 THR A N 1
ATOM 4881 C CA . THR A 1 651 ? -1.949 7.870 -61.281 1.00 60.03 651 THR A CA 1
ATOM 4882 C C . THR A 1 651 ? -0.763 7.740 -60.330 1.00 60.03 651 THR A C 1
ATOM 4884 O O . THR A 1 651 ? -0.181 8.777 -59.999 1.00 60.03 651 THR A O 1
ATOM 4887 N N . PRO A 1 652 ? -0.402 6.522 -59.886 1.00 75.31 652 PRO A N 1
ATOM 4888 C CA . PRO A 1 652 ? 0.710 6.336 -58.968 1.00 75.31 652 PRO A CA 1
ATOM 4889 C C . PRO A 1 652 ? 1.981 6.941 -59.562 1.00 75.31 652 PRO A C 1
ATOM 4891 O O . PRO A 1 652 ? 2.249 6.810 -60.760 1.00 75.31 652 PRO A O 1
ATOM 4894 N N . GLU A 1 653 ? 2.733 7.655 -58.733 1.00 84.50 653 GLU A N 1
ATOM 4895 C CA . GLU A 1 653 ? 3.889 8.435 -59.154 1.00 84.50 653 GLU A CA 1
ATOM 4896 C C . GLU A 1 653 ? 5.092 8.146 -58.271 1.00 84.50 653 GLU A C 1
ATOM 4898 O O . GLU A 1 653 ? 4.987 8.122 -57.047 1.00 84.50 653 GLU A O 1
ATOM 4903 N N . VAL A 1 654 ? 6.247 7.992 -58.909 1.00 88.38 654 VAL A N 1
ATOM 4904 C CA . VAL A 1 654 ? 7.540 7.878 -58.243 1.00 88.38 654 VAL A CA 1
ATOM 4905 C C . VAL A 1 654 ? 8.461 8.994 -58.728 1.00 88.38 654 VAL A C 1
ATOM 4907 O O . VAL A 1 654 ? 8.654 9.190 -59.931 1.00 88.38 654 VAL A O 1
ATOM 4910 N N . ASN A 1 655 ? 9.018 9.751 -57.783 1.00 89.88 655 ASN A N 1
ATOM 4911 C CA . ASN A 1 655 ? 9.950 10.838 -58.058 1.00 89.88 655 ASN A CA 1
ATOM 4912 C C . ASN A 1 655 ? 11.376 10.408 -57.704 1.00 89.88 655 ASN A C 1
ATOM 4914 O O . ASN A 1 655 ? 11.691 10.175 -56.541 1.00 89.88 655 ASN A O 1
ATOM 4918 N N . VAL A 1 656 ? 12.233 10.339 -58.721 1.00 88.62 656 VAL A N 1
ATOM 4919 C CA . VAL A 1 656 ? 13.637 9.916 -58.625 1.00 88.62 656 VAL A CA 1
ATOM 4920 C C . VAL A 1 656 ? 14.611 11.045 -58.991 1.00 88.62 656 VAL A C 1
ATOM 4922 O O . VAL A 1 656 ? 15.776 10.801 -59.311 1.00 88.62 656 VAL A O 1
ATOM 4925 N N . ILE A 1 657 ? 14.159 12.306 -58.964 1.00 86.44 657 ILE A N 1
ATOM 4926 C CA . ILE A 1 657 ? 15.033 13.465 -59.191 1.00 86.44 657 ILE A CA 1
ATOM 4927 C C . ILE A 1 657 ? 16.145 13.488 -58.130 1.00 86.44 657 ILE A C 1
ATOM 4929 O O . ILE A 1 657 ? 15.881 13.452 -56.932 1.00 86.44 657 ILE A O 1
ATOM 4933 N N . GLY A 1 658 ? 17.399 13.589 -58.581 1.00 81.19 658 GLY A N 1
ATOM 4934 C CA . GLY A 1 658 ? 18.578 13.687 -57.710 1.00 81.19 658 GLY A CA 1
ATOM 4935 C C . GLY A 1 658 ? 19.173 12.348 -57.261 1.00 81.19 658 GLY A C 1
ATOM 4936 O O . GLY A 1 658 ? 20.243 12.351 -56.658 1.00 81.19 658 GLY A O 1
ATOM 4937 N N . ARG A 1 659 ? 18.533 11.218 -57.591 1.00 85.88 659 ARG A N 1
ATOM 4938 C CA . ARG A 1 659 ? 19.026 9.863 -57.290 1.00 85.88 659 ARG A CA 1
ATOM 4939 C C . ARG A 1 659 ? 20.101 9.418 -58.285 1.00 85.88 659 ARG A C 1
ATOM 4941 O O . ARG A 1 659 ? 20.135 9.881 -59.432 1.00 85.88 659 ARG A O 1
ATOM 4948 N N . ARG A 1 660 ? 20.975 8.494 -57.872 1.00 85.69 660 ARG A N 1
ATOM 4949 C CA . ARG A 1 660 ? 21.845 7.760 -58.813 1.00 85.69 660 ARG A CA 1
ATOM 4950 C C . ARG A 1 660 ? 21.010 6.742 -59.601 1.00 85.69 660 ARG A C 1
ATOM 4952 O O . ARG A 1 660 ? 19.914 6.391 -59.185 1.00 85.69 660 ARG A O 1
ATOM 4959 N N . LEU A 1 661 ? 21.500 6.292 -60.762 1.00 85.31 661 LEU A N 1
ATOM 4960 C CA . LEU A 1 661 ? 20.722 5.413 -61.650 1.00 85.31 661 LEU A CA 1
ATOM 4961 C C . LEU A 1 661 ? 20.324 4.095 -60.969 1.00 85.31 661 LEU A C 1
ATOM 4963 O O . LEU A 1 661 ? 19.177 3.692 -61.104 1.00 85.31 661 LEU A O 1
ATOM 4967 N N . ASP A 1 662 ? 21.239 3.478 -60.223 1.00 85.19 662 ASP A N 1
ATOM 4968 C CA . ASP A 1 662 ? 20.995 2.187 -59.569 1.00 85.19 662 ASP A CA 1
ATOM 4969 C C . ASP A 1 662 ? 19.925 2.312 -58.466 1.00 85.19 662 ASP A C 1
ATOM 4971 O O . ASP A 1 662 ? 18.968 1.546 -58.437 1.00 85.19 662 ASP A O 1
ATOM 4975 N N . GLU A 1 663 ? 19.996 3.371 -57.651 1.00 83.25 663 GLU A N 1
ATOM 4976 C CA . GLU A 1 663 ? 18.981 3.698 -56.633 1.00 83.25 663 GLU A CA 1
ATOM 4977 C C . GLU A 1 663 ? 17.614 4.020 -57.261 1.00 83.25 663 GLU A C 1
ATOM 4979 O O . GLU A 1 663 ? 16.568 3.626 -56.751 1.00 83.25 663 GLU A O 1
ATOM 4984 N N . ALA A 1 664 ? 17.614 4.739 -58.389 1.00 88.69 664 ALA A N 1
ATOM 4985 C CA . ALA A 1 664 ? 16.392 5.083 -59.105 1.00 88.69 664 ALA A CA 1
ATOM 4986 C C . ALA A 1 664 ? 15.719 3.853 -59.734 1.00 88.69 664 ALA A C 1
ATOM 4988 O O . ALA A 1 664 ? 14.500 3.852 -59.885 1.00 88.69 664 ALA A O 1
ATOM 4989 N N . ILE A 1 665 ? 16.489 2.828 -60.117 1.00 89.88 665 ILE A N 1
ATOM 4990 C CA . ILE A 1 665 ? 15.943 1.564 -60.624 1.00 89.88 665 ILE A CA 1
ATOM 4991 C C . ILE A 1 665 ? 15.210 0.825 -59.501 1.00 89.88 665 ILE A C 1
ATOM 4993 O O . ILE A 1 665 ? 14.056 0.457 -59.704 1.00 89.88 665 ILE A O 1
ATOM 4997 N N . GLU A 1 666 ? 15.811 0.696 -58.314 1.00 87.00 666 GLU A N 1
ATOM 4998 C CA . GLU A 1 666 ? 15.168 0.031 -57.169 1.00 87.00 666 GLU A CA 1
ATOM 4999 C C . GLU A 1 666 ? 13.857 0.715 -56.744 1.00 87.00 666 GLU A C 1
ATOM 5001 O O . GLU A 1 666 ? 12.853 0.046 -56.485 1.00 87.00 666 GLU A O 1
ATOM 5006 N N . ASP A 1 667 ? 13.835 2.052 -56.691 1.00 85.56 667 ASP A N 1
ATOM 5007 C CA . ASP A 1 667 ? 12.623 2.807 -56.348 1.00 85.56 667 ASP A CA 1
ATOM 5008 C C . ASP A 1 667 ? 11.517 2.623 -57.402 1.00 85.56 667 ASP A C 1
ATOM 5010 O O . ASP A 1 667 ? 10.332 2.534 -57.069 1.00 85.56 667 ASP A O 1
ATOM 5014 N N . VAL A 1 668 ? 11.894 2.570 -58.684 1.00 89.56 668 VAL A N 1
ATOM 5015 C CA . VAL A 1 668 ? 10.956 2.382 -59.798 1.00 89.56 668 VAL A CA 1
ATOM 5016 C C . VAL A 1 668 ? 10.430 0.947 -59.853 1.00 89.56 668 VAL A C 1
ATOM 5018 O O . VAL A 1 668 ? 9.258 0.770 -60.177 1.00 89.56 668 VAL A O 1
ATOM 5021 N N . GLU A 1 669 ? 11.234 -0.060 -59.506 1.00 87.50 669 GLU A N 1
ATOM 5022 C CA . GLU A 1 669 ? 10.787 -1.456 -59.391 1.00 87.50 669 GLU A CA 1
ATOM 5023 C C . GLU A 1 669 ? 9.783 -1.633 -58.250 1.00 87.50 669 GLU A C 1
ATOM 5025 O O . GLU A 1 669 ? 8.693 -2.154 -58.473 1.00 87.50 669 GLU A O 1
ATOM 5030 N N . LYS A 1 670 ? 10.067 -1.077 -57.065 1.00 85.12 670 LYS A N 1
ATOM 5031 C CA . LYS A 1 670 ? 9.108 -1.080 -55.944 1.00 85.12 670 LYS A CA 1
ATOM 5032 C C . LYS A 1 670 ? 7.793 -0.389 -56.309 1.00 85.12 670 LYS A C 1
ATOM 5034 O O . LYS A 1 670 ? 6.716 -0.858 -55.940 1.00 85.12 670 LYS A O 1
ATOM 5039 N N . ALA A 1 671 ? 7.866 0.725 -57.039 1.00 83.06 671 ALA A N 1
ATOM 5040 C CA . ALA A 1 671 ? 6.680 1.433 -57.512 1.00 83.06 671 ALA A CA 1
ATOM 5041 C C . ALA A 1 671 ? 5.909 0.643 -58.583 1.00 83.06 671 ALA A C 1
ATOM 5043 O O . ALA A 1 671 ? 4.679 0.688 -58.596 1.00 83.06 671 ALA A O 1
ATOM 5044 N N . LEU A 1 672 ? 6.609 -0.089 -59.455 1.00 85.31 672 LEU A N 1
ATOM 5045 C CA . LEU A 1 672 ? 6.008 -0.965 -60.459 1.00 85.31 672 LEU A CA 1
ATOM 5046 C C . LEU A 1 672 ? 5.263 -2.131 -59.796 1.00 85.31 672 LEU A C 1
ATOM 5048 O O . LEU A 1 672 ? 4.107 -2.368 -60.137 1.00 85.31 672 LEU A O 1
ATOM 5052 N N . ASP A 1 673 ? 5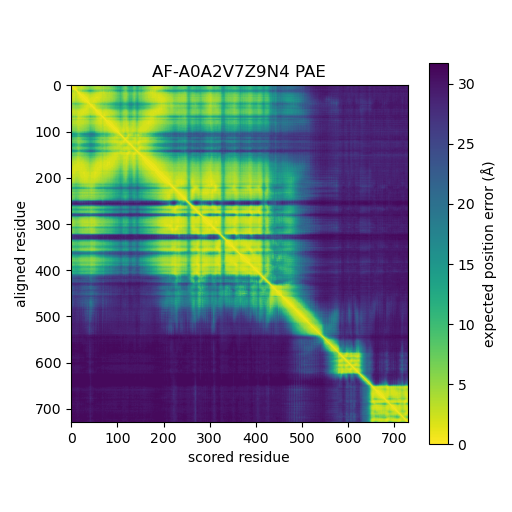.872 -2.795 -58.814 1.00 83.50 673 ASP A N 1
ATOM 5053 C CA . ASP A 1 673 ? 5.236 -3.881 -58.060 1.00 83.50 673 ASP A CA 1
ATOM 5054 C C . ASP A 1 673 ? 3.992 -3.387 -57.313 1.00 83.50 673 ASP A C 1
ATOM 5056 O O . ASP A 1 673 ? 2.926 -4.003 -57.382 1.00 83.50 673 ASP A O 1
ATOM 5060 N N . GLY A 1 674 ? 4.091 -2.222 -56.664 1.00 80.94 674 GLY A N 1
ATOM 5061 C CA . GLY A 1 674 ? 2.952 -1.582 -56.007 1.00 80.94 674 GLY A CA 1
ATOM 5062 C C . GLY A 1 674 ? 1.826 -1.222 -56.983 1.00 80.94 674 GLY A C 1
ATOM 5063 O O . GLY A 1 674 ? 0.653 -1.426 -56.675 1.00 80.94 674 GLY A O 1
ATOM 5064 N N . ALA A 1 675 ? 2.163 -0.727 -58.177 1.00 81.25 675 ALA A N 1
ATOM 5065 C CA . ALA A 1 675 ? 1.181 -0.375 -59.198 1.00 81.25 675 ALA A CA 1
ATOM 5066 C C . ALA A 1 675 ? 0.502 -1.614 -59.815 1.00 81.25 675 ALA A C 1
ATOM 5068 O O . ALA A 1 675 ? -0.704 -1.571 -60.068 1.00 81.25 675 ALA A O 1
ATOM 5069 N N . LEU A 1 676 ? 1.236 -2.720 -59.989 1.00 79.25 676 LEU A N 1
ATOM 5070 C CA . LEU A 1 676 ? 0.692 -4.010 -60.430 1.00 79.25 676 LEU A CA 1
ATOM 5071 C C . LEU A 1 676 ? -0.249 -4.615 -59.381 1.00 79.25 676 LEU A C 1
ATOM 5073 O O . LEU A 1 676 ? -1.351 -5.038 -59.725 1.00 79.25 676 LEU A O 1
ATOM 5077 N N . LEU A 1 677 ? 0.140 -4.598 -58.101 1.00 79.25 677 LEU A N 1
ATOM 5078 C CA . LEU A 1 677 ? -0.705 -5.063 -56.994 1.00 79.25 677 LEU A CA 1
ATOM 5079 C C . LEU A 1 677 ? -1.980 -4.223 -56.843 1.00 79.25 677 LEU A C 1
ATOM 5081 O O . LEU A 1 677 ? -3.038 -4.757 -56.517 1.00 79.25 677 LEU A O 1
ATOM 5085 N N . ALA A 1 678 ? -1.895 -2.919 -57.113 1.00 76.06 678 ALA A N 1
ATOM 5086 C CA . ALA A 1 678 ? -3.035 -2.007 -57.083 1.00 76.06 678 ALA A CA 1
ATOM 5087 C C . ALA A 1 678 ? -3.926 -2.082 -58.340 1.00 76.06 678 ALA A C 1
ATOM 5089 O O . ALA A 1 678 ? -4.921 -1.360 -58.420 1.00 76.06 678 ALA A O 1
ATOM 5090 N N . GLY A 1 679 ? -3.576 -2.907 -59.336 1.00 76.12 679 GLY A N 1
ATOM 5091 C CA . GLY A 1 679 ? -4.305 -3.004 -60.603 1.00 76.12 679 GLY A CA 1
ATOM 5092 C C . GLY A 1 679 ? -4.303 -1.703 -61.415 1.00 76.12 679 GLY A C 1
ATOM 5093 O O . GLY A 1 679 ? -5.206 -1.470 -62.221 1.00 76.12 679 GLY A O 1
ATOM 5094 N N . ALA A 1 680 ? -3.326 -0.819 -61.193 1.00 76.69 680 ALA A N 1
ATOM 5095 C CA . ALA A 1 680 ? -3.217 0.421 -61.946 1.00 76.69 680 ALA A CA 1
ATOM 5096 C C . ALA A 1 680 ? -2.792 0.101 -63.388 1.00 76.69 680 ALA A C 1
ATOM 5098 O O . ALA A 1 680 ? -1.811 -0.593 -63.606 1.00 76.69 680 ALA A O 1
ATOM 5099 N N . GLY A 1 681 ? -3.489 0.627 -64.399 1.00 78.00 681 GLY A N 1
ATOM 5100 C CA . GLY A 1 681 ? -3.110 0.393 -65.806 1.00 78.00 681 GLY A CA 1
ATOM 5101 C C . GLY A 1 681 ? -1.875 1.185 -66.264 1.00 78.00 681 GLY A C 1
ATOM 5102 O O . GLY A 1 681 ? -1.273 0.889 -67.298 1.00 78.00 681 GLY A O 1
ATOM 5103 N N . ARG A 1 682 ? -1.486 2.221 -65.511 1.00 86.19 682 ARG A N 1
ATOM 5104 C CA . ARG A 1 682 ? -0.341 3.090 -65.813 1.00 86.19 682 ARG A CA 1
ATOM 5105 C C . ARG A 1 682 ? 0.207 3.765 -64.557 1.00 86.19 682 ARG A C 1
ATOM 5107 O O . ARG A 1 682 ? -0.561 4.070 -63.647 1.00 86.19 682 ARG A O 1
ATOM 5114 N N . PHE A 1 683 ? 1.501 4.076 -64.548 1.00 88.38 683 PHE A N 1
ATOM 5115 C CA . PHE A 1 683 ? 2.143 4.863 -63.487 1.00 88.38 683 PHE A CA 1
ATOM 5116 C C . PHE A 1 683 ? 3.191 5.839 -64.051 1.00 88.38 683 PHE A C 1
ATOM 5118 O O . PHE A 1 683 ? 3.647 5.705 -65.193 1.00 88.38 683 PHE A O 1
ATOM 5125 N N . ARG A 1 684 ? 3.531 6.874 -63.276 1.00 89.06 684 ARG A N 1
ATOM 5126 C CA . ARG A 1 684 ? 4.366 8.009 -63.696 1.00 89.06 684 ARG A CA 1
ATOM 5127 C C . ARG A 1 684 ? 5.722 7.997 -62.991 1.00 89.06 684 ARG A C 1
ATOM 5129 O O . ARG A 1 684 ? 5.787 7.981 -61.770 1.00 89.06 684 ARG A O 1
ATOM 5136 N N . VAL A 1 685 ? 6.808 8.084 -63.758 1.00 90.38 685 VAL A N 1
ATOM 5137 C CA . VAL A 1 685 ? 8.182 8.196 -63.240 1.00 90.38 685 VAL A CA 1
ATOM 5138 C C . VAL A 1 685 ? 8.725 9.592 -63.527 1.00 90.38 685 VAL A C 1
ATOM 5140 O O . VAL A 1 685 ? 8.922 9.952 -64.692 1.00 90.38 685 VAL A O 1
ATOM 5143 N N . VAL A 1 686 ? 8.996 10.376 -62.485 1.00 90.00 686 VAL A N 1
ATOM 5144 C CA . VAL A 1 686 ? 9.547 11.734 -62.586 1.00 90.00 686 VAL A CA 1
ATOM 5145 C C . VAL A 1 686 ? 11.060 11.691 -62.369 1.00 90.00 686 VAL A C 1
ATOM 5147 O O . VAL A 1 686 ? 11.530 11.400 -61.276 1.00 90.00 686 VAL A O 1
ATOM 5150 N N . HIS A 1 687 ? 11.833 11.976 -63.421 1.00 85.75 687 HIS A N 1
ATOM 5151 C CA . HIS A 1 687 ? 13.309 11.918 -63.420 1.00 85.75 687 HIS A CA 1
ATOM 5152 C C . HIS A 1 687 ? 13.978 13.273 -63.722 1.00 85.75 687 HIS A C 1
ATOM 5154 O O . HIS A 1 687 ? 15.197 13.405 -63.600 1.00 85.75 687 HIS A O 1
ATOM 5160 N N . GLY A 1 688 ? 13.187 14.303 -64.046 1.00 82.38 688 GLY A N 1
ATOM 5161 C CA . GLY A 1 688 ? 13.639 15.682 -64.246 1.00 82.38 688 GLY A CA 1
ATOM 5162 C C . GLY A 1 688 ? 14.220 15.972 -65.638 1.00 82.38 688 GLY A C 1
ATOM 5163 O O . GLY A 1 688 ? 14.390 15.095 -66.479 1.00 82.38 688 GLY A O 1
ATOM 5164 N N . HIS A 1 689 ? 14.532 17.243 -65.905 1.00 76.88 689 HIS A N 1
ATOM 5165 C CA . HIS A 1 689 ? 15.022 17.727 -67.211 1.00 76.88 689 HIS A CA 1
ATOM 5166 C C . HIS A 1 689 ? 16.556 17.748 -67.352 1.00 76.88 689 HIS A C 1
ATOM 5168 O O . HIS A 1 689 ? 17.070 18.465 -68.206 1.00 76.88 689 HIS A O 1
ATOM 5174 N N . GLY A 1 690 ? 17.292 17.019 -66.505 1.00 72.56 690 GLY A N 1
ATOM 5175 C CA . GLY A 1 690 ? 18.761 17.060 -66.456 1.00 72.56 690 GLY A CA 1
ATOM 5176 C C . GLY A 1 690 ? 19.461 16.524 -67.719 1.00 72.56 690 GLY A C 1
ATOM 5177 O O . GLY A 1 690 ? 18.919 16.517 -68.818 1.00 72.56 690 GLY A O 1
ATOM 5178 N N . THR A 1 691 ? 20.673 15.983 -67.575 1.00 74.81 691 THR A N 1
ATOM 5179 C CA . THR A 1 691 ? 21.511 15.483 -68.695 1.00 74.81 691 THR A CA 1
ATOM 5180 C C . THR A 1 691 ? 20.930 14.290 -69.478 1.00 74.81 691 THR A C 1
ATOM 5182 O O . THR A 1 691 ? 21.595 13.740 -70.351 1.00 74.81 691 THR A O 1
ATOM 5185 N N . GLY A 1 692 ? 19.710 13.841 -69.164 1.00 77.06 692 GLY A N 1
ATOM 5186 C CA . GLY A 1 692 ? 19.026 12.733 -69.836 1.00 77.06 692 GLY A CA 1
ATOM 5187 C C . GLY A 1 692 ? 19.522 11.335 -69.453 1.00 77.06 692 GLY A C 1
ATOM 5188 O O . GLY A 1 692 ? 18.949 10.356 -69.925 1.00 77.06 692 GLY A O 1
ATOM 5189 N N . ARG A 1 693 ? 20.534 11.213 -68.578 1.00 81.19 693 ARG A N 1
ATOM 5190 C CA . ARG A 1 693 ? 21.107 9.917 -68.162 1.00 81.19 693 ARG A CA 1
ATOM 5191 C C . ARG A 1 693 ? 20.110 9.050 -67.389 1.00 81.19 693 ARG A C 1
ATOM 5193 O O . ARG A 1 693 ? 19.944 7.887 -67.738 1.00 81.19 693 ARG A O 1
ATOM 5200 N N . LEU A 1 694 ? 19.401 9.626 -66.411 1.00 83.00 694 LEU A N 1
ATOM 5201 C CA . LEU A 1 694 ? 18.338 8.927 -65.673 1.00 83.00 694 LEU A CA 1
ATOM 5202 C C . LEU A 1 694 ? 17.186 8.528 -66.601 1.00 83.00 694 LEU A C 1
ATOM 5204 O O . LEU A 1 694 ? 16.750 7.384 -66.589 1.00 83.00 694 LEU A O 1
ATOM 5208 N N . ARG A 1 695 ? 16.757 9.436 -67.487 1.00 85.88 695 ARG A N 1
ATOM 5209 C CA . ARG A 1 695 ? 15.731 9.151 -68.500 1.00 85.88 695 ARG A CA 1
ATOM 5210 C C . ARG A 1 695 ? 16.102 7.962 -69.387 1.00 85.88 695 ARG A C 1
ATOM 5212 O O . ARG A 1 695 ? 15.260 7.104 -69.629 1.00 85.88 695 ARG A O 1
ATOM 5219 N N . ALA A 1 696 ? 17.317 7.957 -69.933 1.00 85.00 696 ALA A N 1
ATOM 5220 C CA . ALA A 1 696 ? 17.774 6.913 -70.842 1.00 85.00 696 ALA A CA 1
ATOM 5221 C C . ALA A 1 696 ? 17.923 5.573 -70.110 1.00 85.00 696 ALA A C 1
ATOM 5223 O O . ALA A 1 696 ? 17.349 4.584 -70.557 1.00 85.00 696 ALA A O 1
ATOM 5224 N N . GLY A 1 697 ? 18.592 5.569 -68.951 1.00 86.19 697 GLY A N 1
ATOM 5225 C CA . GLY A 1 697 ? 18.806 4.361 -68.153 1.00 86.19 697 GLY A CA 1
ATOM 5226 C C . GLY A 1 697 ? 17.501 3.721 -67.674 1.00 86.19 697 GLY A C 1
ATOM 5227 O O . GLY A 1 697 ? 17.298 2.527 -67.877 1.00 86.19 697 GLY A O 1
ATOM 5228 N N . LEU A 1 698 ? 16.564 4.516 -67.145 1.00 88.12 698 LEU A N 1
ATOM 5229 C CA . LEU A 1 698 ? 15.268 4.005 -66.684 1.00 88.12 698 LEU A CA 1
ATOM 5230 C C . LEU A 1 698 ? 14.402 3.483 -67.836 1.00 88.12 698 LEU A C 1
ATOM 5232 O O . LEU A 1 698 ? 13.725 2.471 -67.686 1.00 88.12 698 LEU A O 1
ATOM 5236 N N . ARG A 1 699 ? 14.422 4.132 -69.010 1.00 87.00 699 ARG A N 1
ATOM 5237 C CA . ARG A 1 699 ? 13.667 3.640 -70.176 1.00 87.00 699 ARG A CA 1
ATOM 5238 C C . ARG A 1 699 ? 14.258 2.355 -70.745 1.00 87.00 699 ARG A C 1
ATOM 5240 O O . ARG A 1 699 ? 13.488 1.502 -71.176 1.00 87.00 699 ARG A O 1
ATOM 5247 N N . ASP A 1 700 ? 15.579 2.210 -70.753 1.00 88.62 700 ASP A N 1
ATOM 5248 C CA . ASP A 1 700 ? 16.231 0.981 -71.214 1.00 88.62 700 ASP A CA 1
ATOM 5249 C C . ASP A 1 700 ? 16.012 -0.188 -70.252 1.00 88.62 700 ASP A C 1
ATOM 5251 O O . ASP A 1 700 ? 15.843 -1.319 -70.713 1.00 88.62 700 ASP A O 1
ATOM 5255 N N . HIS A 1 701 ? 15.945 0.083 -68.945 1.00 87.81 701 HIS A N 1
ATOM 5256 C CA . HIS A 1 701 ? 15.559 -0.906 -67.938 1.00 87.81 701 HIS A CA 1
ATOM 5257 C C . HIS A 1 701 ? 14.096 -1.338 -68.102 1.00 87.81 701 HIS A C 1
ATOM 5259 O O . HIS A 1 701 ? 13.807 -2.507 -68.352 1.00 87.81 701 HIS A O 1
ATOM 5265 N N . LEU A 1 702 ? 13.164 -0.378 -68.097 1.00 87.31 702 LEU A N 1
ATOM 5266 C CA . LEU A 1 702 ? 11.722 -0.647 -68.170 1.00 87.31 702 LEU A CA 1
ATOM 5267 C C . LEU A 1 702 ? 11.277 -1.285 -69.494 1.00 87.31 702 LEU A C 1
ATOM 5269 O O . LEU A 1 702 ? 10.317 -2.048 -69.507 1.00 87.31 702 LEU A O 1
ATOM 5273 N N . ARG A 1 703 ? 11.968 -1.028 -70.615 1.00 86.62 703 ARG A N 1
ATOM 5274 C CA . ARG A 1 703 ? 11.687 -1.701 -71.903 1.00 86.62 703 ARG A CA 1
ATOM 5275 C C . ARG A 1 703 ? 11.896 -3.210 -71.854 1.00 86.62 703 ARG A C 1
ATOM 5277 O O . ARG A 1 703 ? 11.282 -3.919 -72.645 1.00 86.62 703 ARG A O 1
ATOM 5284 N N . LYS A 1 704 ? 12.795 -3.683 -70.991 1.00 85.62 704 LYS A N 1
ATOM 5285 C CA . LYS A 1 704 ? 13.125 -5.107 -70.850 1.00 85.62 704 LYS A CA 1
ATOM 5286 C C . LYS A 1 704 ? 12.217 -5.811 -69.842 1.00 85.62 704 LYS A C 1
ATOM 5288 O O . LYS A 1 704 ? 12.264 -7.034 -69.748 1.00 85.62 704 LYS A O 1
ATOM 5293 N N . HIS A 1 705 ? 11.397 -5.062 -69.107 1.00 83.62 705 HIS A N 1
ATOM 5294 C CA . HIS A 1 705 ? 10.571 -5.608 -68.044 1.00 83.62 705 HIS A CA 1
ATOM 5295 C C . HIS A 1 705 ? 9.295 -6.272 -68.608 1.00 83.62 705 HIS A C 1
ATOM 5297 O O . HIS A 1 705 ? 8.556 -5.633 -69.363 1.00 83.62 705 HIS A O 1
ATOM 5303 N N . PRO A 1 706 ? 8.979 -7.532 -68.248 1.00 82.38 706 PRO A N 1
ATOM 5304 C CA . PRO A 1 706 ? 7.895 -8.305 -68.869 1.00 82.38 706 PRO A CA 1
ATOM 5305 C C . PRO A 1 706 ? 6.495 -7.707 -68.659 1.00 82.38 706 PRO A C 1
ATOM 5307 O O . PRO A 1 706 ? 5.635 -7.864 -69.533 1.00 82.38 706 PRO A O 1
ATOM 5310 N N . ALA A 1 707 ? 6.295 -6.999 -67.541 1.00 80.00 707 ALA A N 1
ATOM 5311 C CA . ALA A 1 707 ? 5.034 -6.365 -67.147 1.00 80.00 707 ALA A CA 1
ATOM 5312 C C . ALA A 1 707 ? 4.748 -5.012 -67.832 1.00 80.00 707 ALA A C 1
ATOM 5314 O O . ALA A 1 707 ? 3.652 -4.475 -67.697 1.00 80.00 707 ALA A O 1
ATOM 5315 N N . VAL A 1 708 ? 5.711 -4.450 -68.573 1.00 86.31 708 VAL A N 1
ATOM 5316 C CA . VAL A 1 708 ? 5.547 -3.161 -69.262 1.00 86.31 708 VAL A CA 1
ATOM 5317 C C . VAL A 1 708 ? 5.032 -3.397 -70.684 1.00 86.31 708 VAL A C 1
ATOM 5319 O O . VAL A 1 708 ? 5.604 -4.178 -71.448 1.00 86.31 708 VAL A O 1
ATOM 5322 N N . SER A 1 709 ? 3.944 -2.720 -71.054 1.00 83.50 709 SER A N 1
ATOM 5323 C CA . SER A 1 709 ? 3.356 -2.773 -72.398 1.00 83.50 709 SER A CA 1
ATOM 5324 C C . SER A 1 709 ? 3.881 -1.643 -73.284 1.00 83.50 709 SER A C 1
ATOM 5326 O O . SER A 1 709 ? 4.249 -1.876 -74.439 1.00 83.50 709 SER A O 1
ATOM 5328 N N . ARG A 1 710 ? 3.969 -0.417 -72.750 1.00 86.00 710 ARG A N 1
ATOM 5329 C CA . ARG A 1 710 ? 4.390 0.766 -73.512 1.00 86.00 710 ARG A CA 1
ATOM 5330 C C . ARG A 1 710 ? 5.035 1.830 -72.625 1.00 86.00 710 ARG A C 1
ATOM 5332 O O . ARG A 1 710 ? 4.656 2.035 -71.479 1.00 86.00 710 ARG A O 1
ATOM 5339 N N . LEU A 1 711 ? 6.000 2.559 -73.191 1.00 87.94 711 LEU A N 1
ATOM 5340 C CA . LEU A 1 711 ? 6.634 3.718 -72.555 1.00 87.94 711 LEU A CA 1
ATOM 5341 C C . LEU A 1 711 ? 6.457 4.969 -73.409 1.00 87.94 711 LEU A C 1
ATOM 5343 O O . LEU A 1 711 ? 6.987 5.041 -74.525 1.00 87.94 711 LEU A O 1
ATOM 5347 N N . ARG A 1 712 ? 5.826 6.007 -72.860 1.00 84.25 712 ARG A N 1
ATOM 5348 C CA . ARG A 1 712 ? 5.700 7.317 -73.519 1.00 84.25 712 ARG A CA 1
ATOM 5349 C C . ARG A 1 712 ? 6.248 8.440 -72.644 1.00 84.25 712 ARG A C 1
ATOM 5351 O O . ARG A 1 712 ? 6.364 8.302 -71.432 1.00 84.25 712 ARG A O 1
ATOM 5358 N N . ALA A 1 713 ? 6.652 9.542 -73.271 1.00 80.88 713 ALA A N 1
ATOM 5359 C CA . ALA A 1 713 ? 6.914 10.765 -72.515 1.00 80.88 713 ALA A CA 1
ATOM 5360 C C . ALA A 1 713 ? 5.581 11.304 -71.975 1.00 80.88 713 ALA A C 1
ATOM 5362 O O . ALA A 1 713 ? 4.548 11.107 -72.620 1.00 80.88 713 ALA A O 1
ATOM 5363 N N . ALA A 1 714 ? 5.613 11.944 -70.810 1.00 79.81 714 ALA A N 1
ATOM 5364 C CA . ALA A 1 714 ? 4.425 12.573 -70.249 1.00 79.81 714 ALA A CA 1
ATOM 5365 C C . ALA A 1 714 ? 3.982 13.769 -71.110 1.00 79.81 714 ALA A C 1
ATOM 5367 O O . ALA A 1 714 ? 4.802 14.403 -71.783 1.00 79.81 714 ALA A O 1
ATOM 5368 N N . ASP A 1 715 ? 2.688 14.086 -71.096 1.00 78.69 715 ASP A N 1
ATOM 5369 C CA . ASP A 1 715 ? 2.166 15.269 -71.783 1.00 78.69 715 ASP A CA 1
ATOM 5370 C C . ASP A 1 715 ? 2.708 16.567 -71.140 1.00 78.69 715 ASP A C 1
ATOM 5372 O O . ASP A 1 715 ? 3.149 16.551 -69.986 1.00 78.69 715 ASP A O 1
ATOM 5376 N N . PRO A 1 716 ? 2.683 17.731 -71.824 1.00 64.88 716 PRO A N 1
ATOM 5377 C CA . PRO A 1 716 ? 3.190 18.990 -71.260 1.00 64.88 716 PRO A CA 1
ATOM 5378 C C . PRO A 1 716 ? 2.544 19.399 -69.923 1.00 64.88 716 PRO A C 1
ATOM 5380 O O . PRO A 1 716 ? 3.164 20.107 -69.138 1.00 64.88 716 PRO A O 1
ATOM 5383 N N . ARG A 1 717 ? 1.321 18.926 -69.645 1.00 60.88 717 ARG A N 1
ATOM 5384 C CA . ARG A 1 717 ? 0.606 19.124 -68.369 1.00 60.88 717 ARG A CA 1
ATOM 5385 C C . ARG A 1 717 ? 1.022 18.139 -67.263 1.00 60.88 717 ARG A C 1
ATOM 5387 O O . ARG A 1 717 ? 0.689 18.365 -66.109 1.00 60.88 717 ARG A O 1
ATOM 5394 N N . GLU A 1 718 ? 1.759 17.082 -67.604 1.00 61.28 718 GLU A N 1
ATOM 5395 C CA . GLU A 1 718 ? 2.163 15.969 -66.726 1.00 61.28 718 GLU A CA 1
ATOM 5396 C C . GLU A 1 718 ? 3.697 15.878 -66.545 1.00 61.28 718 GLU A C 1
ATOM 5398 O O . GLU A 1 718 ? 4.221 14.868 -66.071 1.00 61.28 718 GLU A O 1
ATOM 5403 N N . GLY A 1 719 ? 4.443 16.928 -66.908 1.00 66.38 719 GLY A N 1
ATOM 5404 C CA . GLY A 1 719 ? 5.905 17.007 -66.745 1.00 66.38 719 GLY A CA 1
ATOM 5405 C C . GLY A 1 719 ? 6.717 16.832 -68.033 1.00 66.38 719 GLY A C 1
ATOM 5406 O O . GLY A 1 719 ? 7.949 16.882 -67.995 1.00 66.38 719 GLY A O 1
ATOM 5407 N N . GLY A 1 720 ? 6.061 16.666 -69.188 1.00 78.88 720 GLY A N 1
ATOM 5408 C CA . GLY A 1 720 ? 6.716 16.673 -70.497 1.00 78.88 720 GLY A CA 1
ATOM 5409 C C . GLY A 1 720 ? 7.882 15.681 -70.600 1.00 78.88 720 GLY A C 1
ATOM 5410 O O . GLY A 1 720 ? 7.803 14.524 -70.195 1.00 78.88 720 GLY A O 1
ATOM 5411 N N . ASN A 1 721 ? 9.024 16.153 -71.108 1.00 76.69 721 ASN A N 1
ATOM 5412 C CA . ASN A 1 721 ? 10.240 15.339 -71.229 1.00 76.69 721 ASN A CA 1
ATOM 5413 C C . ASN A 1 721 ? 10.917 14.982 -69.888 1.00 76.69 721 ASN A C 1
ATOM 5415 O O . ASN A 1 721 ? 11.832 14.159 -69.911 1.00 76.69 721 ASN A O 1
ATOM 5419 N N . GLY A 1 722 ? 10.505 15.584 -68.766 1.00 80.75 722 GLY A N 1
ATOM 5420 C CA . GLY A 1 722 ? 11.040 15.321 -67.423 1.00 80.75 722 GLY A CA 1
ATOM 5421 C C . GLY A 1 722 ? 10.336 14.180 -66.684 1.00 80.75 722 GLY A C 1
ATOM 5422 O O . GLY A 1 722 ? 10.724 13.837 -65.566 1.00 80.75 722 GLY A O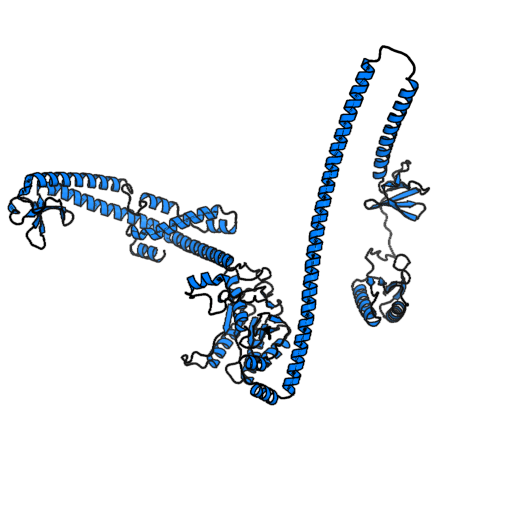 1
ATOM 5423 N N . ALA A 1 723 ? 9.320 13.577 -67.307 1.00 86.88 723 ALA A N 1
ATOM 5424 C CA . ALA A 1 723 ? 8.608 12.422 -66.784 1.00 86.88 723 ALA A CA 1
ATOM 5425 C C . ALA A 1 723 ? 8.350 11.376 -67.881 1.00 86.88 723 ALA A C 1
ATOM 5427 O O . ALA A 1 723 ? 8.229 11.685 -69.071 1.00 86.88 723 ALA A O 1
ATOM 5428 N N . THR A 1 724 ? 8.293 10.113 -67.475 1.00 88.50 724 THR A N 1
ATOM 5429 C CA . THR A 1 724 ? 7.961 8.975 -68.338 1.00 88.50 724 THR A CA 1
ATOM 5430 C C . THR A 1 724 ? 6.699 8.314 -67.800 1.00 88.50 724 THR A C 1
ATOM 5432 O O . THR A 1 724 ? 6.629 8.003 -66.615 1.00 88.50 724 THR A O 1
ATOM 5435 N N . ILE A 1 725 ? 5.714 8.092 -68.669 1.00 88.44 725 ILE A N 1
ATOM 5436 C CA . ILE A 1 725 ? 4.522 7.303 -68.356 1.00 88.44 725 ILE A CA 1
ATOM 5437 C C . ILE A 1 725 ? 4.784 5.862 -68.782 1.00 88.44 725 ILE A C 1
ATOM 5439 O O . ILE A 1 725 ? 5.159 5.604 -69.934 1.00 88.44 725 ILE A O 1
ATOM 5443 N N . VAL A 1 726 ? 4.595 4.952 -67.834 1.00 88.88 726 VAL A N 1
ATOM 5444 C CA . VAL A 1 726 ? 4.720 3.510 -68.015 1.00 88.88 726 VAL A CA 1
ATOM 5445 C C . VAL A 1 726 ? 3.320 2.920 -68.050 1.00 88.88 726 VAL A C 1
ATOM 5447 O O . VAL A 1 726 ? 2.572 3.044 -67.083 1.00 88.88 726 VAL A O 1
ATOM 5450 N N . GLU A 1 727 ? 2.956 2.313 -69.173 1.00 86.25 727 GLU A N 1
ATOM 5451 C CA . GLU A 1 727 ? 1.721 1.544 -69.330 1.00 86.25 727 GLU A CA 1
ATOM 5452 C C . GLU A 1 727 ? 2.058 0.069 -69.095 1.00 86.25 727 GLU A C 1
ATOM 5454 O O . GLU A 1 727 ? 3.057 -0.442 -69.616 1.00 86.25 727 GLU A O 1
ATOM 5459 N N . MET A 1 728 ? 1.261 -0.591 -68.259 1.00 84.50 728 MET A N 1
ATOM 5460 C CA . MET A 1 728 ? 1.445 -1.996 -67.887 1.00 84.50 728 MET A CA 1
ATOM 5461 C C . MET A 1 728 ? 0.564 -2.894 -68.769 1.00 84.50 728 MET A C 1
ATOM 5463 O O . MET A 1 728 ? -0.265 -2.385 -69.530 1.00 84.50 728 MET A O 1
ATOM 5467 N N . LYS A 1 729 ? 0.844 -4.200 -68.788 1.00 76.25 729 LYS A N 1
ATOM 5468 C CA . LYS A 1 729 ? 0.090 -5.187 -69.582 1.00 76.25 729 LYS A CA 1
ATOM 5469 C C . LYS A 1 729 ? -1.187 -5.652 -68.907 1.00 76.25 729 LYS A C 1
ATOM 5471 O O . LYS A 1 729 ? -1.187 -5.720 -67.660 1.00 76.25 729 LYS A O 1
#

Solvent-accessible surface area (backbone atoms only — not comparable to full-atom values): 40146 Å² total; per-residue (Å²): 106,69,70,56,52,51,55,31,56,79,48,69,11,50,62,58,65,72,67,47,47,66,55,53,50,51,46,53,49,42,47,51,50,31,59,53,26,60,67,44,90,48,67,73,48,27,52,51,24,72,72,42,59,88,41,61,70,61,54,54,54,44,60,49,36,36,42,98,87,46,46,78,38,68,70,46,38,77,64,50,32,50,37,52,53,49,37,54,52,37,48,53,49,44,48,55,56,49,52,52,44,51,70,75,45,58,90,36,42,63,50,93,54,85,40,78,49,95,87,34,73,22,43,34,23,20,50,92,34,46,88,80,55,66,52,49,77,75,50,64,44,98,84,57,56,32,32,31,28,32,40,59,90,45,48,64,52,46,50,52,35,48,50,36,51,52,52,44,53,52,50,51,52,51,53,36,27,55,49,28,42,60,47,59,80,38,42,68,51,52,51,51,30,52,53,53,50,51,55,48,51,56,49,51,52,28,51,53,51,11,63,58,50,62,22,35,78,61,47,77,28,88,76,47,32,35,30,40,27,54,27,41,45,72,94,52,31,67,69,37,46,68,58,41,27,72,75,71,63,50,82,70,75,64,83,96,57,90,58,75,52,63,44,32,42,46,82,37,53,53,72,40,37,33,39,39,38,28,45,62,86,85,29,47,53,67,54,53,53,51,36,58,53,49,44,39,53,32,47,78,68,70,28,35,31,39,32,40,94,72,20,24,40,43,77,56,86,44,80,45,74,49,75,80,80,84,75,60,89,84,52,100,59,60,58,48,59,56,50,51,52,52,51,50,55,50,53,76,65,39,28,69,46,25,35,40,39,35,52,50,59,35,67,76,53,60,67,67,61,16,34,51,52,40,43,54,50,53,52,53,29,46,72,48,42,19,28,37,42,32,27,36,82,55,67,59,49,49,51,54,29,67,75,35,88,44,33,33,22,19,14,43,41,64,42,82,90,77,75,40,51,54,41,42,58,36,79,76,36,82,49,72,87,55,64,67,62,52,41,43,75,76,65,48,56,70,68,58,53,52,49,52,50,62,73,59,34,70,70,47,54,54,50,54,49,52,50,51,51,52,54,55,51,52,52,52,51,46,55,50,50,55,48,52,50,51,52,50,50,53,51,50,52,50,52,52,50,51,50,54,52,52,49,52,55,49,53,51,51,51,51,52,50,53,54,48,51,55,50,49,55,49,51,52,56,52,50,53,52,49,53,52,52,50,53,50,51,53,61,71,58,67,86,78,81,91,78,92,57,69,73,64,53,51,53,48,51,51,49,52,52,49,50,50,52,50,50,49,51,46,51,55,49,53,54,54,22,69,62,71,50,72,73,41,45,32,29,41,69,97,56,92,55,53,24,37,26,73,44,74,60,92,69,33,27,34,33,39,35,95,93,43,79,44,82,42,51,36,87,42,34,42,73,56,94,70,95,77,89,82,80,92,81,82,88,82,92,82,85,86,86,86,82,76,83,87,69,96,59,85,67,52,72,48,80,40,61,92,54,55,64,72,62,37,47,55,55,49,50,55,50,47,54,51,33,58,76,66,66,46,64,44,38,38,41,35,48,48,81,65,95,49,59,55,57,51,53,52,49,61,52,52,71,72,37,88,62,49,63,48,80,44,68,26,54,81,92,62,50,19,88,22,16,39,33,41,30,44,108

Nearest PDB structures (foldseek):
  7qv3-assembly1_w  TM=7.229E-01  e=3.456E-35  Bacillus subtilis subsp. subtilis str. 168
  7qv3-assembly1_v  TM=7.386E-01  e=7.312E-29  Bacillus subtilis subsp. subtilis str. 168
  7vuf-assembly2_A  TM=8.348E-01  e=9.046E-27  Thermus thermophilus HB8
  7vuf-assembly2_D  TM=8.707E-01  e=8.289E-26  Thermus thermophilus HB8
  1nne-assembly1_B  TM=7.988E-01  e=2.089E-21  Thermus aquaticus